Protein AF-0000000074437588 (afdb_homodimer)

Nearest PDB structures (foldseek):
  7u56-assembly1_B  TM=8.525E-01  e=1.025E-29  Klebsiella pneumoniae subsp. pneumoniae HS11286
  7u56-assembly1_A  TM=8.577E-01  e=5.320E-29  Klebsiella pneumoniae subsp. pneumoniae HS11286
  6dgi-assembly1_B  TM=8.910E-01  e=6.388E-29  Vibrio cholerae O1 biovar El Tor str. N16961
  3tqt-assembly1_A  TM=8.854E-01  e=3.982E-28  Coxiella burnetii RSA 493
  2pvp-assembly1_A  TM=7.777E-01  e=5.572E-22  Helicobacter pylori SS1

Structure (mmCIF, N/CA/C/O backbone):
data_AF-0000000074437588-model_v1
#
loop_
_entity.id
_entity.type
_entity.pdbx_description
1 polymer 'D-alanine--D-alanine ligase'
#
loop_
_atom_site.group_PDB
_atom_site.id
_atom_site.type_symbol
_atom_site.label_atom_id
_atom_site.label_alt_id
_atom_site.label_comp_id
_atom_site.label_asym_id
_atom_site.label_entity_id
_atom_site.label_seq_id
_atom_site.pdbx_PDB_ins_code
_atom_site.Cartn_x
_atom_site.Cartn_y
_atom_site.Cartn_z
_atom_site.occupancy
_atom_site.B_iso_or_equiv
_atom_site.auth_seq_id
_atom_site.auth_comp_id
_atom_site.auth_asym_id
_atom_site.auth_atom_id
_atom_site.pdbx_PDB_model_num
ATOM 1 N N . MET A 1 1 ? -28.156 22.141 -2.908 1 86.69 1 MET A N 1
ATOM 2 C CA . MET A 1 1 ? -28.391 21.188 -1.828 1 86.69 1 MET A CA 1
ATOM 3 C C . MET A 1 1 ? -27.109 20.906 -1.061 1 86.69 1 MET A C 1
ATOM 5 O O . MET A 1 1 ? -26.016 20.953 -1.633 1 86.69 1 MET A O 1
ATOM 9 N N . LYS A 1 2 ? -27.219 20.797 0.236 1 96.38 2 LYS A N 1
ATOM 10 C CA . LYS A 1 2 ? -26.062 20.578 1.091 1 96.38 2 LYS A CA 1
ATOM 11 C C . LYS A 1 2 ? -25.469 19.188 0.85 1 96.38 2 LYS A C 1
ATOM 13 O O . LYS A 1 2 ? -26.203 18.219 0.623 1 96.38 2 LYS A O 1
ATOM 18 N N . LYS A 1 3 ? -24.188 19.094 0.777 1 98.25 3 LYS A N 1
ATOM 19 C CA . LYS A 1 3 ? -23.531 17.797 0.718 1 98.25 3 LYS A CA 1
ATOM 20 C C . LYS A 1 3 ? -23.594 17.094 2.068 1 98.25 3 LYS A C 1
ATOM 22 O O . LYS A 1 3 ? -23.375 17.703 3.111 1 98.25 3 LYS A O 1
ATOM 27 N N . THR A 1 4 ? -23.984 15.883 2.043 1 98.69 4 THR A N 1
ATOM 28 C CA . THR A 1 4 ? -23.984 15.055 3.248 1 98.69 4 THR A CA 1
ATOM 29 C C . THR A 1 4 ? -22.625 14.422 3.471 1 98.69 4 THR A C 1
ATOM 31 O O . THR A 1 4 ? -22.141 13.664 2.627 1 98.69 4 THR A O 1
ATOM 34 N N . ILE A 1 5 ? -21.984 14.766 4.629 1 98.81 5 ILE A N 1
ATOM 35 C CA . ILE A 1 5 ? -20.578 14.398 4.852 1 98.81 5 ILE A CA 1
ATOM 36 C C . ILE A 1 5 ? -20.484 13.414 6.016 1 98.81 5 ILE A C 1
ATOM 38 O O . ILE A 1 5 ? -21.047 13.656 7.09 1 98.81 5 ILE A O 1
ATOM 42 N N . ALA A 1 6 ? -19.859 12.273 5.828 1 98.94 6 ALA A N 1
ATOM 43 C CA . ALA A 1 6 ? -19.5 11.375 6.922 1 98.94 6 ALA A CA 1
ATOM 44 C C . ALA A 1 6 ? -18.125 11.727 7.48 1 98.94 6 ALA A C 1
ATOM 46 O O . ALA A 1 6 ? -17.109 11.648 6.773 1 98.94 6 ALA A O 1
ATOM 47 N N . ILE A 1 7 ? -18.078 12.141 8.68 1 98.81 7 ILE A N 1
ATOM 48 C CA . ILE A 1 7 ? -16.797 12.312 9.367 1 98.81 7 ILE A CA 1
ATOM 49 C C . ILE A 1 7 ? -16.438 11.031 10.109 1 98.81 7 ILE A C 1
ATOM 51 O O . ILE A 1 7 ? -16.938 10.773 11.203 1 98.81 7 ILE A O 1
ATOM 55 N N . VAL A 1 8 ? -15.578 10.234 9.516 1 98.88 8 VAL A N 1
ATOM 56 C CA . VAL A 1 8 ? -15.195 8.984 10.164 1 98.88 8 VAL A CA 1
ATOM 57 C C . VAL A 1 8 ? -14.109 9.242 11.203 1 98.88 8 VAL A C 1
ATOM 59 O O . VAL A 1 8 ? -13.148 9.969 10.938 1 98.88 8 VAL A O 1
ATOM 62 N N . THR A 1 9 ? -14.305 8.719 12.359 1 98.31 9 THR A N 1
ATOM 63 C CA . THR A 1 9 ? -13.414 8.883 13.508 1 98.31 9 THR A CA 1
ATOM 64 C C . THR A 1 9 ? -13.391 7.617 14.359 1 98.31 9 THR A C 1
ATOM 66 O O . THR A 1 9 ? -14.07 6.641 14.047 1 98.31 9 THR A O 1
ATOM 69 N N . GLY A 1 10 ? -12.508 7.523 15.359 1 97.75 10 GLY A N 1
ATOM 70 C CA . GLY A 1 10 ? -12.227 6.301 16.094 1 97.75 10 GLY A CA 1
ATOM 71 C C . GLY A 1 10 ? -10.977 5.59 15.633 1 97.75 10 GLY A C 1
ATOM 72 O O . GLY A 1 10 ? -9.906 6.199 15.539 1 97.75 10 GLY A O 1
ATOM 73 N N . GLY A 1 11 ? -11.164 4.332 15.234 1 96.31 11 GLY A N 1
ATOM 74 C CA . GLY A 1 11 ? -10.039 3.557 14.742 1 96.31 11 GLY A CA 1
ATOM 75 C C . GLY A 1 11 ? -9.75 2.326 15.586 1 96.31 11 GLY A C 1
ATOM 76 O O . GLY A 1 11 ? -10.461 2.045 16.547 1 96.31 11 GLY A O 1
ATOM 77 N N . TYR A 1 12 ? -8.75 1.534 15.148 1 94 12 TYR A N 1
ATOM 78 C CA . TYR A 1 12 ? -8.391 0.257 15.758 1 94 12 TYR A CA 1
ATOM 79 C C . TYR A 1 12 ? -7.133 0.389 16.609 1 94 12 TYR A C 1
ATOM 81 O O . TYR A 1 12 ? -6.707 -0.572 17.25 1 94 12 TYR A O 1
ATOM 89 N N . SER A 1 13 ? -6.527 1.565 16.609 1 86.56 13 SER A N 1
ATOM 90 C CA . SER A 1 13 ? -5.207 1.724 17.203 1 86.56 13 SER A CA 1
ATOM 91 C C . SER A 1 13 ? -5.285 2.463 18.547 1 86.56 13 SER A C 1
ATOM 93 O O . SER A 1 13 ? -6.375 2.814 19 1 86.56 13 SER A O 1
ATOM 95 N N . SER A 1 14 ? -4.105 2.639 19.141 1 82.62 14 SER A N 1
ATOM 96 C CA . SER A 1 14 ? -4 3.35 20.406 1 82.62 14 SER A CA 1
ATOM 97 C C . SER A 1 14 ? -4.277 4.84 20.234 1 82.62 14 SER A C 1
ATOM 99 O O . SER A 1 14 ? -4.434 5.566 21.219 1 82.62 14 SER A O 1
ATOM 101 N N . GLU A 1 15 ? -4.496 5.289 18.984 1 86.62 15 GLU A N 1
ATOM 102 C CA . GLU A 1 15 ? -4.688 6.707 18.703 1 86.62 15 GLU A CA 1
ATOM 103 C C . GLU A 1 15 ? -6.172 7.059 18.625 1 86.62 15 GLU A C 1
ATOM 105 O O . GLU A 1 15 ? -6.539 8.125 18.125 1 86.62 15 GLU A O 1
ATOM 110 N N . VAL A 1 16 ? -7.016 6.227 19.172 1 93.25 16 VAL A N 1
ATOM 111 C CA . VAL A 1 16 ? -8.469 6.363 19.062 1 93.25 16 VAL A CA 1
ATOM 112 C C . VAL A 1 16 ? -8.906 7.68 19.703 1 93.25 16 VAL A C 1
ATOM 114 O O . VAL A 1 16 ? -9.742 8.391 19.141 1 93.25 16 VAL A O 1
ATOM 117 N N . GLU A 1 17 ? -8.328 8.078 20.781 1 91.44 17 GLU A N 1
ATOM 118 C CA . GLU A 1 17 ? -8.781 9.266 21.516 1 91.44 17 GLU A CA 1
ATOM 119 C C . GLU A 1 17 ? -8.516 10.531 20.703 1 91.44 17 GLU A C 1
ATOM 121 O O . GLU A 1 17 ? -9.375 11.414 20.625 1 91.44 17 GLU A O 1
ATOM 126 N N . ILE A 1 18 ? -7.344 10.633 20.125 1 89.19 18 ILE A N 1
ATOM 127 C CA . ILE A 1 18 ? -7.012 11.812 19.328 1 89.19 18 ILE A CA 1
ATOM 128 C C . ILE A 1 18 ? -7.883 11.844 18.078 1 89.19 18 ILE A C 1
ATOM 130 O O . ILE A 1 18 ? -8.273 12.922 17.625 1 89.19 18 ILE A O 1
ATOM 134 N N . SER A 1 19 ? -8.125 10.695 17.484 1 94.62 19 SER A N 1
ATOM 135 C CA . SER A 1 19 ? -9.016 10.586 16.328 1 94.62 19 SER A CA 1
ATOM 136 C C . SER A 1 19 ? -10.406 11.125 16.656 1 94.62 19 SER A C 1
ATOM 138 O O . SER A 1 19 ? -10.961 11.914 15.891 1 94.62 19 SER A O 1
ATOM 140 N N . LEU A 1 20 ? -10.938 10.727 17.828 1 96.81 20 LEU A N 1
ATOM 141 C CA . LEU A 1 20 ? -12.258 11.18 18.234 1 96.81 20 LEU A CA 1
ATOM 142 C C . LEU A 1 20 ? -12.281 12.695 18.422 1 96.81 20 LEU A C 1
ATOM 144 O O . LEU A 1 20 ? -13.219 13.359 17.969 1 96.81 20 LEU A O 1
ATOM 148 N N . LYS A 1 21 ? -11.25 13.234 19.016 1 95.81 21 LYS A N 1
ATOM 149 C CA . LYS A 1 21 ? -11.156 14.68 19.203 1 95.81 21 LYS A CA 1
ATOM 150 C C . LYS A 1 21 ? -11.086 15.406 17.859 1 95.81 21 LYS A C 1
ATOM 152 O O . LYS A 1 21 ? -11.766 16.406 17.656 1 95.81 21 LYS A O 1
ATOM 157 N N . SER A 1 22 ? -10.258 14.867 16.953 1 96.56 22 SER A N 1
ATOM 158 C CA . SER A 1 22 ? -10.141 15.445 15.617 1 96.56 22 SER A CA 1
ATOM 159 C C . SER A 1 22 ? -11.484 15.453 14.898 1 96.56 22 SER A C 1
ATOM 161 O O . SER A 1 22 ? -11.883 16.469 14.32 1 96.56 22 SER A O 1
ATOM 163 N N . GLY A 1 23 ? -12.188 14.305 14.938 1 97.56 23 GLY A N 1
ATOM 164 C CA . GLY A 1 23 ? -13.492 14.219 14.305 1 97.56 23 GLY A CA 1
ATOM 165 C C . GLY A 1 23 ? -14.484 15.234 14.844 1 97.56 23 GLY A C 1
ATOM 166 O O . GLY A 1 23 ? -15.258 15.82 14.086 1 97.56 23 GLY A O 1
ATOM 167 N N . ASN A 1 24 ? -14.438 15.461 16.141 1 97.12 24 ASN A N 1
ATOM 168 C CA . ASN A 1 24 ? -15.336 16.422 16.766 1 97.12 24 ASN A CA 1
ATOM 169 C C . ASN A 1 24 ? -15.023 17.859 16.328 1 97.12 24 ASN A C 1
ATOM 171 O O . ASN A 1 24 ? -15.93 18.656 16.109 1 97.12 24 ASN A O 1
ATOM 175 N N . VAL A 1 25 ? -13.766 18.156 16.219 1 97.88 25 VAL A N 1
ATOM 176 C CA . VAL A 1 25 ? -13.367 19.484 15.773 1 97.88 25 VAL A CA 1
ATOM 177 C C . VAL A 1 25 ? -13.867 19.719 14.352 1 97.88 25 VAL A C 1
ATOM 179 O O . VAL A 1 25 ? -14.422 20.766 14.047 1 97.88 25 VAL A O 1
ATOM 182 N N . VAL A 1 26 ? -13.719 18.719 13.461 1 98.31 26 VAL A N 1
ATOM 183 C CA . VAL A 1 26 ? -14.219 18.828 12.094 1 98.31 26 VAL A CA 1
ATOM 184 C C . VAL A 1 26 ? -15.727 19.016 12.102 1 98.31 26 VAL A C 1
ATOM 186 O O . VAL A 1 26 ? -16.25 19.906 11.422 1 98.31 26 VAL A O 1
ATOM 189 N N . TYR A 1 27 ? -16.406 18.25 12.922 1 98 27 TYR A N 1
ATOM 190 C CA . TYR A 1 27 ? -17.859 18.312 13.016 1 98 27 TYR A CA 1
ATOM 191 C C . TYR A 1 27 ? -18.328 19.703 13.414 1 98 27 TYR A C 1
ATOM 193 O O . TYR A 1 27 ? -19.281 20.234 12.828 1 98 27 TYR A O 1
ATOM 201 N N . HIS A 1 28 ? -17.641 20.344 14.336 1 97.31 28 HIS A N 1
ATOM 202 C CA . HIS A 1 28 ? -18.078 21.609 14.898 1 97.31 28 HIS A CA 1
ATOM 203 C C . HIS A 1 28 ? -17.719 22.781 13.992 1 97.31 28 HIS A C 1
ATOM 205 O O . HIS A 1 28 ? -18.406 23.797 13.977 1 97.31 28 HIS A O 1
ATOM 211 N N . HIS A 1 29 ? -16.703 22.609 13.18 1 97.81 29 HIS A N 1
ATOM 212 C CA . HIS A 1 29 ? -16.188 23.766 12.438 1 97.81 29 HIS A CA 1
ATOM 213 C C . HIS A 1 29 ? -16.641 23.719 10.984 1 97.81 29 HIS A C 1
ATOM 215 O O . HIS A 1 29 ? -16.516 24.703 10.258 1 97.81 29 HIS A O 1
ATOM 221 N N . LEU A 1 30 ? -17.109 22.547 10.523 1 97.94 30 LEU A N 1
ATOM 222 C CA . LEU A 1 30 ? -17.609 22.484 9.156 1 97.94 30 LEU A CA 1
ATOM 223 C C . LEU A 1 30 ? -18.781 23.438 8.953 1 97.94 30 LEU A C 1
ATOM 225 O O . LEU A 1 30 ? -19.672 23.516 9.812 1 97.94 30 LEU A O 1
ATOM 229 N N . ASN A 1 31 ? -18.797 24.172 7.844 1 97.94 31 ASN A N 1
ATOM 230 C CA . ASN A 1 31 ? -19.859 25.141 7.527 1 97.94 31 ASN A CA 1
ATOM 231 C C . ASN A 1 31 ? -21.203 24.438 7.32 1 97.94 31 ASN A C 1
ATOM 233 O O . ASN A 1 31 ? -21.438 23.828 6.273 1 97.94 31 ASN A O 1
ATOM 237 N N . LYS A 1 32 ? -22.094 24.562 8.203 1 96.88 32 LYS A N 1
ATOM 238 C CA . LYS A 1 32 ? -23.359 23.844 8.203 1 96.88 32 LYS A CA 1
ATOM 239 C C . LYS A 1 32 ? -24.328 24.406 7.16 1 96.88 32 LYS A C 1
ATOM 241 O O . LYS A 1 32 ? -25.359 23.812 6.871 1 96.88 32 LYS A O 1
ATOM 246 N N . GLU A 1 33 ? -23.984 25.531 6.613 1 97.62 33 GLU A N 1
ATOM 247 C CA . GLU A 1 33 ? -24.781 26.078 5.516 1 97.62 33 GLU A CA 1
ATOM 248 C C . GLU A 1 33 ? -24.484 25.344 4.207 1 97.62 33 GLU A C 1
ATOM 250 O O . GLU A 1 33 ? -25.297 25.344 3.287 1 97.62 33 GLU A O 1
ATOM 255 N N . LEU A 1 34 ? -23.328 24.734 4.141 1 98 34 LEU A N 1
ATOM 256 C CA . LEU A 1 34 ? -22.891 24.078 2.908 1 98 34 LEU A CA 1
ATOM 257 C C . LEU A 1 34 ? -22.953 22.562 3.043 1 98 34 LEU A C 1
ATOM 259 O O . LEU A 1 34 ? -23.109 21.859 2.047 1 98 34 LEU A O 1
ATOM 263 N N . TYR A 1 35 ? -22.812 22.109 4.336 1 98.56 35 TYR A N 1
ATOM 264 C CA . TYR A 1 35 ? -22.672 20.672 4.566 1 98.56 35 TYR A CA 1
ATOM 265 C C . TYR A 1 35 ? -23.609 20.203 5.664 1 98.56 35 TYR A C 1
ATOM 267 O O . TYR A 1 35 ? -23.984 20.969 6.547 1 98.56 35 TYR A O 1
ATOM 275 N N . THR A 1 36 ? -24.047 18.953 5.602 1 98.19 36 THR A N 1
ATOM 276 C CA . THR A 1 36 ? -24.688 18.219 6.68 1 98.19 36 THR A CA 1
ATOM 277 C C . THR A 1 36 ? -23.766 17.109 7.199 1 98.19 36 THR A C 1
ATOM 279 O O . THR A 1 36 ? -23.703 16.031 6.617 1 98.19 36 THR A O 1
ATOM 282 N N . PRO A 1 37 ? -23.062 17.406 8.266 1 98.25 37 PRO A N 1
ATOM 283 C CA . PRO A 1 37 ? -22.078 16.438 8.758 1 98.25 37 PRO A CA 1
ATOM 284 C C . PRO A 1 37 ? -22.688 15.422 9.727 1 98.25 37 PRO A C 1
ATOM 286 O O . PRO A 1 37 ? -23.578 15.766 10.516 1 98.25 37 PRO A O 1
ATOM 289 N N . TYR A 1 38 ? -22.266 14.188 9.648 1 98.62 38 TYR A N 1
ATOM 290 C CA . TYR A 1 38 ? -22.5 13.125 10.617 1 98.62 38 TYR A CA 1
ATOM 291 C C . TYR A 1 38 ? -21.172 12.547 11.117 1 98.62 38 TYR A C 1
ATOM 293 O O . TYR A 1 38 ? -20.25 12.305 10.336 1 98.62 38 TYR A O 1
ATOM 301 N N . ARG A 1 39 ? -21.078 12.438 12.422 1 98.5 39 ARG A N 1
ATOM 302 C CA . ARG A 1 39 ? -19.969 11.656 12.945 1 98.5 39 ARG A CA 1
ATOM 303 C C . ARG A 1 39 ? -20.219 10.164 12.781 1 98.5 39 ARG A C 1
ATOM 305 O O . ARG A 1 39 ? -21.312 9.672 13.07 1 98.5 39 ARG A O 1
ATOM 312 N N . VAL A 1 40 ? -19.266 9.469 12.258 1 98.88 40 VAL A N 1
ATOM 313 C CA . VAL A 1 40 ? -19.328 8.016 12.086 1 98.88 40 VAL A CA 1
ATOM 314 C C . VAL A 1 40 ? -18.188 7.355 12.852 1 98.88 40 VAL A C 1
ATOM 316 O O . VAL A 1 40 ? -17.016 7.605 12.57 1 98.88 40 VAL A O 1
ATOM 319 N N . LEU A 1 41 ? -18.516 6.523 13.805 1 98.75 41 LEU A N 1
ATOM 320 C CA . LEU A 1 41 ? -17.547 5.82 14.625 1 98.75 41 LEU A CA 1
ATOM 321 C C . LEU A 1 41 ? -17.156 4.484 13.992 1 98.75 41 LEU A C 1
ATOM 323 O O . LEU A 1 41 ? -18.016 3.643 13.742 1 98.75 41 LEU A O 1
ATOM 327 N N . ILE A 1 42 ? -15.898 4.348 13.719 1 98.69 42 ILE A N 1
ATOM 328 C CA . ILE A 1 42 ? -15.367 3.094 13.195 1 98.69 42 ILE A CA 1
ATOM 329 C C . ILE A 1 42 ? -14.523 2.404 14.266 1 98.69 42 ILE A C 1
ATOM 331 O O . ILE A 1 42 ? -13.414 2.848 14.57 1 98.69 42 ILE A O 1
ATOM 335 N N . PHE A 1 43 ? -15.023 1.382 14.82 1 97.75 43 PHE A N 1
ATOM 336 C CA . PHE A 1 43 ? -14.352 0.537 15.805 1 97.75 43 PHE A CA 1
ATOM 337 C C . PHE A 1 43 ? -14.305 -0.912 15.328 1 97.75 43 PHE A C 1
ATOM 339 O O . PHE A 1 43 ? -14.992 -1.279 14.375 1 97.75 43 PHE A O 1
ATOM 346 N N . THR A 1 44 ? -13.445 -1.703 15.992 1 95.44 44 THR A N 1
ATOM 347 C CA . THR A 1 44 ? -13.336 -3.111 15.633 1 95.44 44 THR A CA 1
ATOM 348 C C . THR A 1 44 ? -14.672 -3.822 15.812 1 95.44 44 THR A C 1
ATOM 350 O O . THR A 1 44 ? -15.023 -4.703 15.023 1 95.44 44 THR A O 1
ATOM 353 N N . GLU A 1 45 ? -15.484 -3.354 16.734 1 95.5 45 GLU A N 1
ATOM 354 C CA . GLU A 1 45 ? -16.703 -4.066 17.125 1 95.5 45 GLU A CA 1
ATOM 355 C C . GLU A 1 45 ? -17.906 -3.537 16.359 1 95.5 45 GLU A C 1
ATOM 357 O O . GLU A 1 45 ? -18.938 -4.223 16.25 1 95.5 45 GLU A O 1
ATOM 362 N N . LYS A 1 46 ? -17.75 -2.229 15.953 1 97.12 46 LYS A N 1
ATOM 363 C CA . LYS A 1 46 ? -18.938 -1.655 15.328 1 97.12 46 LYS A CA 1
ATOM 364 C C . LYS A 1 46 ? -18.578 -0.47 14.438 1 97.12 46 LYS A C 1
ATOM 366 O O . LYS A 1 46 ? -17.594 0.222 14.695 1 97.12 46 LYS A O 1
ATOM 371 N N . TRP A 1 47 ? -19.328 -0.277 13.445 1 98.75 47 TRP A N 1
ATOM 372 C CA . TRP A 1 47 ? -19.406 0.937 12.641 1 98.75 47 TRP A CA 1
ATOM 373 C C . TRP A 1 47 ? -20.781 1.599 12.797 1 98.75 47 TRP A C 1
ATOM 375 O O . TRP A 1 47 ? -21.797 1.015 12.438 1 98.75 47 TRP A O 1
ATOM 385 N N . VAL A 1 48 ? -20.812 2.859 13.336 1 98.81 48 VAL A N 1
ATOM 386 C CA . VAL A 1 48 ? -22.125 3.469 13.594 1 98.81 48 VAL A CA 1
ATOM 387 C C . VAL A 1 48 ? -22.062 4.961 13.281 1 98.81 48 VAL A C 1
ATOM 389 O O . VAL A 1 48 ? -21.047 5.613 13.523 1 98.81 48 VAL A O 1
ATOM 392 N N . ALA A 1 49 ? -23.109 5.445 12.727 1 98.75 49 ALA A N 1
ATOM 393 C CA . ALA A 1 49 ? -23.328 6.883 12.602 1 98.75 49 ALA A CA 1
ATOM 394 C C . ALA A 1 49 ? -24.031 7.445 13.828 1 98.75 49 ALA A C 1
ATOM 396 O O . ALA A 1 49 ? -24.859 6.762 14.445 1 98.75 49 ALA A O 1
ATOM 397 N N . LEU A 1 50 ? -23.703 8.633 14.148 1 98.19 50 LEU A N 1
ATOM 398 C CA . LEU A 1 50 ? -24.344 9.305 15.273 1 98.19 50 LEU A CA 1
ATOM 399 C C . LEU A 1 50 ? -25.266 10.406 14.797 1 98.19 50 LEU A C 1
ATOM 401 O O . LEU A 1 50 ? -24.938 11.133 13.852 1 98.19 50 LEU A O 1
ATOM 405 N N . ASP A 1 51 ? -26.406 10.508 15.445 1 94.56 51 ASP A N 1
ATOM 406 C CA . ASP A 1 51 ? -27.219 11.703 15.219 1 94.56 51 ASP A CA 1
ATOM 407 C C . ASP A 1 51 ? -26.859 12.812 16.203 1 94.56 51 ASP A C 1
ATOM 409 O O . ASP A 1 51 ? -25.891 12.688 16.953 1 94.56 51 ASP A O 1
ATOM 413 N N . ASP A 1 52 ? -27.547 13.906 16.141 1 90.06 52 ASP A N 1
ATOM 414 C CA . ASP A 1 52 ? -27.234 15.086 16.953 1 90.06 52 ASP A CA 1
ATOM 415 C C . ASP A 1 52 ? -27.344 14.766 18.438 1 90.06 52 ASP A C 1
ATOM 417 O O . ASP A 1 52 ? -26.703 15.422 19.266 1 90.06 52 ASP A O 1
ATOM 421 N N . GLN A 1 53 ? -28.172 13.703 18.812 1 92.75 53 GLN A N 1
ATOM 422 C CA . GLN A 1 53 ? -28.391 13.352 20.203 1 92.75 53 GLN A CA 1
ATOM 423 C C . GLN A 1 53 ? -27.438 12.242 20.656 1 92.75 53 GLN A C 1
ATOM 425 O O . GLN A 1 53 ? -27.453 11.828 21.812 1 92.75 53 GLN A O 1
ATOM 430 N N . GLY A 1 54 ? -26.641 11.789 19.734 1 94 54 GLY A N 1
ATOM 431 C CA . GLY A 1 54 ? -25.656 10.773 20.078 1 94 54 GLY A CA 1
ATOM 432 C C . GLY A 1 54 ? -26.188 9.359 19.906 1 94 54 GLY A C 1
ATOM 433 O O . GLY A 1 54 ? -25.531 8.391 20.297 1 94 54 GLY A O 1
ATOM 434 N N . ASN A 1 55 ? -27.406 9.227 19.328 1 97.25 55 ASN A N 1
ATOM 435 C CA . ASN A 1 55 ? -27.906 7.891 19.031 1 97.25 55 ASN A CA 1
ATOM 436 C C . ASN A 1 55 ? -27.109 7.223 17.906 1 97.25 55 ASN A C 1
ATOM 438 O O . ASN A 1 55 ? -26.703 7.883 16.953 1 97.25 55 ASN A O 1
ATOM 442 N N . GLU A 1 56 ? -26.953 5.922 18.062 1 98.38 56 GLU A N 1
ATOM 443 C CA . GLU A 1 56 ? -26.109 5.172 17.125 1 98.38 56 GLU A CA 1
ATOM 444 C C . GLU A 1 56 ? -26.969 4.465 16.078 1 98.38 56 GLU A C 1
ATOM 446 O O . GLU A 1 56 ? -28 3.877 16.391 1 98.38 56 GLU A O 1
ATOM 451 N N . TYR A 1 57 ? -26.578 4.523 14.891 1 98.62 57 TYR A N 1
ATOM 452 C CA . TYR A 1 57 ? -27.188 3.82 13.766 1 98.62 57 TYR A CA 1
ATOM 453 C C . TYR A 1 57 ? -26.141 3.002 13.008 1 98.62 57 TYR A C 1
ATOM 455 O O . TYR A 1 57 ? -25.109 3.533 12.594 1 98.62 57 TYR A O 1
ATOM 463 N N . ALA A 1 58 ? -26.422 1.763 12.773 1 98.5 58 ALA A N 1
ATOM 464 C CA . ALA A 1 58 ? -25.453 0.866 12.141 1 98.5 58 ALA A CA 1
ATOM 465 C C . ALA A 1 58 ? -25.188 1.273 10.695 1 98.5 58 ALA A C 1
ATOM 467 O O . ALA A 1 58 ? -26.125 1.614 9.961 1 98.5 58 ALA A O 1
ATOM 468 N N . ILE A 1 59 ? -23.984 1.236 10.297 1 98.88 59 ILE A N 1
ATOM 469 C CA . ILE A 1 59 ? -23.594 1.515 8.922 1 98.88 59 ILE A CA 1
ATOM 470 C C . ILE A 1 59 ? -23.844 0.284 8.055 1 98.88 59 ILE A C 1
ATOM 472 O O . ILE A 1 59 ? -23.516 -0.839 8.445 1 98.88 59 ILE A O 1
ATOM 476 N N . ASP A 1 60 ? -24.5 0.475 6.934 1 98.75 60 ASP A N 1
ATOM 477 C CA . ASP A 1 60 ? -24.578 -0.531 5.879 1 98.75 60 ASP A CA 1
ATOM 478 C C . ASP A 1 60 ? -23.359 -0.482 4.977 1 98.75 60 ASP A C 1
ATOM 480 O O . ASP A 1 60 ? -23.188 0.454 4.191 1 98.75 60 ASP A O 1
ATOM 484 N N . LYS A 1 61 ? -22.516 -1.475 5.043 1 98.5 61 LYS A N 1
ATOM 485 C CA . LYS A 1 61 ? -21.234 -1.461 4.348 1 98.5 61 LYS A CA 1
ATOM 486 C C . LYS A 1 61 ? -21.406 -1.692 2.852 1 98.5 61 LYS A C 1
ATOM 488 O O . LYS A 1 61 ? -20.469 -1.55 2.076 1 98.5 61 LYS A O 1
ATOM 493 N N . ASN A 1 62 ? -22.609 -2.033 2.371 1 98.38 62 ASN A N 1
ATOM 494 C CA . ASN A 1 62 ? -22.844 -2.191 0.942 1 98.38 62 ASN A CA 1
ATOM 495 C C . ASN A 1 62 ? -22.625 -0.884 0.187 1 98.38 62 ASN A C 1
ATOM 497 O O . ASN A 1 62 ? -22.172 -0.892 -0.959 1 98.38 62 ASN A O 1
ATOM 501 N N . ASP A 1 63 ? -22.984 0.176 0.841 1 98.12 63 ASP A N 1
ATOM 502 C CA . ASP A 1 63 ? -22.812 1.465 0.177 1 98.12 63 ASP A CA 1
ATOM 503 C C . ASP A 1 63 ? -22.469 2.562 1.185 1 98.12 63 ASP A C 1
ATOM 505 O O . ASP A 1 63 ? -22.656 3.748 0.899 1 98.12 63 ASP A O 1
ATOM 509 N N . PHE A 1 64 ? -22.031 2.148 2.371 1 98.69 64 PHE A N 1
ATOM 510 C CA . PHE A 1 64 ? -21.641 3.037 3.459 1 98.69 64 PHE A CA 1
ATOM 511 C C . PHE A 1 64 ? -22.734 4.055 3.746 1 98.69 64 PHE A C 1
ATOM 513 O O . PHE A 1 64 ? -22.5 5.266 3.691 1 98.69 64 PHE A O 1
ATOM 520 N N . SER A 1 65 ? -23.844 3.588 4.094 1 98.75 65 SER A N 1
ATOM 521 C CA . SER A 1 65 ? -25.016 4.379 4.438 1 98.75 65 SER A CA 1
ATOM 522 C C . SER A 1 65 ? -25.609 3.939 5.77 1 98.75 65 SER A C 1
ATOM 524 O O . SER A 1 65 ? -25.109 3.008 6.402 1 98.75 65 SER A O 1
ATOM 526 N N . PHE A 1 66 ? -26.547 4.684 6.246 1 98.56 66 PHE A N 1
ATOM 527 C CA . PHE A 1 66 ? -27.297 4.234 7.414 1 98.56 66 PHE A CA 1
ATOM 528 C C . PHE A 1 66 ? -28.75 4.688 7.332 1 98.56 66 PHE A C 1
ATOM 530 O O . PHE A 1 66 ? -29.094 5.57 6.539 1 98.56 66 PHE A O 1
ATOM 537 N N . SER A 1 67 ? -29.625 4.012 8.078 1 97.88 67 SER A N 1
ATOM 538 C CA . SER A 1 67 ? -31.047 4.34 8.102 1 97.88 67 SER A CA 1
ATOM 539 C C . SER A 1 67 ? -31.391 5.227 9.289 1 97.88 67 SER A C 1
ATOM 541 O O . SER A 1 67 ? -31.125 4.867 10.438 1 97.88 67 SER A O 1
ATOM 543 N N . LEU A 1 68 ? -31.891 6.363 9.016 1 95.62 68 LEU A N 1
ATOM 544 C CA . LEU A 1 68 ? -32.438 7.266 10.023 1 95.62 68 LEU A CA 1
ATOM 545 C C . LEU A 1 68 ? -33.969 7.258 9.977 1 95.62 68 LEU A C 1
ATOM 547 O O . LEU A 1 68 ? -34.562 7.992 9.195 1 95.62 68 LEU A O 1
ATOM 551 N N . GLY A 1 69 ? -34.594 6.492 10.828 1 91.75 69 GLY A N 1
ATOM 552 C CA . GLY A 1 69 ? -36 6.211 10.656 1 91.75 69 GLY A CA 1
ATOM 553 C C . GLY A 1 69 ? -36.344 5.535 9.336 1 91.75 69 GLY A C 1
ATOM 554 O O . GLY A 1 69 ? -35.781 4.484 9.016 1 91.75 69 GLY A O 1
ATOM 555 N N . ASN A 1 70 ? -37.094 6.121 8.453 1 93.19 70 ASN A N 1
ATOM 556 C CA . ASN A 1 70 ? -37.469 5.539 7.172 1 93.19 70 ASN A CA 1
ATOM 557 C C . ASN A 1 70 ? -36.656 6.125 6.027 1 93.19 70 ASN A C 1
ATOM 559 O O . ASN A 1 70 ? -36.906 5.828 4.859 1 93.19 70 ASN A O 1
ATOM 563 N N . GLN A 1 71 ? -35.688 6.887 6.477 1 96.25 71 GLN A N 1
ATOM 564 C CA . GLN A 1 71 ? -34.875 7.527 5.449 1 96.25 71 GLN A CA 1
ATOM 565 C C . GLN A 1 71 ? -33.469 6.93 5.402 1 96.25 71 GLN A C 1
ATOM 567 O O . GLN A 1 71 ? -32.812 6.766 6.441 1 96.25 71 GLN A O 1
ATOM 572 N N . LYS A 1 72 ? -33.062 6.594 4.238 1 97.75 72 LYS A N 1
ATOM 573 C CA . LYS A 1 72 ? -31.672 6.156 4.035 1 97.75 72 LYS A CA 1
ATOM 574 C C . LYS A 1 72 ? -30.75 7.348 3.797 1 97.75 72 LYS A C 1
ATOM 576 O O . LYS A 1 72 ? -30.953 8.125 2.865 1 97.75 72 LYS A O 1
ATOM 581 N N . ILE A 1 73 ? -29.797 7.492 4.602 1 98.31 73 ILE A N 1
ATOM 582 C CA . ILE A 1 73 ? -28.844 8.578 4.469 1 98.31 73 ILE A CA 1
ATOM 583 C C . ILE A 1 73 ? -27.625 8.094 3.664 1 98.31 73 ILE A C 1
ATOM 585 O O . ILE A 1 73 ? -26.953 7.152 4.062 1 98.31 73 ILE A O 1
ATOM 589 N N . ILE A 1 74 ? -27.422 8.688 2.518 1 98.06 74 ILE A N 1
ATOM 590 C CA . ILE A 1 74 ? -26.281 8.406 1.643 1 98.06 74 ILE A CA 1
ATOM 591 C C . ILE A 1 74 ? -25.281 9.555 1.703 1 98.06 74 ILE A C 1
ATOM 593 O O . ILE A 1 74 ? -25.672 10.727 1.601 1 98.06 74 ILE A O 1
ATOM 597 N N . PHE A 1 75 ? -24.062 9.273 1.869 1 98.81 75 PHE A N 1
ATOM 598 C CA . PHE A 1 75 ? -23.062 10.312 2.01 1 98.81 75 PHE A CA 1
ATOM 599 C C . PHE A 1 75 ? -22.5 10.703 0.649 1 98.81 75 PHE A C 1
ATOM 601 O O . PHE A 1 75 ? -22.281 9.852 -0.214 1 98.81 75 PHE A O 1
ATOM 608 N N . ASP A 1 76 ? -22.188 11.969 0.523 1 98.62 76 ASP A N 1
ATOM 609 C CA . ASP A 1 76 ? -21.547 12.484 -0.683 1 98.62 76 ASP A CA 1
ATOM 610 C C . ASP A 1 76 ? -20.031 12.336 -0.596 1 98.62 76 ASP A C 1
ATOM 612 O O . ASP A 1 76 ? -19.344 12.219 -1.62 1 98.62 76 ASP A O 1
ATOM 616 N N . CYS A 1 77 ? -19.531 12.359 0.592 1 98.75 77 CYS A N 1
ATOM 617 C CA . CYS A 1 77 ? -18.094 12.352 0.817 1 98.75 77 CYS A CA 1
ATOM 618 C C . CYS A 1 77 ? -17.766 11.922 2.242 1 98.75 77 CYS A C 1
ATOM 620 O O . CYS A 1 77 ? -18.547 12.164 3.162 1 98.75 77 CYS A O 1
ATOM 622 N N . VAL A 1 78 ? -16.688 11.266 2.389 1 98.88 78 VAL A N 1
ATOM 623 C CA . VAL A 1 78 ? -16.188 10.906 3.707 1 98.88 78 VAL A CA 1
ATOM 624 C C . VAL A 1 78 ? -15 11.812 4.066 1 98.88 78 VAL A C 1
ATOM 626 O O . VAL A 1 78 ? -14.047 11.93 3.297 1 98.88 78 VAL A O 1
ATOM 629 N N . PHE A 1 79 ? -15.102 12.5 5.18 1 98.88 79 PHE A N 1
ATOM 630 C CA . PHE A 1 79 ? -13.961 13.164 5.793 1 98.88 79 PHE A CA 1
ATOM 631 C C . PHE A 1 79 ? -13.227 12.219 6.738 1 98.88 79 PHE A C 1
ATOM 633 O O . PHE A 1 79 ? -13.773 11.828 7.777 1 98.88 79 PHE A O 1
ATOM 640 N N . ASN A 1 80 ? -12.031 11.875 6.438 1 98.81 80 ASN A N 1
ATOM 641 C CA . ASN A 1 80 ? -11.281 10.875 7.184 1 98.81 80 ASN A CA 1
ATOM 642 C C . ASN A 1 80 ? -10.5 11.508 8.336 1 98.81 80 ASN A C 1
ATOM 644 O O . ASN A 1 80 ? -9.547 12.25 8.117 1 98.81 80 ASN A O 1
ATOM 648 N N . ALA A 1 81 ? -10.906 11.219 9.516 1 98.25 81 ALA A N 1
ATOM 649 C CA . ALA A 1 81 ? -10.227 11.719 10.711 1 98.25 81 ALA A CA 1
ATOM 650 C C . ALA A 1 81 ? -9.68 10.57 11.555 1 98.25 81 ALA A C 1
ATOM 652 O O . ALA A 1 81 ? -9.523 10.711 12.773 1 98.25 81 ALA A O 1
ATOM 653 N N . ILE A 1 82 ? -9.492 9.43 10.984 1 97.62 82 ILE A N 1
ATOM 654 C CA . ILE A 1 82 ? -9.016 8.273 11.734 1 97.62 82 ILE A CA 1
ATOM 655 C C . ILE A 1 82 ? -7.488 8.203 11.664 1 97.62 82 ILE A C 1
ATOM 657 O O . ILE A 1 82 ? -6.922 7.91 10.609 1 97.62 82 ILE A O 1
ATOM 661 N N . HIS A 1 83 ? -6.883 8.391 12.773 1 93.31 83 HIS A N 1
ATOM 662 C CA . HIS A 1 83 ? -5.445 8.188 12.898 1 93.31 83 HIS A CA 1
ATOM 663 C C . HIS A 1 83 ? -5.105 6.699 12.961 1 93.31 83 HIS A C 1
ATOM 665 O O . HIS A 1 83 ? -5.812 5.922 13.602 1 93.31 83 HIS A O 1
ATOM 671 N N . GLY A 1 84 ? -4.004 6.371 12.297 1 92.5 84 GLY A N 1
ATOM 672 C CA . GLY A 1 84 ? -3.633 4.965 12.281 1 92.5 84 GLY A CA 1
ATOM 673 C C . GLY A 1 84 ? -4.617 4.098 11.516 1 92.5 84 GLY A C 1
ATOM 674 O O . GLY A 1 84 ? -5.176 4.531 10.508 1 92.5 84 GLY A O 1
ATOM 675 N N . ALA A 1 85 ? -4.809 2.895 11.969 1 94.12 85 ALA A N 1
ATOM 676 C CA . ALA A 1 85 ? -5.719 1.961 11.312 1 94.12 85 ALA A CA 1
ATOM 677 C C . ALA A 1 85 ? -7.16 2.197 11.766 1 94.12 85 ALA A C 1
ATOM 679 O O . ALA A 1 85 ? -7.414 2.508 12.93 1 94.12 85 ALA A O 1
ATOM 680 N N . PRO A 1 86 ? -8.094 2.111 10.883 1 97.44 86 PRO A N 1
ATOM 681 C CA . PRO A 1 86 ? -7.918 1.717 9.484 1 97.44 86 PRO A CA 1
ATOM 682 C C . PRO A 1 86 ? -7.906 2.91 8.531 1 97.44 86 PRO A C 1
ATOM 684 O O . PRO A 1 86 ? -7.934 2.73 7.309 1 97.44 86 PRO A O 1
ATOM 687 N N . GLY A 1 87 ? -7.895 4.102 9.039 1 97.5 87 GLY A N 1
ATOM 688 C CA . GLY A 1 87 ? -8.078 5.285 8.211 1 97.5 87 GLY A CA 1
ATOM 689 C C . GLY A 1 87 ? -6.785 5.793 7.602 1 97.5 87 GLY A C 1
ATOM 690 O O . GLY A 1 87 ? -6.793 6.406 6.531 1 97.5 87 GLY A O 1
ATOM 691 N N . GLU A 1 88 ? -5.727 5.523 8.25 1 97 88 GLU A N 1
ATOM 692 C CA . GLU A 1 88 ? -4.453 6.082 7.809 1 97 88 GLU A CA 1
ATOM 693 C C . GLU A 1 88 ? -3.604 5.031 7.098 1 97 88 GLU A C 1
ATOM 695 O O . GLU A 1 88 ? -2.746 5.367 6.277 1 97 88 GLU A O 1
ATOM 700 N N . ASN A 1 89 ? -3.867 3.803 7.312 1 96.31 89 ASN A N 1
ATOM 701 C CA . ASN A 1 89 ? -3.061 2.746 6.711 1 96.31 89 ASN A CA 1
ATOM 702 C C . ASN A 1 89 ? -3.602 2.336 5.344 1 96.31 89 ASN A C 1
ATOM 704 O O . ASN A 1 89 ? -3.104 1.39 4.734 1 96.31 89 ASN A O 1
ATOM 708 N N . GLY A 1 90 ? -4.719 2.934 4.926 1 97.81 90 GLY A N 1
ATOM 709 C CA . GLY A 1 90 ? -5.219 2.734 3.572 1 97.81 90 GLY A CA 1
ATOM 710 C C . GLY A 1 90 ? -6.359 1.735 3.5 1 97.81 90 GLY A C 1
ATOM 711 O O . GLY A 1 90 ? -7.078 1.678 2.5 1 97.81 90 GLY A O 1
ATOM 712 N N . ALA A 1 91 ? -6.609 0.916 4.562 1 98.38 91 ALA A N 1
ATOM 713 C CA . ALA A 1 91 ? -7.59 -0.164 4.508 1 98.38 91 ALA A CA 1
ATOM 714 C C . ALA A 1 91 ? -8.992 0.382 4.258 1 98.38 91 ALA A C 1
ATOM 716 O O . ALA A 1 91 ? -9.688 -0.069 3.342 1 98.38 91 ALA A O 1
ATOM 717 N N . LEU A 1 92 ? -9.383 1.347 5.004 1 98.75 92 LEU A N 1
ATOM 718 C CA . LEU A 1 92 ? -10.719 1.922 4.875 1 98.75 92 LEU A CA 1
ATOM 719 C C . LEU A 1 92 ? -10.891 2.602 3.521 1 98.75 92 LEU A C 1
ATOM 721 O O . LEU A 1 92 ? -11.961 2.525 2.914 1 98.75 92 LEU A O 1
ATOM 725 N N . LEU A 1 93 ? -9.875 3.246 3.057 1 98.75 93 LEU A N 1
ATOM 726 C CA . LEU A 1 93 ? -9.938 3.969 1.792 1 98.75 93 LEU A CA 1
ATOM 727 C C . LEU A 1 93 ? -10.039 3.002 0.616 1 98.75 93 LEU A C 1
ATOM 729 O O . LEU A 1 93 ? -10.672 3.311 -0.395 1 98.75 93 LEU A O 1
ATOM 733 N N . ALA A 1 94 ? -9.352 1.844 0.758 1 98.75 94 ALA A N 1
ATOM 734 C CA . ALA A 1 94 ? -9.508 0.804 -0.256 1 98.75 94 ALA A CA 1
ATOM 735 C C . ALA A 1 94 ? -10.961 0.354 -0.357 1 98.75 94 ALA A C 1
ATOM 737 O O . ALA A 1 94 ? -11.492 0.184 -1.458 1 98.75 94 ALA A O 1
ATOM 738 N N . TYR A 1 95 ? -11.617 0.174 0.805 1 98.75 95 TYR A N 1
ATOM 739 C CA . TYR A 1 95 ? -13.039 -0.148 0.836 1 98.75 95 TYR A CA 1
ATOM 740 C C . TYR A 1 95 ? -13.859 0.94 0.156 1 98.75 95 TYR A C 1
ATOM 742 O O . TYR A 1 95 ? -14.742 0.647 -0.658 1 98.75 95 TYR A O 1
ATOM 750 N N . PHE A 1 96 ? -13.547 2.176 0.426 1 98.75 96 PHE A N 1
ATOM 751 C CA . PHE A 1 96 ? -14.281 3.275 -0.19 1 98.75 96 PHE A CA 1
ATOM 752 C C . PHE A 1 96 ? -14.078 3.285 -1.699 1 98.75 96 PHE A C 1
ATOM 754 O O . PHE A 1 96 ? -14.992 3.615 -2.453 1 98.75 96 PHE A O 1
ATOM 761 N N . ASP A 1 97 ? -12.883 2.961 -2.113 1 97.94 97 ASP A N 1
ATOM 762 C CA . ASP A 1 97 ? -12.617 2.865 -3.547 1 97.94 97 ASP A CA 1
ATOM 763 C C . ASP A 1 97 ? -13.516 1.812 -4.199 1 97.94 97 ASP A C 1
ATOM 765 O O . ASP A 1 97 ? -14.078 2.049 -5.266 1 97.94 97 ASP A O 1
ATOM 769 N N . LEU A 1 98 ? -13.641 0.704 -3.578 1 98.19 98 LEU A N 1
ATOM 770 C CA . LEU A 1 98 ? -14.398 -0.418 -4.113 1 98.19 98 LEU A CA 1
ATOM 771 C C . LEU A 1 98 ? -15.867 -0.044 -4.285 1 98.19 98 LEU A C 1
ATOM 773 O O . LEU A 1 98 ? -16.531 -0.514 -5.215 1 98.19 98 LEU A O 1
ATOM 777 N N . ILE A 1 99 ? -16.391 0.818 -3.422 1 97.81 99 ILE A N 1
ATOM 778 C CA . ILE A 1 99 ? -17.828 1.087 -3.475 1 97.81 99 ILE A CA 1
ATOM 779 C C . ILE A 1 99 ? -18.078 2.455 -4.109 1 97.81 99 ILE A C 1
ATOM 781 O O . ILE A 1 99 ? -19.203 2.949 -4.113 1 97.81 99 ILE A O 1
ATOM 785 N N . GLY A 1 100 ? -17.016 3.117 -4.566 1 97.31 100 GLY A N 1
ATOM 786 C CA . GLY A 1 100 ? -17.141 4.379 -5.281 1 97.31 100 GLY A CA 1
ATOM 787 C C . GLY A 1 100 ? -17.453 5.547 -4.367 1 97.31 100 GLY A C 1
ATOM 788 O O . GLY A 1 100 ? -18.141 6.488 -4.77 1 97.31 100 GLY A O 1
ATOM 789 N N . MET A 1 101 ? -17.031 5.48 -3.109 1 98.31 101 MET A N 1
ATOM 790 C CA . MET A 1 101 ? -17.25 6.539 -2.127 1 98.31 101 MET A CA 1
ATOM 791 C C . MET A 1 101 ? -16.109 7.547 -2.148 1 98.31 101 MET A C 1
ATOM 793 O O . MET A 1 101 ? -14.945 7.176 -2.016 1 98.31 101 MET A O 1
ATOM 797 N N . LYS A 1 102 ? -16.406 8.844 -2.32 1 98.31 102 LYS A N 1
ATOM 798 C CA . LYS A 1 102 ? -15.406 9.906 -2.285 1 98.31 102 LYS A CA 1
ATOM 799 C C . LYS A 1 102 ? -14.898 10.133 -0.865 1 98.31 102 LYS A C 1
ATOM 801 O O . LYS A 1 102 ? -15.648 9.969 0.102 1 98.31 102 LYS A O 1
ATOM 806 N N . HIS A 1 103 ? -13.68 10.492 -0.78 1 98.69 103 HIS A N 1
ATOM 807 C CA . HIS A 1 103 ? -13.117 10.789 0.534 1 98.69 103 HIS A CA 1
ATOM 808 C C . HIS A 1 103 ? -12.023 11.844 0.442 1 98.69 103 HIS A C 1
ATOM 810 O O . HIS A 1 103 ? -11.508 12.117 -0.645 1 98.69 103 HIS A O 1
ATOM 816 N N . THR A 1 104 ? -11.602 12.383 1.557 1 98.5 104 THR A N 1
ATOM 817 C CA . THR A 1 104 ? -10.734 13.555 1.603 1 98.5 104 THR A CA 1
ATOM 818 C C . THR A 1 104 ? -9.266 13.141 1.604 1 98.5 104 THR A C 1
ATOM 820 O O . THR A 1 104 ? -8.375 13.992 1.509 1 98.5 104 THR A O 1
ATOM 823 N N . SER A 1 105 ? -8.938 11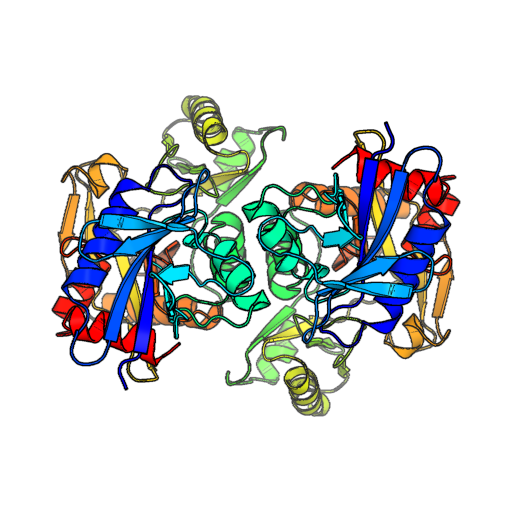.875 1.722 1 98.12 105 SER A N 1
ATOM 824 C CA . SER A 1 105 ? -7.562 11.398 1.852 1 98.12 105 SER A CA 1
ATOM 825 C C . SER A 1 105 ? -6.957 11.078 0.49 1 98.12 105 SER A C 1
ATOM 827 O O . SER A 1 105 ? -7.641 11.156 -0.533 1 98.12 105 SER A O 1
ATOM 829 N N . ALA A 1 106 ? -5.695 10.789 0.487 1 97.75 106 ALA A N 1
ATOM 830 C CA . ALA A 1 106 ? -5.043 10.25 -0.705 1 97.75 106 ALA A CA 1
ATOM 831 C C . ALA A 1 106 ? -5.559 8.852 -1.03 1 97.75 106 ALA A C 1
ATOM 833 O O . ALA A 1 106 ? -6.211 8.219 -0.2 1 97.75 106 ALA A O 1
ATOM 834 N N . PRO A 1 107 ? -5.324 8.383 -2.291 1 96.88 107 PRO A N 1
ATOM 835 C CA . PRO A 1 107 ? -5.727 7.02 -2.641 1 96.88 107 PRO A CA 1
ATOM 836 C C . PRO A 1 107 ? -5.125 5.969 -1.706 1 96.88 107 PRO A C 1
ATOM 838 O O . PRO A 1 107 ? -4.078 6.203 -1.102 1 96.88 107 PRO A O 1
ATOM 841 N N . PHE A 1 108 ? -5.766 4.844 -1.594 1 98.19 108 PHE A N 1
ATOM 842 C CA . PHE A 1 108 ? -5.488 3.875 -0.541 1 98.19 108 PHE A CA 1
ATOM 843 C C . PHE A 1 108 ? -4.043 3.396 -0.612 1 98.19 108 PHE A C 1
ATOM 845 O O . PHE A 1 108 ? -3.414 3.146 0.418 1 98.19 108 PHE A O 1
ATOM 852 N N . TYR A 1 109 ? -3.471 3.301 -1.797 1 97.75 109 TYR A N 1
ATOM 853 C CA . TYR A 1 109 ? -2.1 2.809 -1.89 1 97.75 109 TYR A CA 1
ATOM 854 C C . TYR A 1 109 ? -1.122 3.801 -1.272 1 97.75 109 TYR A C 1
ATOM 856 O O . TYR A 1 109 ? -0.233 3.414 -0.511 1 97.75 109 TYR A O 1
ATOM 864 N N . GLN A 1 110 ? -1.276 5.09 -1.66 1 97.38 110 GLN A N 1
ATOM 865 C CA . GLN A 1 110 ? -0.404 6.121 -1.105 1 97.38 110 GLN A CA 1
ATOM 866 C C . GLN A 1 110 ? -0.485 6.148 0.418 1 97.38 110 GLN A C 1
ATOM 868 O O . GLN A 1 110 ? 0.534 6.293 1.097 1 97.38 110 GLN A O 1
ATOM 873 N N . MET A 1 111 ? -1.734 5.996 0.903 1 98.12 111 MET A N 1
ATOM 874 C CA . MET A 1 111 ? -1.92 5.934 2.35 1 98.12 111 MET A CA 1
ATOM 875 C C . MET A 1 111 ? -1.165 4.746 2.943 1 98.12 111 MET A C 1
ATOM 877 O O . MET A 1 111 ? -0.453 4.895 3.938 1 98.12 111 MET A O 1
ATOM 881 N N . ALA A 1 112 ? -1.295 3.621 2.301 1 97.69 112 ALA A N 1
ATOM 882 C CA . ALA A 1 112 ? -0.657 2.4 2.787 1 97.69 112 ALA A CA 1
ATOM 883 C C . ALA A 1 112 ? 0.864 2.525 2.75 1 97.69 112 ALA A C 1
ATOM 885 O O . ALA A 1 112 ? 1.548 2.141 3.701 1 97.69 112 ALA A O 1
ATOM 886 N N . LEU A 1 113 ? 1.37 3.064 1.666 1 97.88 113 LEU A N 1
ATOM 887 C CA . LEU A 1 113 ? 2.811 3.215 1.496 1 97.88 113 LEU A CA 1
ATOM 888 C C . LEU A 1 113 ? 3.391 4.133 2.568 1 97.88 113 LEU A C 1
ATOM 890 O O . LEU A 1 113 ? 4.398 3.801 3.197 1 97.88 113 LEU A O 1
ATOM 894 N N . THR A 1 114 ? 2.732 5.254 2.775 1 97.62 114 THR A N 1
ATOM 895 C CA . THR A 1 114 ? 3.277 6.23 3.711 1 97.62 114 THR A CA 1
ATOM 896 C C . THR A 1 114 ? 3.145 5.738 5.148 1 97.62 114 THR A C 1
ATOM 898 O O . THR A 1 114 ? 3.916 6.141 6.023 1 97.62 114 THR A O 1
ATOM 901 N N . PHE A 1 115 ? 2.184 4.855 5.352 1 96.62 115 PHE A N 1
ATOM 902 C CA . PHE A 1 115 ? 2.018 4.277 6.68 1 96.62 115 PHE A CA 1
ATOM 903 C C . PHE A 1 115 ? 3.166 3.328 7.004 1 96.62 115 PHE A C 1
ATOM 905 O O . PHE A 1 115 ? 3.467 3.086 8.18 1 96.62 115 PHE A O 1
ATOM 912 N N . ASN A 1 116 ? 3.779 2.738 6.012 1 96.62 116 ASN A N 1
ATOM 913 C CA . ASN A 1 116 ? 4.961 1.892 6.145 1 96.62 116 ASN A CA 1
ATOM 914 C C . ASN A 1 116 ? 6.246 2.709 6.086 1 96.62 116 ASN A C 1
ATOM 916 O O . ASN A 1 116 ? 6.711 3.066 5 1 96.62 116 ASN A O 1
ATOM 920 N N . LYS A 1 117 ? 6.898 2.984 7.191 1 96 117 LYS A N 1
ATOM 921 C CA . LYS A 1 117 ? 8.023 3.912 7.285 1 96 117 LYS A CA 1
ATOM 922 C C . LYS A 1 117 ? 9.188 3.451 6.414 1 96 117 LYS A C 1
ATOM 924 O O . LYS A 1 117 ? 9.727 4.23 5.621 1 96 117 LYS A O 1
ATOM 929 N N . ARG A 1 118 ? 9.539 2.201 6.477 1 95.5 118 ARG A N 1
ATOM 930 C CA . ARG A 1 118 ? 10.688 1.672 5.742 1 95.5 118 ARG A CA 1
ATOM 931 C C . ARG A 1 118 ? 10.477 1.79 4.238 1 95.5 118 ARG A C 1
ATOM 933 O O . ARG A 1 118 ? 11.352 2.281 3.521 1 95.5 118 ARG A O 1
ATOM 940 N N . ASP A 1 119 ? 9.297 1.358 3.795 1 96.75 119 ASP A N 1
ATOM 941 C CA . ASP A 1 119 ? 9.039 1.355 2.359 1 96.75 119 ASP A CA 1
ATOM 942 C C . ASP A 1 119 ? 8.867 2.777 1.829 1 96.75 119 ASP A C 1
ATOM 944 O O . ASP A 1 119 ? 9.258 3.078 0.701 1 96.75 119 ASP A O 1
ATOM 948 N N . CYS A 1 120 ? 8.258 3.615 2.629 1 97.31 120 CYS A N 1
ATOM 949 C CA . CYS A 1 120 ? 8.164 5.016 2.238 1 97.31 120 CYS A CA 1
ATOM 950 C C . CYS A 1 120 ? 9.547 5.633 2.074 1 97.31 120 CYS A C 1
ATOM 952 O O . CYS A 1 120 ? 9.82 6.309 1.08 1 97.31 120 CYS A O 1
ATOM 954 N N . LEU A 1 121 ? 10.43 5.387 3.014 1 97 121 LEU A N 1
ATOM 955 C CA . LEU A 1 121 ? 11.805 5.859 2.932 1 97 121 LEU A CA 1
ATOM 956 C C . LEU A 1 121 ? 12.492 5.332 1.673 1 97 121 LEU A C 1
ATOM 958 O O . LEU A 1 121 ? 13.18 6.082 0.976 1 97 121 LEU A O 1
ATOM 962 N N . SER A 1 122 ? 12.289 4.09 1.366 1 94.88 122 SER A N 1
ATOM 963 C CA . SER A 1 122 ? 12.883 3.477 0.183 1 94.88 122 SER A CA 1
ATOM 964 C C . SER A 1 122 ? 12.367 4.133 -1.096 1 94.88 122 SER A C 1
ATOM 966 O O . SER A 1 122 ? 13.133 4.359 -2.035 1 94.88 122 SER A O 1
ATOM 968 N N . ALA A 1 123 ? 11.109 4.426 -1.112 1 94.88 123 ALA A N 1
ATOM 969 C CA . ALA A 1 123 ? 10.492 5.035 -2.293 1 94.88 123 ALA A CA 1
ATOM 970 C C . ALA A 1 123 ? 11.016 6.449 -2.514 1 94.88 123 ALA A C 1
ATOM 972 O O . ALA A 1 123 ? 11.422 6.805 -3.625 1 94.88 123 ALA A O 1
ATOM 973 N N . VAL A 1 124 ? 11.086 7.258 -1.464 1 96.12 124 VAL A N 1
ATOM 974 C CA . VAL A 1 124 ? 11.43 8.664 -1.636 1 96.12 124 VAL A CA 1
ATOM 975 C C . VAL A 1 124 ? 12.914 8.797 -1.988 1 96.12 124 VAL A C 1
ATOM 977 O O . VAL A 1 124 ? 13.312 9.75 -2.658 1 96.12 124 VAL A O 1
ATOM 980 N N . LYS A 1 125 ? 13.734 7.863 -1.557 1 93.69 125 LYS A N 1
ATOM 981 C CA . LYS A 1 125 ? 15.164 7.879 -1.862 1 93.69 125 LYS A CA 1
ATOM 982 C C . LYS A 1 125 ? 15.406 7.883 -3.369 1 93.69 125 LYS A C 1
ATOM 984 O O . LYS A 1 125 ? 16.375 8.469 -3.846 1 93.69 125 LYS A O 1
ATOM 989 N N . GLN A 1 126 ? 14.508 7.305 -4.062 1 89.38 126 GLN A N 1
ATOM 990 C CA . GLN A 1 126 ? 14.656 7.199 -5.512 1 89.38 126 GLN A CA 1
ATOM 991 C C . GLN A 1 126 ? 14.484 8.562 -6.184 1 89.38 126 GLN A C 1
ATOM 993 O O . GLN A 1 126 ? 14.836 8.734 -7.348 1 89.38 126 GLN A O 1
ATOM 998 N N . TYR A 1 127 ? 14.008 9.469 -5.473 1 90.25 127 TYR A N 1
ATOM 999 C CA . TYR A 1 127 ? 13.797 10.812 -6.008 1 90.25 127 TYR A CA 1
ATOM 1000 C C . TYR A 1 127 ? 14.852 11.781 -5.473 1 90.25 127 TYR A C 1
ATOM 1002 O O . TYR A 1 127 ? 14.688 13 -5.578 1 90.25 127 TYR A O 1
ATOM 1010 N N . GLY A 1 128 ? 15.867 11.273 -4.84 1 92 128 GLY A N 1
ATOM 1011 C CA . GLY A 1 128 ? 16.969 12.086 -4.363 1 92 128 GLY A CA 1
ATOM 1012 C C . GLY A 1 128 ? 16.672 12.805 -3.059 1 92 128 GLY A C 1
ATOM 1013 O O . GLY A 1 128 ? 17.328 13.797 -2.721 1 92 128 GLY A O 1
ATOM 1014 N N . ILE A 1 129 ? 15.672 12.375 -2.342 1 96.25 129 ILE A N 1
ATOM 1015 C CA . ILE A 1 129 ? 15.32 12.984 -1.062 1 96.25 129 ILE A CA 1
ATOM 1016 C C . ILE A 1 129 ? 16.25 12.477 0.028 1 96.25 129 ILE A C 1
ATOM 1018 O O . ILE A 1 129 ? 16.391 11.266 0.231 1 96.25 129 ILE A O 1
ATOM 1022 N N . PRO A 1 130 ? 16.938 13.344 0.731 1 97.06 130 PRO A N 1
ATOM 1023 C CA . PRO A 1 130 ? 17.812 12.906 1.812 1 97.06 130 PRO A CA 1
ATOM 1024 C C . PRO A 1 130 ? 17.062 12.203 2.943 1 97.06 130 PRO A C 1
ATOM 1026 O O . PRO A 1 130 ? 15.977 12.641 3.334 1 97.06 130 PRO A O 1
ATOM 1029 N N . THR A 1 131 ? 17.625 11.094 3.402 1 97.38 131 THR A N 1
ATOM 1030 C CA . THR A 1 131 ? 17.109 10.344 4.543 1 97.38 131 THR A CA 1
ATOM 1031 C C . THR A 1 131 ? 18.25 9.812 5.406 1 97.38 131 THR A C 1
ATOM 1033 O O . THR A 1 131 ? 19.422 9.883 5.012 1 97.38 131 THR A O 1
ATOM 1036 N N . ALA A 1 132 ? 18.016 9.375 6.59 1 97.12 132 ALA A N 1
ATOM 1037 C CA . ALA A 1 132 ? 19.016 8.727 7.426 1 97.12 132 ALA A CA 1
ATOM 1038 C C . ALA A 1 132 ? 19.453 7.387 6.836 1 97.12 132 ALA A C 1
ATOM 1040 O O . ALA A 1 132 ? 18.688 6.746 6.113 1 97.12 132 ALA A O 1
ATOM 1041 N N . THR A 1 133 ? 20.688 7.055 7.129 1 96.5 133 THR A N 1
ATOM 1042 C CA . THR A 1 133 ? 21.094 5.676 6.879 1 96.5 133 THR A CA 1
ATOM 1043 C C . THR A 1 133 ? 20.266 4.715 7.738 1 96.5 133 THR A C 1
ATOM 1045 O O . THR A 1 133 ? 20.031 4.98 8.914 1 96.5 133 THR A O 1
ATOM 1048 N N . ALA A 1 134 ? 19.891 3.641 7.117 1 96.12 134 ALA A N 1
ATOM 1049 C CA . ALA A 1 134 ? 18.953 2.799 7.867 1 96.12 134 ALA A CA 1
ATOM 1050 C C . ALA A 1 134 ? 19.266 1.319 7.656 1 96.12 134 ALA A C 1
ATOM 1052 O O . ALA A 1 134 ? 19.875 0.943 6.648 1 96.12 134 ALA A O 1
ATOM 1053 N N . VAL A 1 135 ? 18.938 0.551 8.664 1 95.25 135 VAL A N 1
ATOM 1054 C CA . VAL A 1 135 ? 18.891 -0.906 8.609 1 95.25 135 VAL A CA 1
ATOM 1055 C C . VAL A 1 135 ? 17.469 -1.391 8.922 1 95.25 135 VAL A C 1
ATOM 1057 O O . VAL A 1 135 ? 16.844 -0.91 9.867 1 95.25 135 VAL A O 1
ATOM 1060 N N . TYR A 1 136 ? 17 -2.305 8.094 1 94.25 136 TYR A N 1
ATOM 1061 C CA . TYR A 1 136 ? 15.68 -2.873 8.305 1 94.25 136 TYR A CA 1
ATOM 1062 C C . TYR A 1 136 ? 15.773 -4.289 8.852 1 94.25 136 TYR A C 1
ATOM 1064 O O . TYR A 1 136 ? 16.625 -5.074 8.43 1 94.25 136 TYR A O 1
ATOM 1072 N N . LEU A 1 137 ? 14.961 -4.57 9.875 1 93.94 137 LEU A N 1
ATOM 1073 C CA . LEU A 1 137 ? 14.953 -5.891 10.492 1 93.94 137 LEU A CA 1
ATOM 1074 C C . LEU A 1 137 ? 13.531 -6.406 10.672 1 93.94 137 LEU A C 1
ATOM 1076 O O . LEU A 1 137 ? 12.641 -5.656 11.062 1 93.94 137 LEU A O 1
ATOM 1080 N N . ASN A 1 138 ? 13.32 -7.625 10.312 1 92 138 ASN A N 1
ATOM 1081 C CA . ASN A 1 138 ? 12.07 -8.32 10.609 1 92 138 ASN A CA 1
ATOM 1082 C C . ASN A 1 138 ? 12.227 -9.273 11.789 1 92 138 ASN A C 1
ATOM 1084 O O . ASN A 1 138 ? 13.297 -9.859 11.992 1 92 138 ASN A O 1
ATOM 1088 N N . LYS A 1 139 ? 11.18 -9.398 12.562 1 93.06 139 LYS A N 1
ATOM 1089 C CA . LYS A 1 139 ? 11.203 -10.328 13.688 1 93.06 139 LYS A CA 1
ATOM 1090 C C . LYS A 1 139 ? 11.578 -11.734 13.227 1 93.06 139 LYS A C 1
ATOM 1092 O O . LYS A 1 139 ? 11.047 -12.227 12.227 1 93.06 139 LYS A O 1
ATOM 1097 N N . GLY A 1 140 ? 12.531 -12.375 13.891 1 88.75 140 GLY A N 1
ATOM 1098 C CA . GLY A 1 140 ? 12.969 -13.719 13.555 1 88.75 140 GLY A CA 1
ATOM 1099 C C . GLY A 1 140 ? 14.258 -13.742 12.75 1 88.75 140 GLY A C 1
ATOM 1100 O O . GLY A 1 140 ? 14.914 -14.781 12.656 1 88.75 140 GLY A O 1
ATOM 1101 N N . GLU A 1 141 ? 14.57 -12.664 12.125 1 89.44 141 GLU A N 1
ATOM 1102 C CA . GLU A 1 141 ? 15.836 -12.594 11.398 1 89.44 141 GLU A CA 1
ATOM 1103 C C . GLU A 1 141 ? 17.016 -12.586 12.359 1 89.44 141 GLU A C 1
ATOM 1105 O O . GLU A 1 141 ? 16.891 -12.195 13.516 1 89.44 141 GLU A O 1
ATOM 1110 N N . ALA A 1 142 ? 18.141 -13.016 11.852 1 91.44 142 ALA A N 1
ATOM 1111 C CA . ALA A 1 142 ? 19.375 -12.938 12.625 1 91.44 142 ALA A CA 1
ATOM 1112 C C . ALA A 1 142 ? 19.797 -11.492 12.852 1 91.44 142 ALA A C 1
ATOM 1114 O O . ALA A 1 142 ? 19.703 -10.664 11.945 1 91.44 142 ALA A O 1
ATOM 1115 N N . ILE A 1 143 ? 20.156 -11.227 14.062 1 95 143 ILE A N 1
ATOM 1116 C CA . ILE A 1 143 ? 20.562 -9.875 14.422 1 95 143 ILE A CA 1
ATOM 1117 C C . ILE A 1 143 ? 22.094 -9.82 14.562 1 95 143 ILE A C 1
ATOM 1119 O O . ILE A 1 143 ? 22.672 -10.555 15.359 1 95 143 ILE A O 1
ATOM 1123 N N . ASN A 1 144 ? 22.688 -9.039 13.766 1 96.19 144 ASN A N 1
ATOM 1124 C CA . ASN A 1 144 ? 24.109 -8.766 13.867 1 96.19 144 ASN A CA 1
ATOM 1125 C C . ASN A 1 144 ? 24.391 -7.34 14.328 1 96.19 144 ASN A C 1
ATOM 1127 O O . ASN A 1 144 ? 24.484 -6.426 13.5 1 96.19 144 ASN A O 1
ATOM 1131 N N . ILE A 1 145 ? 24.594 -7.215 15.578 1 96.94 145 ILE A N 1
ATOM 1132 C CA . ILE A 1 145 ? 24.688 -5.902 16.203 1 96.94 145 ILE A CA 1
ATOM 1133 C C . ILE A 1 145 ? 25.891 -5.141 15.633 1 96.94 145 ILE A C 1
ATOM 1135 O O . ILE A 1 145 ? 25.781 -3.949 15.336 1 96.94 145 ILE A O 1
ATOM 1139 N N . THR A 1 146 ? 26.969 -5.824 15.5 1 97.5 146 THR A N 1
ATOM 1140 C CA . THR A 1 146 ? 28.172 -5.191 14.977 1 97.5 146 THR A CA 1
ATOM 1141 C C . THR A 1 146 ? 27.938 -4.641 13.57 1 97.5 146 THR A C 1
ATOM 1143 O O . THR A 1 146 ? 28.281 -3.496 13.281 1 97.5 146 THR A O 1
ATOM 1146 N N . LYS A 1 147 ? 27.344 -5.383 12.766 1 96.31 147 LYS A N 1
ATOM 1147 C CA . LYS A 1 147 ? 27.062 -4.953 11.398 1 96.31 147 LYS A CA 1
ATOM 1148 C C . LYS A 1 147 ? 26.094 -3.77 11.383 1 96.31 147 LYS A C 1
ATOM 1150 O O . LYS A 1 147 ? 26.25 -2.85 10.578 1 96.31 147 LYS A O 1
ATOM 1155 N N . ILE A 1 148 ? 25.125 -3.83 12.219 1 96.94 148 ILE A N 1
ATOM 1156 C CA . ILE A 1 148 ? 24.141 -2.76 12.32 1 96.94 148 ILE A CA 1
ATOM 1157 C C . ILE A 1 148 ? 24.828 -1.458 12.719 1 96.94 148 ILE A C 1
ATOM 1159 O O . ILE A 1 148 ? 24.672 -0.432 12.055 1 96.94 148 ILE A O 1
ATOM 1163 N N . ILE A 1 149 ? 25.641 -1.543 13.758 1 97.75 149 ILE A N 1
ATOM 1164 C CA . ILE A 1 149 ? 26.297 -0.353 14.289 1 97.75 149 ILE A CA 1
ATOM 1165 C C . ILE A 1 149 ? 27.312 0.175 13.266 1 97.75 149 ILE A C 1
ATOM 1167 O O . ILE A 1 149 ? 27.453 1.389 13.109 1 97.75 149 ILE A O 1
ATOM 1171 N N . ASP A 1 150 ? 27.953 -0.671 12.562 1 97.75 150 ASP A N 1
ATOM 1172 C CA . ASP A 1 150 ? 28.891 -0.256 11.531 1 97.75 150 ASP A CA 1
ATOM 1173 C C . ASP A 1 150 ? 28.188 0.552 10.438 1 97.75 150 ASP A C 1
ATOM 1175 O O . ASP A 1 150 ? 28.781 1.462 9.852 1 97.75 150 ASP A O 1
ATOM 1179 N N . LYS A 1 151 ? 27.047 0.227 10.227 1 96.25 151 LYS A N 1
ATOM 1180 C CA . LYS A 1 151 ? 26.312 0.865 9.141 1 96.25 151 LYS A CA 1
ATOM 1181 C C . LYS A 1 151 ? 25.672 2.176 9.602 1 96.25 151 LYS A C 1
ATOM 1183 O O . LYS A 1 151 ? 25.797 3.201 8.93 1 96.25 151 LYS A O 1
ATOM 1188 N N . VAL A 1 152 ? 25.016 2.217 10.727 1 97.62 152 VAL A N 1
ATOM 1189 C CA . VAL A 1 152 ? 24.203 3.369 11.094 1 97.62 152 VAL A CA 1
ATOM 1190 C C . VAL A 1 152 ? 24.938 4.23 12.109 1 97.62 152 VAL A C 1
ATOM 1192 O O . VAL A 1 152 ? 24.578 5.391 12.336 1 97.62 152 VAL A O 1
ATOM 1195 N N . GLY A 1 153 ? 25.906 3.666 12.812 1 97.44 153 GLY A N 1
ATOM 1196 C CA . GLY A 1 153 ? 26.641 4.391 13.844 1 97.44 153 GLY A CA 1
ATOM 1197 C C . GLY A 1 153 ? 25.859 4.523 15.141 1 97.44 153 GLY A C 1
ATOM 1198 O O . GLY A 1 153 ? 24.75 4.004 15.266 1 97.44 153 GLY A O 1
ATOM 1199 N N . LEU A 1 154 ? 26.578 5.098 16.172 1 97.12 154 LEU A N 1
ATOM 1200 C CA . LEU A 1 154 ? 25.969 5.477 17.438 1 97.12 154 LEU A CA 1
ATOM 1201 C C . LEU A 1 154 ? 26.125 6.973 17.688 1 97.12 154 LEU A C 1
ATOM 1203 O O . LEU A 1 154 ? 27.141 7.566 17.344 1 97.12 154 LEU A O 1
ATOM 1207 N N . PRO A 1 155 ? 25.188 7.672 18.281 1 97.12 155 PRO A N 1
ATOM 1208 C CA . PRO A 1 155 ? 23.891 7.105 18.641 1 97.12 155 PRO A CA 1
ATOM 1209 C C . PRO A 1 155 ? 23.016 6.785 17.422 1 97.12 155 PRO A C 1
ATOM 1211 O O . PRO A 1 155 ? 23.297 7.262 16.328 1 97.12 155 PRO A O 1
ATOM 1214 N N . CYS A 1 156 ? 22.031 5.957 17.578 1 97.94 156 CYS A N 1
ATOM 1215 C CA . CYS A 1 156 ? 21.047 5.633 16.547 1 97.94 156 CYS A CA 1
ATOM 1216 C C . CYS A 1 156 ? 19.672 5.426 17.141 1 97.94 156 CYS A C 1
ATOM 1218 O O . CYS A 1 156 ? 19.5 5.434 18.359 1 97.94 156 CYS A O 1
ATOM 1220 N N . PHE A 1 157 ? 18.672 5.367 16.281 1 96.69 157 PHE A N 1
ATOM 1221 C CA . PHE A 1 157 ? 17.297 5.164 16.703 1 96.69 157 PHE A CA 1
ATOM 1222 C C . PHE A 1 157 ? 16.781 3.795 16.281 1 96.69 157 PHE A C 1
ATOM 1224 O O . PHE A 1 157 ? 17.062 3.35 15.164 1 96.69 157 PHE A O 1
ATOM 1231 N N . VAL A 1 158 ? 16.125 3.135 17.172 1 97.31 158 VAL A N 1
ATOM 1232 C CA . VAL A 1 158 ? 15.375 1.92 16.875 1 97.31 158 VAL A CA 1
ATOM 1233 C C . VAL A 1 158 ? 13.875 2.207 16.922 1 97.31 158 VAL A C 1
ATOM 1235 O O . VAL A 1 158 ? 13.367 2.688 17.953 1 97.31 158 VAL A O 1
ATOM 1238 N N . LYS A 1 159 ? 13.203 1.931 15.82 1 95.56 159 LYS A N 1
ATOM 1239 C CA . LYS A 1 159 ? 11.805 2.33 15.711 1 95.56 159 LYS A CA 1
ATOM 1240 C C . LYS A 1 159 ? 10.953 1.198 15.141 1 95.56 159 LYS A C 1
ATOM 1242 O O . LYS A 1 159 ? 11.383 0.484 14.234 1 95.56 159 LYS A O 1
ATOM 1247 N N . PRO A 1 160 ? 9.711 1.039 15.711 1 94.31 160 PRO A N 1
ATOM 1248 C CA . PRO A 1 160 ? 8.758 0.203 14.977 1 94.31 160 PRO A CA 1
ATOM 1249 C C . PRO A 1 160 ? 8.383 0.79 13.617 1 94.31 160 PRO A C 1
ATOM 1251 O O . PRO A 1 160 ? 8.352 2.012 13.461 1 94.31 160 PRO A O 1
ATOM 1254 N N . ASN A 1 161 ? 8.047 -0.041 12.68 1 94.31 161 ASN A N 1
ATOM 1255 C CA . ASN A 1 161 ? 7.801 0.384 11.305 1 94.31 161 ASN A CA 1
ATOM 1256 C C . ASN A 1 161 ? 6.406 0.985 11.148 1 94.31 161 ASN A C 1
ATOM 1258 O O . ASN A 1 161 ? 6.242 2.021 10.508 1 94.31 161 ASN A O 1
ATOM 1262 N N . ASN A 1 162 ? 5.352 0.341 11.672 1 88.25 162 ASN A N 1
ATOM 1263 C CA . ASN A 1 162 ? 3.963 0.715 11.422 1 88.25 162 ASN A CA 1
ATOM 1264 C C . ASN A 1 162 ? 3.314 1.317 12.672 1 88.25 162 ASN A C 1
ATOM 1266 O O . ASN A 1 162 ? 2.104 1.203 12.859 1 88.25 162 ASN A O 1
ATOM 1270 N N . ALA A 1 163 ? 4.023 1.874 13.539 1 79.88 163 ALA A N 1
ATOM 1271 C CA . ALA A 1 163 ? 3.463 2.449 14.766 1 79.88 163 ALA A CA 1
ATOM 1272 C C . ALA A 1 163 ? 3.465 3.975 14.703 1 79.88 163 ALA A C 1
ATOM 1274 O O . ALA A 1 163 ? 4.32 4.574 14.039 1 79.88 163 ALA A O 1
ATOM 1275 N N . GLY A 1 164 ? 2.486 4.523 15.32 1 78.31 164 GLY A N 1
ATOM 1276 C CA . GLY A 1 164 ? 2.389 5.969 15.445 1 78.31 164 GLY A CA 1
ATOM 1277 C C . GLY A 1 164 ? 2.754 6.473 16.828 1 78.31 164 GLY A C 1
ATOM 1278 O O . GLY A 1 164 ? 3.049 5.68 17.734 1 78.31 164 GLY A O 1
ATOM 1279 N N . SER A 1 165 ? 2.945 7.68 16.938 1 73.56 165 SER A N 1
ATOM 1280 C CA . SER A 1 165 ? 3.088 8.406 18.188 1 73.56 165 SER A CA 1
ATOM 1281 C C . SER A 1 165 ? 4.34 7.969 18.938 1 73.56 165 SER A C 1
ATOM 1283 O O . SER A 1 165 ? 4.352 7.945 20.172 1 73.56 165 SER A O 1
ATOM 1285 N N . SER A 1 166 ? 5.309 7.449 18.281 1 77.69 166 SER A N 1
ATOM 1286 C CA . SER A 1 166 ? 6.629 7.137 18.828 1 77.69 166 SER A CA 1
ATOM 1287 C C . SER A 1 166 ? 6.562 5.965 19.797 1 77.69 166 SER A C 1
ATOM 1289 O O . SER A 1 166 ? 7.438 5.816 20.656 1 77.69 166 SER A O 1
ATOM 1291 N N . PHE A 1 167 ? 5.562 5.23 19.734 1 80 167 PHE A N 1
ATOM 1292 C CA . PHE A 1 167 ? 5.504 4.027 20.562 1 80 167 PHE A CA 1
ATOM 1293 C C . PHE A 1 167 ? 6.598 3.045 20.156 1 80 167 PHE A C 1
ATOM 1295 O O . PHE A 1 167 ? 6.801 2.781 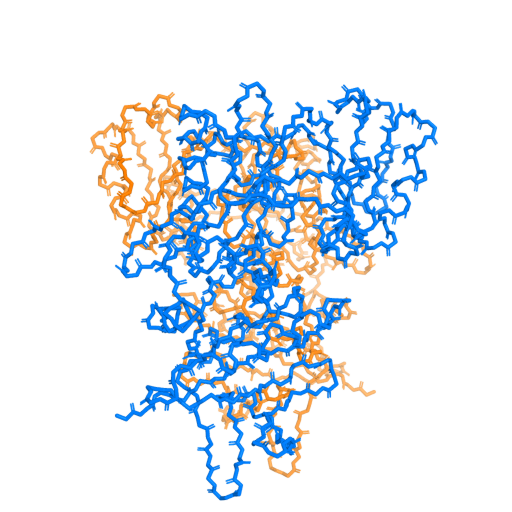18.969 1 80 167 PHE A O 1
ATOM 1302 N N . GLY A 1 168 ? 7.391 2.623 21.141 1 87.94 168 GLY A N 1
ATOM 1303 C CA . GLY A 1 168 ? 8.383 1.583 20.906 1 87.94 168 GLY A CA 1
ATOM 1304 C C . GLY A 1 168 ? 9.711 2.121 20.406 1 87.94 168 GLY A C 1
ATOM 1305 O O . GLY A 1 168 ? 10.609 1.351 20.078 1 87.94 168 GLY A O 1
ATOM 1306 N N . ILE A 1 169 ? 9.844 3.381 20.328 1 92.44 169 ILE A N 1
ATOM 1307 C CA . ILE A 1 169 ? 11.062 3.99 19.812 1 92.44 169 ILE A CA 1
ATOM 1308 C C . ILE A 1 169 ? 12.117 4.047 20.922 1 92.44 169 ILE A C 1
ATOM 1310 O O . ILE A 1 169 ? 11.797 4.305 22.078 1 92.44 169 ILE A O 1
ATOM 1314 N N . SER A 1 170 ? 13.336 3.846 20.594 1 94.62 170 SER A N 1
ATOM 1315 C CA . SER A 1 170 ? 14.477 3.969 21.5 1 94.62 170 SER A CA 1
ATOM 1316 C C . SER A 1 170 ? 15.641 4.688 20.828 1 94.62 170 SER A C 1
ATOM 1318 O O . SER A 1 170 ? 15.914 4.473 19.641 1 94.62 170 SER A O 1
ATOM 1320 N N . LYS A 1 171 ? 16.266 5.562 21.578 1 94.69 171 LYS A N 1
ATOM 1321 C CA . LYS A 1 171 ? 17.578 6.07 21.188 1 94.69 171 LYS A CA 1
ATOM 1322 C C . LYS A 1 171 ? 18.703 5.254 21.844 1 94.69 171 LYS A C 1
ATOM 1324 O O . LYS A 1 171 ? 18.734 5.098 23.062 1 94.69 171 LYS A O 1
ATOM 1329 N N . VAL A 1 172 ? 19.531 4.758 21.062 1 97.25 172 VAL A N 1
ATOM 1330 C CA . VAL A 1 172 ? 20.594 3.859 21.516 1 97.25 172 VAL A CA 1
ATOM 1331 C C . VAL A 1 172 ? 21.938 4.578 21.484 1 9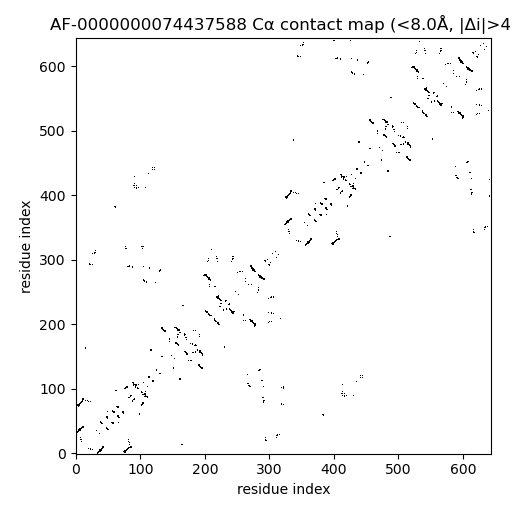7.25 172 VAL A C 1
ATOM 1333 O O . VAL A 1 172 ? 22.344 5.094 20.438 1 97.25 172 VAL A O 1
ATOM 1336 N N . HIS A 1 173 ? 22.672 4.555 22.594 1 96.75 173 HIS A N 1
ATOM 1337 C CA . HIS A 1 173 ? 23.922 5.285 22.688 1 96.75 173 HIS A CA 1
ATOM 1338 C C . HIS A 1 173 ? 25.109 4.328 22.734 1 96.75 173 HIS A C 1
ATOM 1340 O O . HIS A 1 173 ? 26.25 4.73 22.469 1 96.75 173 HIS A O 1
ATOM 1346 N N . LYS A 1 174 ? 24.891 3.082 23.188 1 97.5 174 LYS A N 1
ATOM 1347 C CA . LYS A 1 174 ? 25.938 2.078 23.312 1 97.5 174 LYS A CA 1
ATOM 1348 C C . LYS A 1 174 ? 25.469 0.725 22.781 1 97.5 174 LYS A C 1
ATOM 1350 O O . LYS A 1 174 ? 24.281 0.423 22.812 1 97.5 174 LYS A O 1
ATOM 1355 N N . ALA A 1 175 ? 26.328 -0.057 22.391 1 97.19 175 ALA A N 1
ATOM 1356 C CA . ALA A 1 175 ? 26.047 -1.354 21.781 1 97.19 175 ALA A CA 1
ATOM 1357 C C . ALA A 1 175 ? 25.203 -2.221 22.703 1 97.19 175 ALA A C 1
ATOM 1359 O O . ALA A 1 175 ? 24.312 -2.953 22.234 1 97.19 175 ALA A O 1
ATOM 1360 N N . ALA A 1 176 ? 25.406 -2.137 23.938 1 97.25 176 ALA A N 1
ATOM 1361 C CA . ALA A 1 176 ? 24.719 -2.988 24.906 1 97.25 176 ALA A CA 1
ATOM 1362 C C . ALA A 1 176 ? 23.219 -2.678 24.953 1 97.25 176 ALA A C 1
ATOM 1364 O O . ALA A 1 176 ? 22.422 -3.498 25.422 1 97.25 176 ALA A O 1
ATOM 1365 N N . GLU A 1 177 ? 22.875 -1.519 24.484 1 97.62 177 GLU A N 1
ATOM 1366 C CA . GLU A 1 177 ? 21.484 -1.084 24.531 1 97.62 177 GLU A CA 1
ATOM 1367 C C . GLU A 1 177 ? 20.734 -1.55 23.281 1 97.62 177 GLU A C 1
ATOM 1369 O O . GLU A 1 177 ? 19.5 -1.471 23.234 1 97.62 177 GLU A O 1
ATOM 1374 N N . MET A 1 178 ? 21.422 -2.062 22.312 1 97.75 178 MET A N 1
ATOM 1375 C CA . MET A 1 178 ? 20.828 -2.336 21.016 1 97.75 178 MET A CA 1
ATOM 1376 C C . MET A 1 178 ? 19.797 -3.461 21.094 1 97.75 178 MET A C 1
ATOM 1378 O O . MET A 1 178 ? 18.656 -3.301 20.672 1 97.75 178 MET A O 1
ATOM 1382 N N . LEU A 1 179 ? 20.172 -4.566 21.641 1 97.25 179 LEU A N 1
ATOM 1383 C CA . LEU A 1 179 ? 19.281 -5.723 21.672 1 97.25 179 LEU A CA 1
ATOM 1384 C C . LEU A 1 179 ? 18.016 -5.418 22.469 1 97.25 179 LEU A C 1
ATOM 1386 O O . LEU A 1 179 ? 16.906 -5.684 22.016 1 97.25 179 LEU A O 1
ATOM 1390 N N . PRO A 1 180 ? 18.141 -4.809 23.688 1 97.62 180 PRO A N 1
ATOM 1391 C CA . PRO A 1 180 ? 16.938 -4.41 24.406 1 97.62 180 PRO A CA 1
ATOM 1392 C C . PRO A 1 180 ? 16.047 -3.465 23.609 1 97.62 180 PRO A C 1
ATOM 1394 O O . PRO A 1 180 ? 14.82 -3.568 23.656 1 97.62 180 PRO A O 1
ATOM 1397 N N . ALA A 1 181 ? 16.656 -2.553 22.922 1 97.31 181 ALA A N 1
ATOM 1398 C CA . ALA A 1 181 ? 15.914 -1.609 22.094 1 97.31 181 ALA A CA 1
ATOM 1399 C C . ALA A 1 181 ? 15.172 -2.332 20.969 1 97.31 181 ALA A C 1
ATOM 1401 O O . ALA A 1 181 ? 14.016 -2.016 20.672 1 97.31 181 ALA A O 1
ATOM 1402 N N . ILE A 1 182 ? 15.805 -3.271 20.344 1 97.69 182 ILE A N 1
ATOM 1403 C CA . ILE A 1 182 ? 15.219 -4.07 19.266 1 97.69 182 ILE A CA 1
ATOM 1404 C C . ILE A 1 182 ? 14.031 -4.867 19.812 1 97.69 182 ILE A C 1
ATOM 1406 O O . ILE A 1 182 ? 12.961 -4.891 19.203 1 97.69 182 ILE A O 1
ATOM 1410 N N . GLU A 1 183 ? 14.172 -5.445 20.938 1 96.62 183 GLU A N 1
ATOM 1411 C CA . GLU A 1 183 ? 13.109 -6.227 21.547 1 96.62 183 GLU A CA 1
ATOM 1412 C C . GLU A 1 183 ? 11.906 -5.352 21.906 1 96.62 183 GLU A C 1
ATOM 1414 O O . GLU A 1 183 ? 10.758 -5.746 21.688 1 96.62 183 GLU A O 1
ATOM 1419 N N . LYS A 1 184 ? 12.258 -4.219 22.453 1 95.88 184 LYS A N 1
ATOM 1420 C CA . LYS A 1 184 ? 11.203 -3.264 22.766 1 95.88 184 LYS A CA 1
ATOM 1421 C C . LYS A 1 184 ? 10.406 -2.895 21.516 1 95.88 184 LYS A C 1
ATOM 1423 O O . LYS A 1 184 ? 9.18 -2.848 21.547 1 95.88 184 LYS A O 1
ATOM 1428 N N . ALA A 1 185 ? 11.094 -2.611 20.422 1 95.5 185 ALA A N 1
ATOM 1429 C CA . ALA A 1 185 ? 10.445 -2.256 19.172 1 95.5 185 ALA A CA 1
ATOM 1430 C C . ALA A 1 185 ? 9.602 -3.416 18.641 1 95.5 185 ALA A C 1
ATOM 1432 O O . ALA A 1 185 ? 8.492 -3.209 18.141 1 95.5 185 ALA A O 1
ATOM 1433 N N . PHE A 1 186 ? 10.047 -4.66 18.781 1 95.06 186 PHE A N 1
ATOM 1434 C CA . PHE A 1 186 ? 9.359 -5.848 18.281 1 95.06 186 PHE A CA 1
ATOM 1435 C C . PHE A 1 186 ? 8.109 -6.129 19.094 1 95.06 186 PHE A C 1
ATOM 1437 O O . PHE A 1 186 ? 7.254 -6.918 18.672 1 95.06 186 PHE A O 1
ATOM 1444 N N . GLN A 1 187 ? 8 -5.551 20.266 1 93 187 GLN A N 1
ATOM 1445 C CA . GLN A 1 187 ? 6.762 -5.664 21.016 1 93 187 GLN A CA 1
ATOM 1446 C C . GLN A 1 187 ? 5.625 -4.898 20.344 1 93 187 GLN A C 1
ATOM 1448 O O . GLN A 1 187 ? 4.453 -5.227 20.531 1 93 187 GLN A O 1
ATOM 1453 N N . GLU A 1 188 ? 6.039 -3.963 19.562 1 88.88 188 GLU A N 1
ATOM 1454 C CA . GLU A 1 188 ? 5.043 -3.104 18.922 1 88.88 188 GLU A CA 1
ATOM 1455 C C . GLU A 1 188 ? 4.812 -3.51 17.469 1 88.88 188 GLU A C 1
ATOM 1457 O O . GLU A 1 188 ? 3.74 -3.26 16.922 1 88.88 188 GLU A O 1
ATOM 1462 N N . ASP A 1 189 ? 5.793 -4.051 16.906 1 91.81 189 ASP A N 1
ATOM 1463 C CA . ASP A 1 189 ? 5.742 -4.336 15.477 1 91.81 189 ASP A CA 1
ATOM 1464 C C . ASP A 1 189 ? 6.707 -5.457 15.109 1 91.81 189 ASP A C 1
ATOM 1466 O O . ASP A 1 189 ? 7.809 -5.543 15.656 1 91.81 189 ASP A O 1
ATOM 1470 N N . ARG A 1 190 ? 6.324 -6.277 14.156 1 92.69 190 ARG A N 1
ATOM 1471 C CA . ARG A 1 190 ? 7.199 -7.359 13.711 1 92.69 190 ARG A CA 1
ATOM 1472 C C . ARG A 1 190 ? 8.258 -6.84 12.734 1 92.69 190 ARG A C 1
ATOM 1474 O O . ARG A 1 190 ? 9.203 -7.555 12.398 1 92.69 190 ARG A O 1
ATOM 1481 N N . GLU A 1 191 ? 8.086 -5.672 12.227 1 94.25 191 GLU A N 1
ATOM 1482 C CA . GLU A 1 191 ? 9.039 -4.98 11.359 1 94.25 191 GLU A CA 1
ATOM 1483 C C . GLU A 1 191 ? 9.594 -3.73 12.039 1 94.25 191 GLU A C 1
ATOM 1485 O O . GLU A 1 191 ? 8.828 -2.895 12.531 1 94.25 191 GLU A O 1
ATOM 1490 N N . ILE A 1 192 ? 10.922 -3.641 12.047 1 95.94 192 ILE A N 1
ATOM 1491 C CA . ILE A 1 192 ? 11.484 -2.459 12.695 1 95.94 192 ILE A CA 1
ATOM 1492 C C . ILE A 1 192 ? 12.57 -1.853 11.805 1 95.94 192 ILE A C 1
ATOM 1494 O O . ILE A 1 192 ? 13.031 -2.49 10.859 1 95.94 192 ILE A O 1
ATOM 1498 N N . LEU A 1 193 ? 12.898 -0.63 12.023 1 96.56 193 LEU A N 1
ATOM 1499 C CA . LEU A 1 193 ? 14.008 0.033 11.336 1 96.56 193 LEU A CA 1
ATOM 1500 C C . LEU A 1 193 ? 14.961 0.674 12.336 1 96.56 193 LEU A C 1
ATOM 1502 O O . LEU A 1 193 ? 14.531 1.168 13.383 1 96.56 193 LEU A O 1
ATOM 1506 N N . ILE A 1 194 ? 16.234 0.63 12.094 1 97.44 194 ILE A N 1
ATOM 1507 C CA . ILE A 1 194 ? 17.312 1.254 12.852 1 97.44 194 ILE A CA 1
ATOM 1508 C C . ILE A 1 194 ? 17.984 2.332 12.008 1 97.44 194 ILE A C 1
ATOM 1510 O O . ILE A 1 194 ? 18.5 2.049 10.922 1 97.44 194 ILE A O 1
ATOM 1514 N N . GLU A 1 195 ? 17.922 3.531 12.523 1 97.5 195 GLU A N 1
ATOM 1515 C CA . GLU A 1 195 ? 18.375 4.664 11.719 1 97.5 195 GLU A CA 1
ATOM 1516 C C . GLU A 1 195 ? 19.484 5.43 12.422 1 97.5 195 GLU A C 1
ATOM 1518 O O . GLU A 1 195 ? 19.484 5.566 13.648 1 97.5 195 GLU A O 1
ATOM 1523 N N . SER A 1 196 ? 20.391 5.938 11.594 1 97.81 196 SER A N 1
ATOM 1524 C CA . SER A 1 196 ? 21.422 6.82 12.133 1 97.81 196 SER A CA 1
ATOM 1525 C C . SER A 1 196 ? 20.828 8.07 12.758 1 97.81 196 SER A C 1
ATOM 1527 O O . SER A 1 196 ? 19.75 8.523 12.352 1 97.81 196 SER A O 1
ATOM 1529 N N . PHE A 1 197 ? 21.484 8.531 13.734 1 96.31 197 PHE A N 1
ATOM 1530 C CA . PHE A 1 197 ? 21.062 9.766 14.383 1 96.31 197 PHE A CA 1
ATOM 1531 C C . PHE A 1 197 ? 21.359 10.969 13.492 1 96.31 197 PHE A C 1
ATOM 1533 O O . PHE A 1 197 ? 22.469 11.109 12.977 1 96.31 197 PHE A O 1
ATOM 1540 N N . LEU A 1 198 ? 20.375 11.734 13.258 1 96.19 198 LEU A N 1
ATOM 1541 C CA . LEU A 1 198 ? 20.516 13.016 12.578 1 96.19 198 LEU A CA 1
ATOM 1542 C C . LEU A 1 198 ? 20.531 14.164 13.578 1 96.19 198 LEU A C 1
ATOM 1544 O O . LEU A 1 198 ? 19.562 14.398 14.297 1 96.19 198 LEU A O 1
ATOM 1548 N N . ASP A 1 199 ? 21.594 14.836 13.617 1 94 199 ASP A N 1
ATOM 1549 C CA . ASP A 1 199 ? 21.75 15.953 14.555 1 94 199 ASP A CA 1
ATOM 1550 C C . ASP A 1 199 ? 21.312 17.266 13.914 1 94 199 ASP A C 1
ATOM 1552 O O . ASP A 1 199 ? 22 17.781 13.023 1 94 199 ASP A O 1
ATOM 1556 N N . GLY A 1 200 ? 20.203 17.734 14.336 1 94.44 200 GLY A N 1
ATOM 1557 C CA . GLY A 1 200 ? 19.688 18.969 13.781 1 94.44 200 GLY A CA 1
ATOM 1558 C C . GLY A 1 200 ? 18.312 19.344 14.289 1 94.44 200 GLY A C 1
ATOM 1559 O O . GLY A 1 200 ? 17.781 18.688 15.188 1 94.44 200 GLY A O 1
ATOM 1560 N N . LYS A 1 201 ? 17.797 20.422 13.758 1 94.06 201 LYS A N 1
ATOM 1561 C CA . LYS A 1 201 ? 16.469 20.906 14.125 1 94.06 201 LYS A CA 1
ATOM 1562 C C . LYS A 1 201 ? 15.375 20.047 13.508 1 94.06 201 LYS A C 1
ATOM 1564 O O . LYS A 1 201 ? 15.461 19.688 12.328 1 94.06 201 LYS A O 1
ATOM 1569 N N . GLU A 1 202 ? 14.406 19.719 14.312 1 95.75 202 GLU A N 1
ATOM 1570 C CA . GLU A 1 202 ? 13.25 19 13.797 1 95.75 202 GLU A CA 1
ATOM 1571 C C . GLU A 1 202 ? 12.148 19.953 13.352 1 95.75 202 GLU A C 1
ATOM 1573 O O . GLU A 1 202 ? 11.82 20.906 14.062 1 95.75 202 GLU A O 1
ATOM 1578 N N . VAL A 1 203 ? 11.648 19.719 12.172 1 97.56 203 VAL A N 1
ATOM 1579 C CA . VAL A 1 203 ? 10.555 20.531 11.68 1 97.56 203 VAL A CA 1
ATOM 1580 C C . VAL A 1 203 ? 9.445 19.656 11.117 1 97.56 203 VAL A C 1
ATOM 1582 O O . VAL A 1 203 ? 9.703 18.516 10.688 1 97.56 203 VAL A O 1
ATOM 1585 N N . SER A 1 204 ? 8.258 20.109 11.219 1 97.62 204 SER A N 1
ATOM 1586 C CA . SER A 1 204 ? 7.059 19.5 10.656 1 97.62 204 SER A CA 1
ATOM 1587 C C . SER A 1 204 ? 6.426 20.406 9.602 1 97.62 204 SER A C 1
ATOM 1589 O O . SER A 1 204 ? 6.336 21.609 9.781 1 97.62 204 SER A O 1
ATOM 1591 N N . VAL A 1 205 ? 6.082 19.812 8.492 1 98.56 205 VAL A N 1
ATOM 1592 C CA . VAL A 1 205 ? 5.609 20.625 7.371 1 98.56 205 VAL A CA 1
ATOM 1593 C C . VAL A 1 205 ? 4.324 20.016 6.809 1 98.56 205 VAL A C 1
ATOM 1595 O O . VAL A 1 205 ? 4.312 18.875 6.355 1 98.56 205 VAL A O 1
ATOM 1598 N N . GLY A 1 206 ? 3.25 20.812 6.875 1 98.69 206 GLY A N 1
ATOM 1599 C CA . GLY A 1 206 ? 2.029 20.438 6.184 1 98.69 206 GLY A CA 1
ATOM 1600 C C . GLY A 1 206 ? 2.057 20.766 4.703 1 98.69 206 GLY A C 1
ATOM 1601 O O . GLY A 1 206 ? 2.467 21.859 4.309 1 98.69 206 GLY A O 1
ATOM 1602 N N . VAL A 1 207 ? 1.802 19.812 3.887 1 98.75 207 VAL A N 1
ATOM 1603 C CA . VAL A 1 207 ? 1.555 20.016 2.463 1 98.75 207 VAL A CA 1
ATOM 1604 C C . VAL A 1 207 ? 0.16 19.516 2.104 1 98.75 207 VAL A C 1
ATOM 1606 O O . VAL A 1 207 ? -0.209 18.391 2.461 1 98.75 207 VAL A O 1
ATOM 1609 N N . ILE A 1 208 ? -0.645 20.328 1.432 1 98.38 208 ILE A N 1
ATOM 1610 C CA . ILE A 1 208 ? -2.031 19.969 1.144 1 98.38 208 ILE A CA 1
ATOM 1611 C C . ILE A 1 208 ? -2.391 20.422 -0.274 1 98.38 208 ILE A C 1
ATOM 1613 O O . ILE A 1 208 ? -1.663 21.203 -0.891 1 98.38 208 ILE A O 1
ATOM 1617 N N . GLN A 1 209 ? -3.447 19.828 -0.79 1 96.44 209 GLN A N 1
ATOM 1618 C CA . GLN A 1 209 ? -4.117 20.422 -1.936 1 96.44 209 GLN A CA 1
ATOM 1619 C C . GLN A 1 209 ? -5.094 21.516 -1.491 1 96.44 209 GLN A C 1
ATOM 1621 O O . GLN A 1 209 ? -5.961 21.266 -0.65 1 96.44 209 GLN A O 1
ATOM 1626 N N . TYR A 1 210 ? -4.934 22.672 -1.993 1 96.81 210 TYR A N 1
ATOM 1627 C CA . TYR A 1 210 ? -5.781 23.797 -1.601 1 96.81 210 TYR A CA 1
ATOM 1628 C C . TYR A 1 210 ? -6.117 24.672 -2.801 1 96.81 210 TYR A C 1
ATOM 1630 O O . TYR A 1 210 ? -5.219 25.156 -3.494 1 96.81 210 TYR A O 1
ATOM 1638 N N . GLU A 1 211 ? -7.406 24.812 -3.07 1 94.69 211 GLU A N 1
ATOM 1639 C CA . GLU A 1 211 ? -7.906 25.641 -4.168 1 94.69 211 GLU A CA 1
ATOM 1640 C C . GLU A 1 211 ? -7.25 25.25 -5.492 1 94.69 211 GLU A C 1
ATOM 1642 O O . GLU A 1 211 ? -6.762 26.125 -6.223 1 94.69 211 GLU A O 1
ATOM 1647 N N . GLY A 1 212 ? -7.027 23.953 -5.652 1 91.5 212 GLY A N 1
ATOM 1648 C CA . GLY A 1 212 ? -6.625 23.391 -6.938 1 91.5 212 GLY A CA 1
ATOM 1649 C C . GLY A 1 212 ? -5.121 23.312 -7.109 1 91.5 212 GLY A C 1
ATOM 1650 O O . GLY A 1 212 ? -4.633 22.938 -8.18 1 91.5 212 GLY A O 1
ATOM 1651 N N . ALA A 1 213 ? -4.402 23.625 -6.023 1 95.06 213 ALA A N 1
ATOM 1652 C CA . ALA A 1 213 ? -2.947 23.578 -6.121 1 95.06 213 ALA A CA 1
ATOM 1653 C C . ALA A 1 213 ? -2.332 22.953 -4.875 1 95.06 213 ALA A C 1
ATOM 1655 O O . ALA A 1 213 ? -2.967 22.906 -3.818 1 95.06 213 ALA A O 1
ATOM 1656 N N . THR A 1 214 ? -1.084 22.469 -5.121 1 97.12 214 THR A N 1
ATOM 1657 C CA . THR A 1 214 ? -0.322 22 -3.969 1 97.12 214 THR A CA 1
ATOM 1658 C C . THR A 1 214 ? 0.199 23.172 -3.148 1 97.12 214 THR A C 1
ATOM 1660 O O . THR A 1 214 ? 0.855 24.062 -3.686 1 97.12 214 THR A O 1
ATOM 1663 N N . LYS A 1 215 ? -0.117 23.219 -1.877 1 98.38 215 LYS A N 1
ATOM 1664 C CA . LYS A 1 215 ? 0.297 24.297 -0.992 1 98.38 215 LYS A CA 1
ATOM 1665 C C . LYS A 1 215 ? 1.139 23.766 0.167 1 98.38 215 LYS A C 1
ATOM 1667 O O . LYS A 1 215 ? 0.724 22.844 0.874 1 98.38 215 LYS A O 1
ATOM 1672 N N . VAL A 1 216 ? 2.291 24.297 0.286 1 98.81 216 VAL A N 1
ATOM 1673 C CA . VAL A 1 216 ? 3.107 24.047 1.468 1 98.81 216 VAL A CA 1
ATOM 1674 C C . VAL A 1 216 ? 2.736 25.031 2.576 1 98.81 216 VAL A C 1
ATOM 1676 O O . VAL A 1 216 ? 2.791 26.25 2.377 1 98.81 216 VAL A O 1
ATOM 1679 N N . LEU A 1 217 ? 2.33 24.562 3.725 1 98.81 217 LEU A N 1
ATOM 1680 C CA . LEU A 1 217 ? 1.948 25.406 4.848 1 98.81 217 LEU A CA 1
ATOM 1681 C C . LEU A 1 217 ? 3.18 25.906 5.602 1 98.81 217 LEU A C 1
ATOM 1683 O O . LEU A 1 217 ? 4.281 25.391 5.398 1 98.81 217 LEU A O 1
ATOM 1687 N N . PRO A 1 218 ? 3.002 26.922 6.391 1 98.69 218 PRO A N 1
ATOM 1688 C CA . PRO A 1 218 ? 4.129 27.406 7.195 1 98.69 218 PRO A CA 1
ATOM 1689 C C . PRO A 1 218 ? 4.754 26.297 8.047 1 98.69 218 PRO A C 1
ATOM 1691 O O . PRO A 1 218 ? 4.039 25.469 8.609 1 98.69 218 PRO A O 1
ATOM 1694 N N . ILE A 1 219 ? 6.059 26.328 8.109 1 98.62 219 ILE A N 1
ATOM 1695 C CA . ILE A 1 219 ? 6.844 25.281 8.75 1 98.62 219 ILE A CA 1
ATOM 1696 C C . ILE A 1 219 ? 6.742 25.406 10.266 1 98.62 219 ILE A C 1
ATOM 1698 O O . ILE A 1 219 ? 6.773 26.516 10.805 1 98.62 219 ILE A O 1
ATOM 1702 N N . THR A 1 220 ? 6.605 24.297 10.969 1 98.12 220 THR A N 1
ATOM 1703 C CA . THR A 1 220 ? 6.66 24.266 12.43 1 98.12 220 THR A CA 1
ATOM 1704 C C . THR A 1 220 ? 8 23.719 12.906 1 98.12 220 THR A C 1
ATOM 1706 O O . THR A 1 220 ? 8.453 22.672 12.445 1 98.12 220 THR A O 1
ATOM 1709 N N . GLU A 1 221 ? 8.625 24.469 13.773 1 97.06 221 GLU A N 1
ATOM 1710 C CA . GLU A 1 221 ? 9.805 23.953 14.469 1 97.06 221 GLU A CA 1
ATOM 1711 C C . GLU A 1 221 ? 9.422 23.234 15.75 1 97.06 221 GLU A C 1
ATOM 1713 O O . GLU A 1 221 ? 8.594 23.719 16.531 1 97.06 221 GLU A O 1
ATOM 1718 N N . ILE A 1 222 ? 9.945 22.078 15.93 1 94 222 ILE A N 1
ATOM 1719 C CA . ILE A 1 222 ? 9.68 21.281 17.125 1 94 222 ILE A CA 1
ATOM 1720 C C . ILE A 1 222 ? 10.906 21.297 18.047 1 94 222 ILE A C 1
ATOM 1722 O O . ILE A 1 222 ? 11.992 20.891 17.641 1 94 222 ILE A O 1
ATOM 1726 N N . ILE A 1 223 ? 10.711 21.75 19.188 1 91 223 ILE A N 1
ATOM 1727 C CA . ILE A 1 223 ? 11.758 21.781 20.203 1 91 223 ILE A CA 1
ATOM 1728 C C . ILE A 1 223 ? 11.367 20.906 21.375 1 91 223 ILE A C 1
ATOM 1730 O O . ILE A 1 223 ? 10.492 21.266 22.172 1 91 223 ILE A O 1
ATOM 1734 N N . SER A 1 224 ? 12 19.812 21.422 1 83.94 224 SER A N 1
ATOM 1735 C CA . SER A 1 224 ? 11.648 18.859 22.469 1 83.94 224 SER A CA 1
ATOM 1736 C C . SER A 1 224 ? 12.445 19.125 23.75 1 83.94 224 SER A C 1
ATOM 1738 O O . SER A 1 224 ? 13.625 19.453 23.688 1 83.94 224 SER A O 1
ATOM 1740 N N . GLU A 1 225 ? 11.773 18.969 24.875 1 83.19 225 GLU A N 1
ATOM 1741 C CA . GLU A 1 225 ? 12.461 19.016 26.156 1 83.19 225 GLU A CA 1
ATOM 1742 C C . GLU A 1 225 ? 13.109 17.672 26.5 1 83.19 225 GLU A C 1
ATOM 1744 O O . GLU A 1 225 ? 13.984 17.609 27.359 1 83.19 225 GLU A O 1
ATOM 1749 N N . ASN A 1 226 ? 12.625 16.672 25.828 1 81.38 226 ASN A N 1
ATOM 1750 C CA . ASN A 1 226 ? 13.172 15.328 25.984 1 81.38 226 ASN A CA 1
ATOM 1751 C C . ASN A 1 226 ? 14.289 15.047 24.984 1 81.38 226 ASN A C 1
ATOM 1753 O O . ASN A 1 226 ? 14.648 15.922 24.203 1 81.38 226 ASN A O 1
ATOM 1757 N N . ASP A 1 227 ? 14.859 13.93 25.141 1 79.56 227 ASP A N 1
ATOM 1758 C CA . ASP A 1 227 ? 15.969 13.523 24.281 1 79.56 227 ASP A CA 1
ATOM 1759 C C . ASP A 1 227 ? 15.547 13.477 22.812 1 79.56 227 ASP A C 1
ATOM 1761 O O . ASP A 1 227 ? 16.391 13.57 21.906 1 79.56 227 ASP A O 1
ATOM 1765 N N . PHE A 1 228 ? 14.328 13.273 22.594 1 78.88 228 PHE A N 1
ATOM 1766 C CA . PHE A 1 228 ? 13.742 13.328 21.266 1 78.88 228 PHE A CA 1
ATOM 1767 C C . PHE A 1 228 ? 12.227 13.523 21.344 1 78.88 228 PHE A C 1
ATOM 1769 O O . PHE A 1 228 ? 11.672 13.633 22.438 1 78.88 228 PHE A O 1
ATOM 1776 N N . PHE A 1 229 ? 11.578 13.797 20.281 1 78.25 229 PHE A N 1
ATOM 1777 C CA . PHE A 1 229 ? 10.156 14.078 20.188 1 78.25 229 PHE A CA 1
ATOM 1778 C C . PHE A 1 229 ? 9.336 12.805 20.391 1 78.25 229 PHE A C 1
ATOM 1780 O O . PHE A 1 229 ? 8.719 12.305 19.438 1 78.25 229 PHE A O 1
ATOM 1787 N N . ASP A 1 230 ? 9.234 12.312 21.641 1 78.5 230 ASP A N 1
ATOM 1788 C CA . ASP A 1 230 ? 8.523 11.086 21.984 1 78.5 230 ASP A CA 1
ATOM 1789 C C . ASP A 1 230 ? 7.07 11.383 22.344 1 78.5 230 ASP A C 1
ATOM 1791 O O . ASP A 1 230 ? 6.582 12.492 22.125 1 78.5 230 ASP A O 1
ATOM 1795 N N . TYR A 1 231 ? 6.363 10.391 22.766 1 76.31 231 TYR A N 1
ATOM 1796 C CA . TYR A 1 231 ? 4.934 10.492 23.047 1 76.31 231 TYR A CA 1
ATOM 1797 C C . TYR A 1 231 ? 4.664 11.594 24.078 1 76.31 231 TYR A C 1
ATOM 1799 O O . TYR A 1 231 ? 3.75 12.398 23.891 1 76.31 231 TYR A O 1
ATOM 1807 N N . GLU A 1 232 ? 5.453 11.609 25.047 1 76.25 232 GLU A N 1
ATOM 1808 C CA . GLU A 1 232 ? 5.285 12.625 26.094 1 76.25 232 GLU A CA 1
ATOM 1809 C C . GLU A 1 232 ? 5.469 14.031 25.531 1 76.25 232 GLU A C 1
ATOM 1811 O O . GLU A 1 232 ? 4.707 14.938 25.859 1 76.25 232 GLU A O 1
ATOM 1816 N N . ALA A 1 233 ? 6.438 14.188 24.75 1 76.88 233 ALA A N 1
ATOM 1817 C CA . ALA A 1 233 ? 6.703 15.477 24.125 1 76.88 233 ALA A CA 1
ATOM 1818 C C . ALA A 1 233 ? 5.547 15.891 23.219 1 76.88 233 ALA A C 1
ATOM 1820 O O . ALA A 1 233 ? 5.176 17.062 23.172 1 76.88 233 ALA A O 1
ATOM 1821 N N . LYS A 1 234 ? 5.02 14.938 22.531 1 72.44 234 LYS A N 1
ATOM 1822 C CA . LYS A 1 234 ? 3.957 15.188 21.562 1 72.44 234 LYS A CA 1
ATOM 1823 C C . LYS A 1 234 ? 2.652 15.562 22.25 1 72.44 234 LYS A C 1
ATOM 1825 O O . LYS A 1 234 ? 1.938 16.469 21.812 1 72.44 234 LYS A O 1
ATOM 1830 N N . TYR A 1 235 ? 2.381 14.914 23.375 1 70.94 235 TYR A N 1
ATOM 1831 C CA . TYR A 1 235 ? 1 14.961 23.844 1 70.94 235 TYR A CA 1
ATOM 1832 C C . TYR A 1 235 ? 0.93 15.391 25.297 1 70.94 235 TYR A C 1
ATOM 1834 O O . TYR A 1 235 ? -0.151 15.68 25.828 1 70.94 235 TYR A O 1
ATOM 1842 N N . GLU A 1 236 ? 2.035 15.477 25.906 1 74.56 236 GLU A N 1
ATOM 1843 C CA . GLU A 1 236 ? 1.993 15.844 27.312 1 74.56 236 GLU A CA 1
ATOM 1844 C C . GLU A 1 236 ? 2.668 17.188 27.562 1 74.56 236 GLU A C 1
ATOM 1846 O O . GLU A 1 236 ? 3.189 17.438 28.641 1 74.56 236 GLU A O 1
ATOM 1851 N N . GLY A 1 237 ? 2.812 17.969 26.516 1 72.19 237 GLY A N 1
ATOM 1852 C CA . GLY A 1 237 ? 3.229 19.344 26.656 1 72.19 237 GLY A CA 1
ATOM 1853 C C . GLY A 1 237 ? 4.715 19.5 26.906 1 72.19 237 GLY A C 1
ATOM 1854 O O . GLY A 1 237 ? 5.164 20.531 27.406 1 72.19 237 GLY A O 1
ATOM 1855 N N . LYS A 1 238 ? 5.457 18.562 26.672 1 80.25 238 LYS A N 1
ATOM 1856 C CA . LYS A 1 238 ? 6.895 18.641 26.906 1 80.25 238 LYS A CA 1
ATOM 1857 C C . LYS A 1 238 ? 7.645 19 25.641 1 80.25 238 LYS A C 1
ATOM 1859 O O . LYS A 1 238 ? 8.711 18.453 25.359 1 80.25 238 LYS A O 1
ATOM 1864 N N . SER A 1 239 ? 7.016 19.688 24.781 1 83.88 239 SER A N 1
ATOM 1865 C CA . SER A 1 239 ? 7.641 20.219 23.578 1 83.88 239 SER A CA 1
ATOM 1866 C C . SER A 1 239 ? 7.078 21.594 23.219 1 83.88 239 SER A C 1
ATOM 1868 O O . SER A 1 239 ? 5.996 21.969 23.688 1 83.88 239 SER A O 1
ATOM 1870 N N . LYS A 1 240 ? 7.984 22.359 22.719 1 89.69 240 LYS A N 1
ATOM 1871 C CA . LYS A 1 240 ? 7.559 23.641 22.172 1 89.69 240 LYS A CA 1
ATOM 1872 C C . LYS A 1 240 ? 7.445 23.578 20.656 1 89.69 240 LYS A C 1
ATOM 1874 O O . LYS A 1 240 ? 8.32 23.031 19.984 1 89.69 240 LYS A O 1
ATOM 1879 N N . GLU A 1 241 ? 6.266 24 20.094 1 91.81 241 GLU A N 1
ATOM 1880 C CA . GLU A 1 241 ? 6.02 24.094 18.656 1 91.81 241 GLU A CA 1
ATOM 1881 C C . GLU A 1 241 ? 5.898 25.547 18.219 1 91.81 241 GLU A C 1
ATOM 1883 O O . GLU A 1 241 ? 5.062 26.297 18.719 1 91.81 241 GLU A O 1
ATOM 1888 N N . ILE A 1 242 ? 6.75 25.938 17.328 1 95.38 242 ILE A N 1
ATOM 1889 C CA . ILE A 1 242 ? 6.781 27.312 16.859 1 95.38 242 ILE A CA 1
ATOM 1890 C C . ILE A 1 242 ? 6.383 27.375 15.383 1 95.38 242 ILE A C 1
ATOM 1892 O O . ILE A 1 242 ? 7.066 26.797 14.531 1 95.38 242 ILE A O 1
ATOM 1896 N N . THR A 1 243 ? 5.344 28 15.062 1 97.12 243 THR A N 1
ATOM 1897 C CA . THR A 1 243 ? 4.863 28.172 13.695 1 97.12 243 THR A CA 1
ATOM 1898 C C . THR A 1 243 ? 4.637 29.656 13.398 1 97.12 243 THR A C 1
ATOM 1900 O O . THR A 1 243 ? 3.842 30.312 14.062 1 97.12 243 THR A O 1
ATOM 1903 N N . PRO A 1 244 ? 5.266 30.312 12.516 1 97.25 244 PRO A N 1
ATOM 1904 C CA . PRO A 1 244 ? 6.262 29.688 11.641 1 97.25 244 PRO A CA 1
ATOM 1905 C C . PRO A 1 244 ? 7.598 29.453 12.336 1 97.25 244 PRO A C 1
ATOM 1907 O O . PRO A 1 244 ? 7.938 30.172 13.289 1 97.25 244 PRO A O 1
ATOM 1910 N N . ALA A 1 245 ? 8.281 28.516 11.82 1 97.19 245 ALA A N 1
ATOM 1911 C CA . ALA A 1 245 ? 9.602 28.172 12.344 1 97.19 245 ALA A CA 1
ATOM 1912 C C . ALA A 1 245 ? 10.57 29.344 12.18 1 97.19 245 ALA A C 1
ATOM 1914 O O . ALA A 1 245 ? 10.461 30.109 11.234 1 97.19 245 ALA A O 1
ATOM 1915 N N . GLN A 1 246 ? 11.5 29.422 13.109 1 94.81 246 GLN A N 1
ATOM 1916 C CA . GLN A 1 246 ? 12.547 30.438 13.055 1 94.81 246 GLN A CA 1
ATOM 1917 C C . GLN A 1 246 ? 13.758 29.938 12.258 1 94.81 246 GLN A C 1
ATOM 1919 O O . GLN A 1 246 ? 14.766 29.547 12.836 1 94.81 246 GLN A O 1
ATOM 1924 N N . LEU A 1 247 ? 13.609 29.969 10.984 1 97 247 LEU A N 1
ATOM 1925 C CA . LEU A 1 247 ? 14.633 29.531 10.047 1 97 247 LEU A CA 1
ATOM 1926 C C . LEU A 1 247 ? 15.062 30.672 9.133 1 97 247 LEU A C 1
ATOM 1928 O O . LEU A 1 247 ? 14.344 31.656 8.992 1 97 247 LEU A O 1
ATOM 1932 N N . THR A 1 248 ? 16.266 30.562 8.602 1 96.56 248 THR A N 1
ATOM 1933 C CA . THR A 1 248 ? 16.656 31.5 7.562 1 96.56 248 THR A CA 1
ATOM 1934 C C . THR A 1 248 ? 15.773 31.359 6.328 1 96.56 248 THR A C 1
ATOM 1936 O O . THR A 1 248 ? 15.133 30.312 6.137 1 96.56 248 THR A O 1
ATOM 1939 N N . GLN A 1 249 ? 15.758 32.375 5.559 1 97.12 249 GLN A N 1
ATOM 1940 C CA . GLN A 1 249 ? 14.977 32.344 4.328 1 97.12 249 GLN A CA 1
ATOM 1941 C C . GLN A 1 249 ? 15.445 31.203 3.412 1 97.12 249 GLN A C 1
ATOM 1943 O O . GLN A 1 249 ? 14.633 30.516 2.797 1 97.12 249 GLN A O 1
ATOM 1948 N N . GLU A 1 250 ? 16.703 31.062 3.42 1 97.06 250 GLU A N 1
ATOM 1949 C CA . GLU A 1 250 ? 17.297 30.031 2.57 1 97.06 250 GLU A CA 1
ATOM 1950 C C . GLU A 1 250 ? 16.859 28.641 3.021 1 97.06 250 GLU A C 1
ATOM 1952 O O . GLU A 1 250 ? 16.453 27.812 2.203 1 97.06 250 GLU A O 1
ATOM 1957 N N . THR A 1 251 ? 16.953 28.375 4.266 1 97.5 251 THR A N 1
ATOM 1958 C CA . THR A 1 251 ? 16.562 27.078 4.816 1 97.5 251 THR A CA 1
ATOM 1959 C C . THR A 1 251 ? 15.07 26.844 4.637 1 97.5 251 THR A C 1
ATOM 1961 O O . THR A 1 251 ? 14.656 25.734 4.293 1 97.5 251 THR A O 1
ATOM 1964 N N . THR A 1 252 ? 14.32 27.875 4.871 1 98.06 252 THR A N 1
ATOM 1965 C CA . THR A 1 252 ? 12.875 27.781 4.703 1 98.06 252 THR A CA 1
ATOM 1966 C C . THR A 1 252 ? 12.516 27.359 3.281 1 98.06 252 THR A C 1
ATOM 1968 O O . THR A 1 252 ? 11.695 26.469 3.08 1 98.06 252 THR A O 1
ATOM 1971 N N . GLN A 1 253 ? 13.141 27.969 2.361 1 97.94 253 GLN A N 1
ATOM 1972 C CA . GLN A 1 253 ? 12.883 27.656 0.96 1 97.94 253 GLN A CA 1
ATOM 1973 C C . GLN A 1 253 ? 13.266 26.219 0.639 1 97.94 253 GLN A C 1
ATOM 1975 O O . GLN A 1 253 ? 12.531 25.531 -0.069 1 97.94 253 GLN A O 1
ATOM 1980 N N . LYS A 1 254 ? 14.383 25.797 1.174 1 97.62 254 LYS A N 1
ATOM 1981 C CA . LYS A 1 254 ? 14.828 24.422 0.945 1 97.62 254 LYS A CA 1
ATOM 1982 C C . LYS A 1 254 ? 13.836 23.422 1.51 1 97.62 254 LYS A C 1
ATOM 1984 O O . LYS A 1 254 ? 13.516 22.422 0.857 1 97.62 254 LYS A O 1
ATOM 1989 N N . VAL A 1 255 ? 13.352 23.703 2.695 1 98.31 255 VAL A N 1
ATOM 1990 C CA . VAL A 1 255 ? 12.398 22.812 3.348 1 98.31 255 VAL A CA 1
ATOM 1991 C C . VAL A 1 255 ? 11.102 22.766 2.537 1 98.31 255 VAL A C 1
ATOM 1993 O O . VAL A 1 255 ? 10.562 21.688 2.295 1 98.31 255 VAL A O 1
ATOM 1996 N N . GLN A 1 256 ? 10.641 23.891 2.102 1 98.5 256 GLN A N 1
ATOM 1997 C CA . GLN A 1 256 ? 9.406 23.969 1.325 1 98.5 256 GLN A CA 1
ATOM 1998 C C . GLN A 1 256 ? 9.539 23.203 0.011 1 98.5 256 GLN A C 1
ATOM 2000 O O . GLN A 1 256 ? 8.633 22.469 -0.378 1 98.5 256 GLN A O 1
ATOM 2005 N N . GLU A 1 257 ? 10.625 23.344 -0.62 1 97.94 257 GLU A N 1
ATOM 2006 C CA . GLU A 1 257 ? 10.867 22.688 -1.895 1 97.94 257 GLU A CA 1
ATOM 2007 C C . GLU A 1 257 ? 10.898 21.156 -1.726 1 97.94 257 GLU A C 1
ATOM 2009 O O . GLU A 1 257 ? 10.273 20.438 -2.5 1 97.94 257 GLU A O 1
ATOM 2014 N N . ILE A 1 258 ? 11.578 20.703 -0.722 1 98 258 ILE A N 1
ATOM 2015 C CA . ILE A 1 258 ? 11.703 19.266 -0.501 1 98 258 ILE A CA 1
ATOM 2016 C C . ILE A 1 258 ? 10.359 18.688 -0.08 1 98 258 ILE A C 1
ATOM 2018 O O . ILE A 1 258 ? 9.969 17.609 -0.542 1 98 258 ILE A O 1
ATOM 2022 N N . ALA A 1 259 ? 9.664 19.406 0.802 1 98.62 259 ALA A N 1
ATOM 2023 C CA . ALA A 1 259 ? 8.367 18.938 1.258 1 98.62 259 ALA A CA 1
ATOM 2024 C C . ALA A 1 259 ? 7.391 18.797 0.091 1 98.62 259 ALA A C 1
ATOM 2026 O O . ALA A 1 259 ? 6.672 17.797 -0.014 1 98.62 259 ALA A O 1
ATOM 2027 N N . LYS A 1 260 ? 7.375 19.797 -0.748 1 98 260 LYS A N 1
ATOM 2028 C CA . LYS A 1 260 ? 6.531 19.75 -1.937 1 98 260 LYS A CA 1
ATOM 2029 C C . LYS A 1 260 ? 6.941 18.609 -2.863 1 98 260 LYS A C 1
ATOM 2031 O O . LYS A 1 260 ? 6.09 17.922 -3.412 1 98 260 LYS A O 1
ATOM 2036 N N . LYS A 1 261 ? 8.25 18.453 -3.027 1 96.31 261 LYS A N 1
ATOM 2037 C CA . LYS A 1 261 ? 8.781 17.391 -3.887 1 96.31 261 LYS A CA 1
ATOM 2038 C C . LYS A 1 261 ? 8.352 16.016 -3.393 1 96.31 261 LYS A C 1
ATOM 2040 O O . LYS A 1 261 ? 7.953 15.164 -4.188 1 96.31 261 LYS A O 1
ATOM 2045 N N . VAL A 1 262 ? 8.422 15.805 -2.102 1 97.81 262 VAL A N 1
ATOM 2046 C CA . VAL A 1 262 ? 8.039 14.516 -1.526 1 97.81 262 VAL A CA 1
ATOM 2047 C C . VAL A 1 262 ? 6.547 14.273 -1.771 1 97.81 262 VAL A C 1
ATOM 2049 O O . VAL A 1 262 ? 6.16 13.195 -2.24 1 97.81 262 VAL A O 1
ATOM 2052 N N . TYR A 1 263 ? 5.73 15.273 -1.513 1 97.69 263 TYR A N 1
ATOM 2053 C CA . TYR A 1 263 ? 4.285 15.195 -1.696 1 97.69 263 TYR A CA 1
ATOM 2054 C C . TYR A 1 263 ? 3.938 14.867 -3.143 1 97.69 263 TYR A C 1
ATOM 2056 O O . TYR A 1 263 ? 3.096 14 -3.404 1 97.69 263 TYR A O 1
ATOM 2064 N N . THR A 1 264 ? 4.613 15.43 -4.047 1 95 264 THR A N 1
ATOM 2065 C CA . THR A 1 264 ? 4.359 15.25 -5.473 1 95 264 THR A CA 1
ATOM 2066 C C . THR A 1 264 ? 4.891 13.906 -5.953 1 95 264 THR A C 1
ATOM 2068 O O . THR A 1 264 ? 4.199 13.18 -6.676 1 95 264 THR A O 1
ATOM 2071 N N . ALA A 1 265 ? 6.078 13.578 -5.504 1 92.06 265 ALA A N 1
ATOM 2072 C CA . ALA A 1 265 ? 6.711 12.328 -5.93 1 92.06 265 ALA A CA 1
ATOM 2073 C C . ALA A 1 265 ? 5.891 11.117 -5.496 1 92.06 265 ALA A C 1
ATOM 2075 O O . ALA A 1 265 ? 5.832 10.117 -6.211 1 92.06 265 ALA A O 1
ATOM 2076 N N . LEU A 1 266 ? 5.211 11.25 -4.395 1 94.69 266 LEU A N 1
ATOM 2077 C CA . LEU A 1 266 ? 4.426 10.141 -3.861 1 94.69 266 LEU A CA 1
ATOM 2078 C C . LEU A 1 266 ? 2.996 10.18 -4.391 1 94.69 266 LEU A C 1
ATOM 2080 O O . LEU A 1 266 ? 2.156 9.375 -3.992 1 94.69 266 LEU A O 1
ATOM 2084 N N . ASN A 1 267 ? 2.697 11.148 -5.258 1 92.69 267 ASN A N 1
ATOM 2085 C CA . ASN A 1 267 ? 1.373 11.312 -5.848 1 92.69 267 ASN A CA 1
ATOM 2086 C C . ASN A 1 267 ? 0.298 11.469 -4.773 1 92.69 267 ASN A C 1
ATOM 2088 O O . ASN A 1 267 ? -0.751 10.828 -4.844 1 92.69 267 ASN A O 1
ATOM 2092 N N . MET A 1 268 ? 0.589 12.281 -3.793 1 95.75 268 MET A N 1
ATOM 2093 C CA . MET A 1 268 ? -0.304 12.484 -2.656 1 95.75 268 MET A CA 1
ATOM 2094 C C . MET A 1 268 ? -1.473 13.391 -3.039 1 95.75 268 MET A C 1
ATOM 2096 O O . MET A 1 268 ? -1.393 14.133 -4.02 1 95.75 268 MET A O 1
ATOM 2100 N N . ARG A 1 269 ? -2.506 13.258 -2.322 1 95.5 269 ARG A N 1
ATOM 2101 C CA . ARG A 1 269 ? -3.689 14.109 -2.309 1 95.5 269 ARG A CA 1
ATOM 2102 C C . ARG A 1 269 ? -4.199 14.32 -0.887 1 95.5 269 ARG A C 1
ATOM 2104 O O . ARG A 1 269 ? -3.973 13.477 -0.013 1 95.5 269 ARG A O 1
ATOM 2111 N N . GLY A 1 270 ? -4.934 15.43 -0.717 1 96.56 270 GLY A N 1
ATOM 2112 C CA . GLY A 1 270 ? -5.473 15.68 0.611 1 96.56 270 GLY A CA 1
ATOM 2113 C C . GLY A 1 270 ? -4.438 16.203 1.587 1 96.56 270 GLY A C 1
ATOM 2114 O O . GLY A 1 270 ? -3.549 16.969 1.206 1 96.56 270 GLY A O 1
ATOM 2115 N N . PHE A 1 271 ? -4.609 15.859 2.832 1 97.69 271 PHE A N 1
ATOM 2116 C CA . PHE A 1 271 ? -3.738 16.359 3.895 1 97.69 271 PHE A CA 1
ATOM 2117 C C . PHE A 1 271 ? -2.48 15.5 4.004 1 97.69 271 PHE A C 1
ATOM 2119 O O . PHE A 1 271 ? -2.529 14.289 3.793 1 97.69 271 PHE A O 1
ATOM 2126 N N . SER A 1 272 ? -1.414 16.109 4.289 1 98.38 272 SER A N 1
ATOM 2127 C CA . SER A 1 272 ? -0.199 15.438 4.734 1 98.38 272 SER A CA 1
ATOM 2128 C C . SER A 1 272 ? 0.604 16.312 5.691 1 98.38 272 SER A C 1
ATOM 2130 O O . SER A 1 272 ? 0.529 17.547 5.625 1 98.38 272 SER A O 1
ATOM 2132 N N . ARG A 1 273 ? 1.235 15.758 6.543 1 98.06 273 ARG A N 1
ATOM 2133 C CA . ARG A 1 273 ? 2.246 16.375 7.391 1 98.06 273 ARG A CA 1
ATOM 2134 C C . ARG A 1 273 ? 3.5 15.516 7.473 1 98.06 273 ARG A C 1
ATOM 2136 O O . ARG A 1 273 ? 3.443 14.367 7.926 1 98.06 273 ARG A O 1
ATOM 2143 N N . SER A 1 274 ? 4.605 16.047 7.043 1 98.12 274 SER A N 1
ATOM 2144 C CA . SER A 1 274 ? 5.859 15.297 7.031 1 98.12 274 SER A CA 1
ATOM 2145 C C . SER A 1 274 ? 6.852 15.859 8.039 1 98.12 274 SER A C 1
ATOM 2147 O O . SER A 1 274 ? 6.891 17.078 8.266 1 98.12 274 SER A O 1
ATOM 2149 N N . GLU A 1 275 ? 7.621 15 8.547 1 96.38 275 GLU A N 1
ATOM 2150 C CA . GLU A 1 275 ? 8.641 15.344 9.531 1 96.38 275 GLU A CA 1
ATOM 2151 C C . GLU A 1 275 ? 10.039 15.312 8.914 1 96.38 275 GLU A C 1
ATOM 2153 O O . GLU A 1 275 ? 10.352 14.43 8.109 1 96.38 275 GLU A O 1
ATOM 2158 N N . TYR A 1 276 ? 10.844 16.328 9.281 1 97.94 276 TYR A N 1
ATOM 2159 C CA . TYR A 1 276 ? 12.211 16.438 8.789 1 97.94 276 TYR A CA 1
ATOM 2160 C C . TYR A 1 276 ? 13.172 16.812 9.914 1 97.94 276 TYR A C 1
ATOM 2162 O O . TYR A 1 276 ? 12.781 17.469 10.883 1 97.94 276 TYR A O 1
ATOM 2170 N N . ILE A 1 277 ? 14.375 16.422 9.766 1 97.44 277 ILE A N 1
ATOM 2171 C CA . ILE A 1 277 ? 15.477 16.953 10.562 1 97.44 277 ILE A CA 1
ATOM 2172 C C . ILE A 1 277 ? 16.422 17.75 9.664 1 97.44 277 ILE A C 1
ATOM 2174 O O . ILE A 1 277 ? 16.828 17.281 8.602 1 97.44 277 ILE A O 1
ATOM 2178 N N . LEU A 1 278 ? 16.719 18.938 10.102 1 97.69 278 LEU A N 1
ATOM 2179 C CA . LEU A 1 278 ? 17.641 19.797 9.359 1 97.69 278 LEU A CA 1
ATOM 2180 C C . LEU A 1 278 ? 19.078 19.531 9.758 1 97.69 278 LEU A C 1
ATOM 2182 O O . LEU A 1 278 ? 19.516 19.922 10.844 1 97.69 278 LEU A O 1
ATOM 2186 N N . VAL A 1 279 ? 19.844 18.859 8.867 1 97.19 279 VAL A N 1
ATOM 2187 C CA . VAL A 1 279 ? 21.266 18.656 9.07 1 97.19 279 VAL A CA 1
ATOM 2188 C C . VAL A 1 279 ? 22.062 19.625 8.203 1 97.19 279 VAL A C 1
ATOM 2190 O O . VAL A 1 279 ? 22.078 19.5 6.977 1 97.19 279 VAL A O 1
ATOM 2193 N N . ASP A 1 280 ? 22.703 20.578 8.805 1 94.38 280 ASP A N 1
ATOM 2194 C CA . ASP A 1 280 ? 23.422 21.641 8.102 1 94.38 280 ASP A CA 1
ATOM 2195 C C . ASP A 1 280 ? 22.5 22.359 7.102 1 94.38 280 ASP A C 1
ATOM 2197 O O . ASP A 1 280 ? 22.891 22.562 5.949 1 94.38 280 ASP A O 1
ATOM 2201 N N . GLY A 1 281 ? 21.266 22.5 7.535 1 94.38 281 GLY A N 1
ATOM 2202 C CA . GLY A 1 281 ? 20.312 23.25 6.738 1 94.38 281 GLY A CA 1
ATOM 2203 C C . GLY A 1 281 ? 19.609 22.406 5.695 1 94.38 281 GLY A C 1
ATOM 2204 O O . GLY A 1 281 ? 18.719 22.891 4.98 1 94.38 281 GLY A O 1
ATOM 2205 N N . VAL A 1 282 ? 19.953 21.172 5.559 1 96.5 282 VAL A N 1
ATOM 2206 C CA . VAL A 1 282 ? 19.359 20.281 4.566 1 96.5 282 VAL A CA 1
ATOM 2207 C C . VAL A 1 282 ? 18.281 19.422 5.23 1 96.5 282 VAL A C 1
ATOM 2209 O O . VAL A 1 282 ? 18.578 18.688 6.176 1 96.5 282 VAL A O 1
ATOM 2212 N N . PRO A 1 283 ? 17.047 19.516 4.758 1 98.31 283 PRO A N 1
ATOM 2213 C CA . PRO A 1 283 ? 15.992 18.703 5.371 1 98.31 283 PRO A CA 1
ATOM 2214 C C . PRO A 1 283 ? 16.109 17.219 5.031 1 98.31 283 PRO A C 1
ATOM 2216 O O . PRO A 1 283 ? 16.094 16.844 3.854 1 98.31 283 PRO A O 1
ATOM 2219 N N . HIS A 1 284 ? 16.219 16.359 6.004 1 98.44 284 HIS A N 1
ATOM 2220 C CA . HIS A 1 284 ? 16.188 14.906 5.879 1 98.44 284 HIS A CA 1
ATOM 2221 C C . HIS A 1 284 ? 14.82 14.352 6.246 1 98.44 284 HIS A C 1
ATOM 2223 O O . HIS A 1 284 ? 14.336 14.562 7.363 1 98.44 284 HIS A O 1
ATOM 2229 N N . PHE A 1 285 ? 14.203 13.664 5.34 1 98.44 285 PHE A N 1
ATOM 2230 C CA . PHE A 1 285 ? 12.852 13.141 5.488 1 98.44 285 PHE A CA 1
ATOM 2231 C C . PHE A 1 285 ? 12.812 12.023 6.52 1 98.44 285 PHE A C 1
ATOM 2233 O O . PHE A 1 285 ? 13.688 11.148 6.531 1 98.44 285 PHE A O 1
ATOM 2240 N N . LEU A 1 286 ? 11.797 12.047 7.402 1 96.19 286 LEU A N 1
ATOM 2241 C CA . LEU A 1 286 ? 11.641 11 8.414 1 96.19 286 LEU A CA 1
ATOM 2242 C C . LEU A 1 286 ? 10.398 10.156 8.133 1 96.19 286 LEU A C 1
ATOM 2244 O O . LEU A 1 286 ? 10.484 8.93 8.047 1 96.19 286 LEU A O 1
ATOM 2248 N N . GLU A 1 287 ? 9.273 10.773 8.008 1 95.94 287 GLU A N 1
ATOM 2249 C CA . GLU A 1 287 ? 7.996 10.102 7.805 1 95.94 287 GLU A CA 1
ATOM 2250 C C . GLU A 1 287 ? 6.922 11.086 7.352 1 95.94 287 GLU A C 1
ATOM 2252 O O . GLU A 1 287 ? 7.125 12.297 7.406 1 95.94 287 GLU A O 1
ATOM 2257 N N . MET A 1 288 ? 5.867 10.57 6.891 1 97.12 288 MET A N 1
ATOM 2258 C CA . MET A 1 288 ? 4.699 11.359 6.496 1 97.12 288 MET A CA 1
ATOM 2259 C C . MET A 1 288 ? 3.441 10.844 7.184 1 97.12 288 MET A C 1
ATOM 2261 O O . MET A 1 288 ? 3.189 9.633 7.207 1 97.12 288 MET A O 1
ATOM 2265 N N . ASN A 1 289 ? 2.709 11.734 7.75 1 95.56 289 ASN A N 1
ATOM 2266 C CA . ASN A 1 289 ? 1.391 11.469 8.312 1 95.56 289 ASN A CA 1
ATOM 2267 C C . ASN A 1 289 ? 0.278 12.008 7.422 1 95.56 289 ASN A C 1
ATOM 2269 O O . ASN A 1 289 ? 0.243 13.203 7.125 1 95.56 289 ASN A O 1
ATOM 2273 N N . THR A 1 290 ? -0.621 11.125 7.059 1 97.88 290 THR A N 1
ATOM 2274 C CA . THR A 1 290 ? -1.559 11.523 6.016 1 97.88 290 THR A CA 1
ATOM 2275 C C . THR A 1 290 ? -2.947 11.766 6.598 1 97.88 290 THR A C 1
ATOM 2277 O O . THR A 1 290 ? -3.865 12.172 5.883 1 97.88 290 THR A O 1
ATOM 2280 N N . VAL A 1 291 ? -3.127 11.492 7.871 1 97.06 291 VAL A N 1
ATOM 2281 C CA . VAL A 1 291 ? -4.285 11.922 8.648 1 97.06 291 VAL A CA 1
ATOM 2282 C C . VAL A 1 291 ? -3.82 12.617 9.922 1 97.06 291 VAL A C 1
ATOM 2284 O O . VAL A 1 291 ? -4.02 12.102 11.023 1 97.06 291 VAL A O 1
ATOM 2287 N N . PRO A 1 292 ? -3.184 13.75 9.719 1 94.88 292 PRO A N 1
ATOM 2288 C CA . PRO A 1 292 ? -2.654 14.445 10.898 1 94.88 292 PRO A CA 1
ATOM 2289 C C . PRO A 1 292 ? -3.75 14.906 11.859 1 94.88 292 PRO A C 1
ATOM 2291 O O . PRO A 1 292 ? -4.922 14.977 11.477 1 94.88 292 PRO A O 1
ATOM 2294 N N . GLY A 1 293 ? -3.34 15.141 13.055 1 92.19 293 GLY A N 1
ATOM 2295 C CA . GLY A 1 293 ? -4.285 15.672 14.016 1 92.19 293 GLY A CA 1
ATOM 2296 C C . GLY A 1 293 ? -4.965 16.938 13.555 1 92.19 293 GLY A C 1
ATOM 2297 O O . GLY A 1 293 ? -4.332 17.797 12.922 1 92.19 293 GLY A O 1
ATOM 2298 N N . MET A 1 294 ? -6.242 17.062 13.93 1 94.5 294 MET A N 1
ATOM 2299 C CA . MET A 1 294 ? -7.02 18.203 13.422 1 94.5 294 MET A CA 1
ATOM 2300 C C . MET A 1 294 ? -7.582 19.031 14.57 1 94.5 294 MET A C 1
ATOM 2302 O O . MET A 1 294 ? -8.461 19.875 14.359 1 94.5 294 MET A O 1
ATOM 2306 N N . THR A 1 295 ? -7.062 18.719 15.742 1 90.38 295 THR A N 1
ATOM 2307 C CA . THR A 1 295 ? -7.48 19.594 16.828 1 90.38 295 THR A CA 1
ATOM 2308 C C . THR A 1 295 ? -6.91 21 16.625 1 90.38 295 THR A C 1
ATOM 2310 O O . THR A 1 295 ? -5.977 21.188 15.852 1 90.38 295 THR A O 1
ATOM 2313 N N . GLU A 1 296 ? -7.445 21.922 17.375 1 86.88 296 GLU A N 1
ATOM 2314 C CA . GLU A 1 296 ? -6.973 23.297 17.234 1 86.88 296 GLU A CA 1
ATOM 2315 C C . GLU A 1 296 ? -5.504 23.422 17.641 1 86.88 296 GLU A C 1
ATOM 2317 O O . GLU A 1 296 ? -4.781 24.266 17.109 1 86.88 296 GLU A O 1
ATOM 2322 N N . GLU A 1 297 ? -5.086 22.547 18.516 1 88.06 297 GLU A N 1
ATOM 2323 C CA . GLU A 1 297 ? -3.721 22.578 19.031 1 88.06 297 GLU A CA 1
ATOM 2324 C C . GLU A 1 297 ? -2.779 21.75 18.156 1 88.06 297 GLU A C 1
ATOM 2326 O O . GLU A 1 297 ? -1.559 21.812 18.328 1 88.06 297 GLU A O 1
ATOM 2331 N N . SER A 1 298 ? -3.354 21.016 17.219 1 92.31 298 SER A N 1
ATOM 2332 C CA . SER A 1 298 ? -2.531 20.172 16.344 1 92.31 298 SER A CA 1
ATOM 2333 C C . SER A 1 298 ? -1.699 21.016 15.391 1 92.31 298 SER A C 1
ATOM 2335 O O . SER A 1 298 ? -2.061 22.156 15.078 1 92.31 298 SER A O 1
ATOM 2337 N N . ILE A 1 299 ? -0.671 20.453 14.906 1 95.19 299 ILE A N 1
ATOM 2338 C CA . ILE A 1 299 ? 0.325 21.156 14.109 1 95.19 299 ILE A CA 1
ATOM 2339 C C . ILE A 1 299 ? -0.3 21.625 12.797 1 95.19 299 ILE A C 1
ATOM 2341 O O . ILE A 1 299 ? -0.161 22.797 12.414 1 95.19 299 ILE A O 1
ATOM 2345 N N . LEU A 1 300 ? -1.063 20.797 12.141 1 97.38 300 LEU A N 1
ATOM 2346 C CA . LEU A 1 300 ? -1.57 21.172 10.82 1 97.38 300 LEU A CA 1
ATOM 2347 C C . LEU A 1 300 ? -2.568 22.312 10.914 1 97.38 300 LEU A C 1
ATOM 2349 O O . LEU A 1 300 ? -2.471 23.297 10.172 1 97.38 300 LEU A O 1
ATOM 2353 N N . PRO A 1 301 ? -3.529 22.281 11.859 1 97.12 301 PRO A N 1
ATOM 2354 C CA . PRO A 1 301 ? -4.418 23.438 12.039 1 97.12 301 PRO A CA 1
ATOM 2355 C C . PRO A 1 301 ? -3.656 24.719 12.383 1 97.12 301 PRO A C 1
ATOM 2357 O O . PRO A 1 301 ? -4.004 25.797 11.891 1 97.12 301 PRO A O 1
ATOM 2360 N N . GLN A 1 302 ? -2.604 24.594 13.219 1 97 302 GLN A N 1
ATOM 2361 C CA . GLN A 1 302 ? -1.795 25.75 13.547 1 97 302 GLN A CA 1
ATOM 2362 C C . GLN A 1 302 ? -1.094 26.312 12.312 1 97 302 GLN A C 1
ATOM 2364 O O . GLN A 1 302 ? -0.993 27.531 12.141 1 97 302 GLN A O 1
ATOM 2369 N N . GLN A 1 303 ? -0.606 25.406 11.492 1 98.56 303 GLN A N 1
ATOM 2370 C CA . GLN A 1 303 ? 0.028 25.828 10.242 1 98.56 303 GLN A CA 1
ATOM 2371 C C . GLN A 1 303 ? -0.98 26.484 9.305 1 98.56 303 GLN A C 1
ATOM 2373 O O . GLN A 1 303 ? -0.674 27.5 8.672 1 98.56 303 GLN A O 1
ATOM 2378 N N . ALA A 1 304 ? -2.172 25.938 9.227 1 98.38 304 ALA A N 1
ATOM 2379 C CA . ALA A 1 304 ? -3.236 26.531 8.422 1 98.38 304 ALA A CA 1
ATOM 2380 C C . ALA A 1 304 ? -3.572 27.938 8.922 1 98.38 304 ALA A C 1
ATOM 2382 O O . ALA A 1 304 ? -3.688 28.875 8.125 1 98.38 304 ALA A O 1
ATOM 2383 N N . LYS A 1 305 ? -3.688 28.094 10.227 1 97.81 305 LYS A N 1
ATOM 2384 C CA . LYS A 1 305 ? -3.961 29.406 10.82 1 97.81 305 LYS A CA 1
ATOM 2385 C C . LYS A 1 305 ? -2.881 30.422 10.453 1 97.81 305 LYS A C 1
ATOM 2387 O O . LYS A 1 305 ? -3.188 31.547 10.078 1 97.81 305 LYS A O 1
ATOM 2392 N N . ALA A 1 306 ? -1.653 29.984 10.539 1 98 306 ALA A N 1
ATOM 2393 C CA . ALA A 1 306 ? -0.527 30.844 10.195 1 98 306 ALA A CA 1
ATOM 2394 C C . ALA A 1 306 ? -0.57 31.25 8.719 1 98 306 ALA A C 1
ATOM 2396 O O . ALA A 1 306 ? -0.01 32.281 8.336 1 98 306 ALA A O 1
ATOM 2397 N N . ALA A 1 307 ? -1.179 30.469 7.934 1 98.19 307 ALA A N 1
ATOM 2398 C CA . ALA A 1 307 ? -1.343 30.75 6.512 1 98.19 307 ALA A CA 1
ATOM 2399 C C . ALA A 1 307 ? -2.658 31.484 6.246 1 98.19 307 ALA A C 1
ATOM 2401 O O . ALA A 1 307 ? -3.066 31.641 5.094 1 98.19 307 ALA A O 1
ATOM 2402 N N . ASN A 1 308 ? -3.391 31.859 7.32 1 98.12 308 ASN A N 1
ATOM 2403 C CA . ASN A 1 308 ? -4.66 32.562 7.262 1 98.12 308 ASN A CA 1
ATOM 2404 C C . ASN A 1 308 ? -5.762 31.719 6.648 1 98.12 308 ASN A C 1
ATOM 2406 O O . ASN A 1 308 ? -6.59 32.219 5.887 1 98.12 308 ASN A O 1
ATOM 2410 N N . ILE A 1 309 ? -5.734 30.469 6.867 1 98.12 309 ILE A N 1
ATOM 2411 C CA . ILE A 1 309 ? -6.785 29.531 6.477 1 98.12 309 ILE A CA 1
ATOM 2412 C C . ILE A 1 309 ? -7.59 29.109 7.703 1 98.12 309 ILE A C 1
ATOM 2414 O O . ILE A 1 309 ? -7.043 28.516 8.641 1 98.12 309 ILE A O 1
ATOM 2418 N N . SER A 1 310 ? -8.836 29.438 7.703 1 97.81 310 SER A N 1
ATOM 2419 C CA . SER A 1 310 ? -9.688 29.047 8.82 1 97.81 310 SER A CA 1
ATOM 2420 C C . SER A 1 310 ? -9.93 27.531 8.812 1 97.81 310 SER A C 1
ATOM 2422 O O . SER A 1 310 ? -9.758 26.875 7.785 1 97.81 310 SER A O 1
ATOM 2424 N N . LEU A 1 311 ? -10.32 26.984 9.938 1 98 311 LEU A N 1
ATOM 2425 C CA . LEU A 1 311 ? -10.648 25.578 10 1 98 311 LEU A CA 1
ATOM 2426 C C . LEU A 1 311 ? -11.805 25.234 9.062 1 98 311 LEU A C 1
ATOM 2428 O O . LEU A 1 311 ? -11.789 24.203 8.406 1 98 311 LEU A O 1
ATOM 2432 N N . ALA A 1 312 ? -12.781 26.094 9 1 98.12 312 ALA A N 1
ATOM 2433 C CA . ALA A 1 312 ? -13.906 25.906 8.094 1 98.12 312 ALA A CA 1
ATOM 2434 C C . ALA A 1 312 ? -13.438 25.812 6.648 1 98.12 312 ALA A C 1
ATOM 2436 O O . ALA A 1 312 ? -13.867 24.938 5.902 1 98.12 312 ALA A O 1
ATOM 2437 N N . ASP A 1 313 ? -12.578 26.688 6.27 1 98.12 313 ASP A N 1
ATOM 2438 C CA . ASP A 1 313 ? -12.047 26.703 4.91 1 98.12 313 ASP A CA 1
ATOM 2439 C C . ASP A 1 313 ? -11.172 25.469 4.652 1 98.12 313 ASP A C 1
ATOM 2441 O O . ASP A 1 313 ? -11.219 24.891 3.568 1 98.12 313 ASP A O 1
ATOM 2445 N N . LEU A 1 314 ? -10.359 25.156 5.621 1 98.19 314 LEU A N 1
ATOM 2446 C CA . LEU A 1 314 ? -9.477 24 5.52 1 98.19 314 LEU A CA 1
ATOM 2447 C C . LEU A 1 314 ? -10.281 22.734 5.266 1 98.19 314 LEU A C 1
ATOM 2449 O O . LEU A 1 314 ? -10.008 22 4.309 1 98.19 314 LEU A O 1
ATOM 2453 N N . PHE A 1 315 ? -11.266 22.484 6.094 1 98.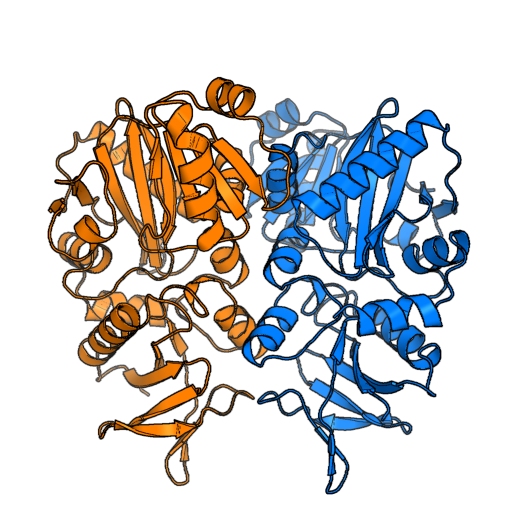31 315 PHE A N 1
ATOM 2454 C CA . PHE A 1 315 ? -12.062 21.266 6.004 1 98.31 315 PHE A CA 1
ATOM 2455 C C . PHE A 1 315 ? -12.938 21.281 4.758 1 98.31 315 PHE A C 1
ATOM 2457 O O . PHE A 1 315 ? -13.047 20.281 4.051 1 98.31 315 PHE A O 1
ATOM 2464 N N . GLY A 1 316 ? -13.57 22.422 4.496 1 98.31 316 GLY A N 1
ATOM 2465 C CA . GLY A 1 316 ? -14.383 22.547 3.297 1 98.31 316 GLY A CA 1
ATOM 2466 C C . GLY A 1 316 ? -13.609 22.281 2.02 1 98.31 316 GLY A C 1
ATOM 2467 O O . GLY A 1 316 ? -14.102 21.594 1.124 1 98.31 316 GLY A O 1
ATOM 2468 N N . ASN A 1 317 ? -12.445 22.859 1.947 1 97.94 317 ASN A N 1
ATOM 2469 C CA . ASN A 1 317 ? -11.609 22.656 0.769 1 97.94 317 ASN A CA 1
ATOM 2470 C C . ASN A 1 317 ? -11.281 21.172 0.561 1 97.94 317 ASN A C 1
ATOM 2472 O O . ASN A 1 317 ? -11.234 20.703 -0.575 1 97.94 317 ASN A O 1
ATOM 2476 N N . ALA A 1 318 ? -10.953 20.469 1.63 1 97.75 318 ALA A N 1
ATOM 2477 C CA . ALA A 1 318 ? -10.664 19.047 1.528 1 97.75 318 ALA A CA 1
ATOM 2478 C C . ALA A 1 318 ? -11.844 18.281 0.924 1 97.75 318 ALA A C 1
ATOM 2480 O O . ALA A 1 318 ? -11.656 17.391 0.091 1 97.75 318 ALA A O 1
ATOM 2481 N N . ILE A 1 319 ? -13.047 18.641 1.32 1 98.19 319 ILE A N 1
ATOM 2482 C CA . ILE A 1 319 ? -14.258 18 0.827 1 98.19 319 ILE A CA 1
ATOM 2483 C C . ILE A 1 319 ? -14.453 18.344 -0.649 1 98.19 319 ILE A C 1
ATOM 2485 O O . ILE A 1 319 ? -14.719 17.453 -1.465 1 98.19 319 ILE A O 1
ATOM 2489 N N . GLU A 1 320 ? -14.25 19.562 -0.998 1 97.38 320 GLU A N 1
ATOM 2490 C CA . GLU A 1 320 ? -14.523 20.016 -2.357 1 97.38 320 GLU A CA 1
ATOM 2491 C C . GLU A 1 320 ? -13.484 19.469 -3.34 1 97.38 320 GLU A C 1
ATOM 2493 O O . GLU A 1 320 ? -13.766 19.328 -4.531 1 97.38 320 GLU A O 1
ATOM 2498 N N . THR A 1 321 ? -12.312 19.203 -2.885 1 94.5 321 THR A N 1
ATOM 2499 C CA . THR A 1 321 ? -11.242 18.703 -3.744 1 94.5 321 THR A CA 1
ATOM 2500 C C . THR A 1 321 ? -11.359 17.188 -3.932 1 94.5 321 THR A C 1
ATOM 2502 O O . THR A 1 321 ? -10.664 16.609 -4.77 1 94.5 321 THR A O 1
ATOM 2505 N N . SER A 1 322 ? -12.188 16.5 -3.234 1 92.44 322 SER A N 1
ATOM 2506 C CA . SER A 1 322 ? -12.32 15.055 -3.258 1 92.44 322 SER A CA 1
ATOM 2507 C C . SER A 1 322 ? -13.117 14.594 -4.477 1 92.44 322 SER A C 1
ATOM 2509 O O . SER A 1 322 ? -12.93 13.477 -4.965 1 92.44 322 SER A O 1
ATOM 2511 N N . MET B 1 1 ? -16.953 -30.766 9.414 1 86.69 1 MET B N 1
ATOM 2512 C CA . MET B 1 1 ? -17.797 -29.984 8.508 1 86.69 1 MET B CA 1
ATOM 2513 C C . MET B 1 1 ? -16.953 -29.344 7.406 1 86.69 1 MET B C 1
ATOM 2515 O O . MET B 1 1 ? -15.797 -28.984 7.629 1 86.69 1 MET B O 1
ATOM 2519 N N . LYS B 1 2 ? -17.484 -29.344 6.199 1 96.38 2 LYS B N 1
ATOM 2520 C CA . LYS B 1 2 ? -16.781 -28.781 5.055 1 96.38 2 LYS B CA 1
ATOM 2521 C C . LYS B 1 2 ? -16.641 -27.266 5.184 1 96.38 2 LYS B C 1
ATOM 2523 O O . LYS B 1 2 ? -17.547 -26.594 5.672 1 96.38 2 LYS B O 1
ATOM 2528 N N . LYS B 1 3 ? -15.5 -26.75 4.879 1 98.31 3 LYS B N 1
ATOM 2529 C CA . LYS B 1 3 ? -15.336 -25.297 4.812 1 98.31 3 LYS B CA 1
ATOM 2530 C C . LYS B 1 3 ? -16.016 -24.719 3.58 1 98.31 3 LYS B C 1
ATOM 2532 O O . LYS B 1 3 ? -15.922 -25.281 2.486 1 98.31 3 LYS B O 1
ATOM 2537 N N . THR B 1 4 ? -16.766 -23.703 3.775 1 98.69 4 THR B N 1
ATOM 2538 C CA . THR B 1 4 ? -17.391 -22.984 2.668 1 98.69 4 THR B CA 1
ATOM 2539 C C . THR B 1 4 ? -16.438 -21.953 2.088 1 98.69 4 THR B C 1
ATOM 2541 O O . THR B 1 4 ? -16.016 -21.031 2.791 1 98.69 4 THR B O 1
ATOM 2544 N N . ILE B 1 5 ? -16.094 -22.125 0.782 1 98.81 5 ILE B N 1
ATOM 2545 C CA . ILE B 1 5 ? -15.031 -21.328 0.182 1 98.81 5 ILE B CA 1
ATOM 2546 C C . ILE B 1 5 ? -15.617 -20.422 -0.906 1 98.81 5 ILE B C 1
ATOM 2548 O O . ILE B 1 5 ? -16.344 -20.891 -1.778 1 98.81 5 ILE B O 1
ATOM 2552 N N . ALA B 1 6 ? -15.375 -19.125 -0.847 1 98.94 6 ALA B N 1
ATOM 2553 C CA . ALA B 1 6 ? -15.664 -18.219 -1.949 1 98.94 6 ALA B CA 1
ATOM 2554 C C . ALA B 1 6 ? -14.484 -18.109 -2.908 1 98.94 6 ALA B C 1
ATOM 2556 O O . ALA B 1 6 ? -13.406 -17.656 -2.527 1 98.94 6 ALA B O 1
ATOM 2557 N N . ILE B 1 7 ? -14.656 -18.562 -4.082 1 98.81 7 ILE B N 1
ATOM 2558 C CA . ILE B 1 7 ? -13.656 -18.328 -5.125 1 98.81 7 ILE B CA 1
ATOM 2559 C C . ILE B 1 7 ? -13.977 -17.047 -5.871 1 98.81 7 ILE B C 1
ATOM 2561 O O . ILE B 1 7 ? -14.836 -17.016 -6.758 1 98.81 7 ILE B O 1
ATOM 2565 N N . VAL B 1 8 ? -13.289 -15.977 -5.508 1 98.88 8 VAL B N 1
ATOM 2566 C CA . VAL B 1 8 ? -13.562 -14.703 -6.176 1 98.88 8 VAL B CA 1
ATOM 2567 C C . VAL B 1 8 ? -12.805 -14.641 -7.5 1 98.88 8 VAL B C 1
ATOM 2569 O O . VAL B 1 8 ? -11.625 -14.992 -7.562 1 98.88 8 VAL B O 1
ATOM 2572 N N . THR B 1 9 ? -13.484 -14.266 -8.531 1 98.31 9 THR B N 1
ATOM 2573 C CA . THR B 1 9 ? -12.969 -14.18 -9.891 1 98.31 9 THR B CA 1
ATOM 2574 C C . THR B 1 9 ? -13.602 -13.016 -10.641 1 98.31 9 THR B C 1
ATOM 2576 O O . THR B 1 9 ? -14.422 -12.281 -10.078 1 98.31 9 THR B O 1
ATOM 2579 N N . GLY B 1 10 ? -13.156 -12.703 -11.852 1 97.69 10 GLY B N 1
ATOM 2580 C CA . GLY B 1 10 ? -13.531 -11.5 -12.578 1 97.69 10 GLY B CA 1
ATOM 2581 C C . GLY B 1 10 ? -12.508 -10.391 -12.461 1 97.69 10 GLY B C 1
ATOM 2582 O O . GLY B 1 10 ? -11.32 -10.609 -12.719 1 97.69 10 GLY B O 1
ATOM 2583 N N . GLY B 1 11 ? -12.977 -9.242 -11.969 1 96.25 11 GLY B N 1
ATOM 2584 C CA . GLY B 1 11 ? -12.078 -8.109 -11.797 1 96.25 11 GLY B CA 1
ATOM 2585 C C . GLY B 1 11 ? -12.477 -6.902 -12.617 1 96.25 11 GLY B C 1
ATOM 2586 O O . GLY B 1 11 ? -13.508 -6.922 -13.297 1 96.25 11 GLY B O 1
ATOM 2587 N N . TYR B 1 12 ? -11.711 -5.805 -12.453 1 93.88 12 TYR B N 1
ATOM 2588 C CA . TYR B 1 12 ? -12 -4.516 -13.07 1 93.88 12 TYR B CA 1
ATOM 2589 C C . TYR B 1 12 ? -11.086 -4.262 -14.266 1 93.88 12 TYR B C 1
ATOM 2591 O O . TYR B 1 12 ? -11.219 -3.252 -14.953 1 93.88 12 TYR B O 1
ATOM 2599 N N . SER B 1 13 ? -10.141 -5.16 -14.5 1 86.38 13 SER B N 1
ATOM 2600 C CA . SER B 1 13 ? -9.078 -4.895 -15.469 1 86.38 13 SER B CA 1
ATOM 2601 C C . SER B 1 13 ? -9.289 -5.688 -16.75 1 86.38 13 SER B C 1
ATOM 2603 O O . SER B 1 13 ? -10.281 -6.41 -16.891 1 86.38 13 SER B O 1
ATOM 2605 N N . SER B 1 14 ? -8.344 -5.492 -17.672 1 82.31 14 SER B N 1
ATOM 2606 C CA . SER B 1 14 ? -8.375 -6.191 -18.953 1 82.31 14 SER B CA 1
ATOM 2607 C C . SER B 1 14 ? -8.07 -7.676 -18.781 1 82.31 14 SER B C 1
ATOM 2609 O O . SER B 1 14 ? -8.258 -8.469 -19.719 1 82.31 14 SER B O 1
ATOM 2611 N N . GLU B 1 15 ? -7.762 -8.109 -17.547 1 86.44 15 GLU B N 1
ATOM 2612 C CA . GLU B 1 15 ? -7.375 -9.492 -17.297 1 86.44 15 GLU B CA 1
ATOM 2613 C C . GLU B 1 15 ? -8.562 -10.312 -16.797 1 86.44 15 GLU B C 1
ATOM 2615 O O . GLU B 1 15 ? -8.391 -11.414 -16.266 1 86.44 15 GLU B O 1
ATOM 2620 N N . VAL B 1 16 ? -9.75 -9.836 -17.031 1 93.06 16 VAL B N 1
ATOM 2621 C CA . VAL B 1 16 ? -10.977 -10.445 -16.516 1 93.06 16 VAL B CA 1
ATOM 2622 C C . VAL B 1 16 ? -11.117 -11.867 -17.062 1 93.06 16 VAL B C 1
ATOM 2624 O O . VAL B 1 16 ? -11.469 -12.781 -16.312 1 93.06 16 VAL B O 1
ATOM 2627 N N . GLU B 1 17 ? -10.781 -12.102 -18.281 1 91.19 17 GLU B N 1
ATOM 2628 C CA . GLU B 1 17 ? -11 -13.406 -18.906 1 91.19 17 GLU B CA 1
ATOM 2629 C C . GLU B 1 17 ? -10.109 -14.469 -18.281 1 91.19 17 GLU B C 1
ATOM 2631 O O . GLU B 1 17 ? -10.562 -15.586 -18 1 91.19 17 GLU B O 1
ATOM 2636 N N . ILE B 1 18 ? -8.859 -14.141 -18.078 1 88.94 18 ILE B N 1
ATOM 2637 C CA . ILE B 1 18 ? -7.941 -15.094 -17.469 1 88.94 18 ILE B CA 1
ATOM 2638 C C . ILE B 1 18 ? -8.352 -15.359 -16.016 1 88.94 18 ILE B C 1
ATOM 2640 O O . ILE B 1 18 ? -8.211 -16.469 -15.523 1 88.94 18 ILE B O 1
ATOM 2644 N N . SER B 1 19 ? -8.773 -14.328 -15.328 1 94.5 19 SER B N 1
ATOM 2645 C CA . SER B 1 19 ? -9.273 -14.469 -13.961 1 94.5 19 SER B CA 1
ATOM 2646 C C . SER B 1 19 ? -10.438 -15.453 -13.891 1 94.5 19 SER B C 1
ATOM 2648 O O . SER B 1 19 ? -10.453 -16.344 -13.039 1 94.5 19 SER B O 1
ATOM 2650 N N . LEU B 1 20 ? -11.383 -15.312 -14.828 1 96.69 20 LEU B N 1
ATOM 2651 C CA . LEU B 1 20 ? -12.539 -16.203 -14.867 1 96.69 20 LEU B CA 1
ATOM 2652 C C . LEU B 1 20 ? -12.102 -17.641 -15.102 1 96.69 20 LEU B C 1
ATOM 2654 O O . LEU B 1 20 ? -12.594 -18.562 -14.445 1 96.69 20 LEU B O 1
ATOM 2658 N N . LYS B 1 21 ? -11.172 -17.844 -16.016 1 95.75 21 LYS B N 1
ATOM 2659 C CA . LYS B 1 21 ? -10.656 -19.188 -16.297 1 95.75 21 LYS B CA 1
ATOM 2660 C C . LYS B 1 21 ? -9.969 -19.781 -15.062 1 95.75 21 LYS B C 1
ATOM 2662 O O . LYS B 1 21 ? -10.18 -20.938 -14.727 1 95.75 21 LYS B O 1
ATOM 2667 N N . SER B 1 22 ? -9.141 -18.953 -14.398 1 96.44 22 SER B N 1
ATOM 2668 C CA . SER B 1 22 ? -8.461 -19.391 -13.188 1 96.44 22 SER B CA 1
ATOM 2669 C C . SER B 1 22 ? -9.453 -19.797 -12.109 1 96.44 22 SER B C 1
ATOM 2671 O O . SER B 1 22 ? -9.305 -20.859 -11.5 1 96.44 22 SER B O 1
ATOM 2673 N N . GLY B 1 23 ? -10.477 -18.953 -11.891 1 97.5 23 GLY B N 1
ATOM 2674 C CA . GLY B 1 23 ? -11.492 -19.266 -10.906 1 97.5 23 GLY B CA 1
ATOM 2675 C C . GLY B 1 23 ? -12.203 -20.578 -11.18 1 97.5 23 GLY B C 1
ATOM 2676 O O . GLY B 1 23 ? -12.477 -21.344 -10.258 1 97.5 23 GLY B O 1
ATOM 2677 N N . ASN B 1 24 ? -12.469 -20.844 -12.445 1 97.06 24 ASN B N 1
ATOM 2678 C CA . ASN B 1 24 ? -13.133 -22.094 -12.836 1 97.06 24 ASN B CA 1
ATOM 2679 C C . ASN B 1 24 ? -12.25 -23.297 -12.57 1 97.06 24 ASN B C 1
ATOM 2681 O O . ASN B 1 24 ? -12.734 -24.344 -12.133 1 97.06 24 ASN B O 1
ATOM 2685 N N . VAL B 1 25 ? -10.984 -23.172 -12.867 1 97.81 25 VAL B N 1
ATOM 2686 C CA . VAL B 1 25 ? -10.062 -24.266 -12.617 1 97.81 25 VAL B CA 1
ATOM 2687 C C . VAL B 1 25 ? -10.016 -24.578 -11.125 1 97.81 25 VAL B C 1
ATOM 2689 O O . VAL B 1 25 ? -10.078 -25.75 -10.734 1 97.81 25 VAL B O 1
ATOM 2692 N N . VAL B 1 26 ? -9.953 -23.547 -10.258 1 98.31 26 VAL B N 1
ATOM 2693 C CA . VAL B 1 26 ? -9.961 -23.75 -8.812 1 98.31 26 VAL B CA 1
ATOM 2694 C C . VAL B 1 26 ? -11.258 -24.438 -8.398 1 98.31 26 VAL B C 1
ATOM 2696 O O . VAL B 1 26 ? -11.234 -25.406 -7.637 1 98.31 26 VAL B O 1
ATOM 2699 N N . TYR B 1 27 ? -12.367 -23.969 -8.938 1 98 27 TYR B N 1
ATOM 2700 C CA . TYR B 1 27 ? -13.68 -24.516 -8.609 1 98 27 TYR B CA 1
ATOM 2701 C C . TYR B 1 27 ? -13.75 -26 -8.922 1 98 27 TYR B C 1
ATOM 2703 O O . TYR B 1 27 ? -14.258 -26.781 -8.117 1 98 27 TYR B O 1
ATOM 2711 N N . HIS B 1 28 ? -13.188 -26.438 -10.039 1 97.25 28 HIS B N 1
ATOM 2712 C CA . HIS B 1 28 ? -13.328 -27.797 -10.508 1 97.25 28 HIS B CA 1
ATOM 2713 C C . HIS B 1 28 ? -12.344 -28.734 -9.812 1 97.25 28 HIS B C 1
ATOM 2715 O O . HIS B 1 28 ? -12.617 -29.922 -9.648 1 97.25 28 HIS B O 1
ATOM 2721 N N . HIS B 1 29 ? -11.25 -28.203 -9.32 1 97.81 29 HIS B N 1
ATOM 2722 C CA . HIS B 1 29 ? -10.195 -29.062 -8.828 1 97.81 29 HIS B CA 1
ATOM 2723 C C . HIS B 1 29 ? -10.18 -29.109 -7.301 1 97.81 29 HIS B C 1
ATOM 2725 O O . HIS B 1 29 ? -9.523 -29.953 -6.703 1 97.81 29 HIS B O 1
ATOM 2731 N N . LEU B 1 30 ? -10.852 -28.125 -6.668 1 97.94 30 LEU B N 1
ATOM 2732 C CA . LEU B 1 30 ? -10.906 -28.156 -5.211 1 97.94 30 LEU B CA 1
ATOM 2733 C C . LEU B 1 30 ? -11.586 -29.438 -4.719 1 97.94 30 LEU B C 1
ATOM 2735 O O . LEU B 1 30 ? -12.602 -29.859 -5.277 1 97.94 30 LEU B O 1
ATOM 2739 N N . ASN B 1 31 ? -11.039 -30.094 -3.689 1 97.94 31 ASN B N 1
ATOM 2740 C CA . ASN B 1 31 ? -11.57 -31.328 -3.125 1 97.94 31 ASN B CA 1
ATOM 2741 C C . ASN B 1 31 ? -12.945 -31.109 -2.498 1 97.94 31 ASN B C 1
ATOM 2743 O O . ASN B 1 31 ? -13.055 -30.578 -1.396 1 97.94 31 ASN B O 1
ATOM 2747 N N . LYS B 1 32 ? -13.969 -31.594 -3.088 1 97 32 LYS B N 1
ATOM 2748 C CA . LYS B 1 32 ? -15.344 -31.328 -2.68 1 97 32 LYS B CA 1
ATOM 2749 C C . LYS B 1 32 ? -15.711 -32.125 -1.43 1 97 32 LYS B C 1
ATOM 2751 O O . LYS B 1 32 ? -16.75 -31.891 -0.82 1 97 32 LYS B O 1
ATOM 2756 N N . GLU B 1 33 ? -14.883 -33.031 -1.057 1 97.62 33 GLU B N 1
ATOM 2757 C CA . GLU B 1 33 ? -15.094 -33.75 0.199 1 97.62 33 GLU B CA 1
ATOM 2758 C C . GLU B 1 33 ? -14.688 -32.875 1.396 1 97.62 33 GLU B C 1
ATOM 2760 O O . GLU B 1 33 ? -15.148 -33.125 2.514 1 97.62 33 GLU B O 1
ATOM 2765 N N . LEU B 1 34 ? -13.836 -31.922 1.146 1 98.06 34 LEU B N 1
ATOM 2766 C CA . LEU B 1 34 ? -13.305 -31.109 2.23 1 98.06 34 LEU B CA 1
ATOM 2767 C C . LEU B 1 34 ? -13.898 -29.703 2.193 1 98.06 34 LEU B C 1
ATOM 2769 O O . LEU B 1 34 ? -13.992 -29.031 3.225 1 98.06 34 LEU B O 1
ATOM 2773 N N . TYR B 1 35 ? -14.312 -29.297 0.937 1 98.56 35 TYR B N 1
ATOM 2774 C CA . TYR B 1 35 ? -14.719 -27.906 0.748 1 98.56 35 TYR B CA 1
ATOM 2775 C C . TYR B 1 35 ? -16.047 -27.828 -0.006 1 98.56 35 TYR B C 1
ATOM 2777 O O . TYR B 1 35 ? -16.375 -28.719 -0.779 1 98.56 35 TYR B O 1
ATOM 2785 N N . THR B 1 36 ? -16.828 -26.812 0.246 1 98.19 36 THR B N 1
ATOM 2786 C CA . THR B 1 36 ? -17.953 -26.375 -0.562 1 98.19 36 THR B CA 1
ATOM 2787 C C . THR B 1 36 ? -17.641 -25.062 -1.266 1 98.19 36 THR B C 1
ATOM 2789 O O . THR B 1 36 ? -17.781 -23.984 -0.674 1 98.19 36 THR B O 1
ATOM 2792 N N . PRO B 1 37 ? -17.234 -25.156 -2.508 1 98.25 37 PRO B N 1
ATOM 2793 C CA . PRO B 1 37 ? -16.828 -23.953 -3.215 1 98.25 37 PRO B CA 1
ATOM 2794 C C . PRO B 1 37 ? -18 -23.25 -3.904 1 98.25 37 PRO B C 1
ATOM 2796 O O . PRO B 1 37 ? -18.906 -23.906 -4.414 1 98.25 37 PRO B O 1
ATOM 2799 N N . TYR B 1 38 ? -18 -21.922 -3.895 1 98.62 38 TYR B N 1
ATOM 2800 C CA . TYR B 1 38 ? -18.844 -21.047 -4.691 1 98.62 38 TYR B CA 1
ATOM 2801 C C . TYR B 1 38 ? -18.016 -20.094 -5.531 1 98.62 38 TYR B C 1
ATOM 2803 O O . TYR B 1 38 ? -17.047 -19.516 -5.035 1 98.62 38 TYR B O 1
ATOM 2811 N N . ARG B 1 39 ? -18.344 -20.031 -6.797 1 98.5 39 ARG B N 1
ATOM 2812 C CA . ARG B 1 39 ? -17.75 -18.953 -7.586 1 98.5 39 ARG B CA 1
ATOM 2813 C C . ARG B 1 39 ? -18.422 -17.609 -7.277 1 98.5 39 ARG B C 1
ATOM 2815 O O . ARG B 1 39 ? -19.656 -17.547 -7.199 1 98.5 39 ARG B O 1
ATOM 2822 N N . VAL B 1 40 ? -17.656 -16.609 -7.016 1 98.88 40 VAL B N 1
ATOM 2823 C CA . VAL B 1 40 ? -18.141 -15.266 -6.758 1 98.88 40 VAL B CA 1
ATOM 2824 C C . VAL B 1 40 ? -17.562 -14.305 -7.793 1 98.88 40 VAL B C 1
ATOM 2826 O O . VAL B 1 40 ? -16.344 -14.133 -7.883 1 98.88 40 VAL B O 1
ATOM 2829 N N . LEU B 1 41 ? -18.422 -13.68 -8.57 1 98.75 41 LEU B N 1
ATOM 2830 C CA . LEU B 1 41 ? -18.016 -12.734 -9.602 1 98.75 41 LEU B CA 1
ATOM 2831 C C . LEU B 1 41 ? -17.938 -11.32 -9.047 1 98.75 41 LEU B C 1
ATOM 2833 O O . LEU B 1 41 ? -18.922 -10.797 -8.516 1 98.75 41 LEU B O 1
ATOM 2837 N N . ILE B 1 42 ? -16.766 -10.75 -9.133 1 98.69 42 ILE B N 1
ATOM 2838 C CA . ILE B 1 42 ? -16.562 -9.367 -8.727 1 98.69 42 ILE B CA 1
ATOM 2839 C C . ILE B 1 42 ? -16.344 -8.492 -9.953 1 98.69 42 ILE B C 1
ATOM 2841 O O . ILE B 1 42 ? -15.289 -8.547 -10.594 1 98.69 42 ILE B O 1
ATOM 2845 N N . PHE B 1 43 ? -17.297 -7.723 -10.305 1 97.75 43 PHE B N 1
ATOM 2846 C CA . PHE B 1 43 ? -17.266 -6.754 -11.391 1 97.75 43 PHE B CA 1
ATOM 2847 C C . PHE B 1 43 ? -17.562 -5.352 -10.875 1 97.75 43 PHE B C 1
ATOM 2849 O O . PHE B 1 43 ? -18.031 -5.188 -9.742 1 97.75 43 PHE B O 1
ATOM 2856 N N . THR B 1 44 ? -17.25 -4.352 -11.719 1 95.38 44 THR B N 1
ATOM 2857 C CA . THR B 1 44 ? -17.516 -2.971 -11.328 1 95.38 44 THR B CA 1
ATOM 2858 C C . THR B 1 44 ? -19 -2.756 -11.07 1 95.38 44 THR B C 1
ATOM 2860 O O . THR B 1 44 ? -19.375 -2.008 -10.164 1 95.38 44 THR B O 1
ATOM 2863 N N . GLU B 1 45 ? -19.828 -3.512 -11.742 1 95.44 45 GLU B N 1
ATOM 2864 C CA . GLU B 1 45 ? -21.266 -3.268 -11.719 1 95.44 45 GLU B CA 1
ATOM 2865 C C . GLU B 1 45 ? -21.953 -4.129 -10.656 1 95.44 45 GLU B C 1
ATOM 2867 O O . GLU B 1 45 ? -23.062 -3.812 -10.219 1 95.44 45 GLU B O 1
ATOM 2872 N N . LYS B 1 46 ? -21.266 -5.285 -10.391 1 97.12 46 LYS B N 1
ATOM 2873 C CA . LYS B 1 46 ? -21.953 -6.191 -9.484 1 97.12 46 LYS B CA 1
ATOM 2874 C C . LYS B 1 46 ? -20.984 -7.141 -8.797 1 97.12 46 LYS B C 1
ATOM 2876 O O . LYS B 1 46 ? -19.938 -7.477 -9.367 1 97.12 46 LYS B O 1
ATOM 2881 N N . TRP B 1 47 ? -21.297 -7.527 -7.637 1 98.75 47 TRP B N 1
ATOM 2882 C CA . TRP B 1 47 ? -20.734 -8.656 -6.906 1 98.75 47 TRP B CA 1
ATOM 2883 C C . TRP B 1 47 ? -21.781 -9.742 -6.691 1 98.75 47 TRP B C 1
ATOM 2885 O O . TRP B 1 47 ? -22.797 -9.516 -6.016 1 98.75 47 TRP B O 1
ATOM 2895 N N . VAL B 1 48 ? -21.562 -10.969 -7.258 1 98.81 48 VAL B N 1
ATOM 2896 C CA . VAL B 1 48 ? -22.594 -11.992 -7.156 1 98.81 48 VAL B CA 1
ATOM 2897 C C . VAL B 1 48 ? -21.953 -13.359 -6.953 1 98.81 48 VAL B C 1
ATOM 2899 O O . VAL B 1 48 ? -20.891 -13.648 -7.516 1 98.81 48 VAL B O 1
ATOM 2902 N N . ALA B 1 49 ? -22.578 -14.148 -6.141 1 98.75 49 ALA B N 1
ATOM 2903 C CA . ALA B 1 49 ? -22.25 -15.562 -6.031 1 98.75 49 ALA B CA 1
ATOM 2904 C C . ALA B 1 49 ? -23.062 -16.391 -7.027 1 98.75 49 ALA B C 1
ATOM 2906 O O . ALA B 1 49 ? -24.203 -16.047 -7.34 1 98.75 49 ALA B O 1
ATOM 2907 N N . LEU B 1 50 ? -22.453 -17.406 -7.48 1 98.19 50 LEU B N 1
ATOM 2908 C CA . LEU B 1 50 ? -23.141 -18.312 -8.406 1 98.19 50 LEU B CA 1
ATOM 2909 C C . LEU B 1 50 ? -23.469 -19.641 -7.734 1 98.19 50 LEU B C 1
ATOM 2911 O O . LEU B 1 50 ? -22.656 -20.172 -6.973 1 98.19 50 LEU B O 1
ATOM 2915 N N . ASP B 1 51 ? -24.641 -20.156 -8.031 1 94.5 51 ASP B N 1
ATOM 2916 C CA . ASP B 1 51 ? -24.906 -21.531 -7.645 1 94.5 51 ASP B CA 1
ATOM 2917 C C . ASP B 1 51 ? -24.5 -22.5 -8.75 1 94.5 51 ASP B C 1
ATOM 2919 O O . ASP B 1 51 ? -23.891 -22.094 -9.75 1 94.5 51 ASP B O 1
ATOM 2923 N N . ASP B 1 52 ? -24.734 -23.766 -8.555 1 90 52 ASP B N 1
ATOM 2924 C CA . ASP B 1 52 ? -24.297 -24.797 -9.484 1 90 52 ASP B CA 1
ATOM 2925 C C . ASP B 1 52 ? -24.953 -24.609 -10.852 1 90 52 ASP B C 1
ATOM 2927 O O . ASP B 1 52 ? -24.406 -25.062 -11.867 1 90 52 ASP B O 1
ATOM 2931 N N . GLN B 1 53 ? -26.141 -23.906 -10.906 1 92.75 53 GLN B N 1
ATOM 2932 C CA . GLN B 1 53 ? -26.875 -23.719 -12.156 1 92.75 53 GLN B CA 1
ATOM 2933 C C . GLN B 1 53 ? -26.516 -22.391 -12.805 1 92.75 53 GLN B C 1
ATOM 2935 O O . GLN B 1 53 ? -27.016 -22.062 -13.883 1 92.75 53 GLN B O 1
ATOM 2940 N N . GLY B 1 54 ? -25.688 -21.641 -12.141 1 93.88 54 GLY B N 1
ATOM 2941 C CA . GLY B 1 54 ? -25.25 -20.375 -12.703 1 93.88 54 GLY B CA 1
ATOM 2942 C C . GLY B 1 54 ? -26.141 -19.203 -12.305 1 93.88 54 GLY B C 1
ATOM 2943 O O . GLY B 1 54 ? -25.984 -18.094 -12.82 1 93.88 54 GLY B O 1
ATOM 2944 N N . ASN B 1 55 ? -27.125 -19.469 -11.383 1 97.25 55 ASN B N 1
ATOM 2945 C CA . ASN B 1 55 ? -27.922 -18.375 -10.875 1 97.25 55 ASN B CA 1
ATOM 2946 C C . ASN B 1 55 ? -27.094 -17.422 -10.016 1 97.25 55 ASN B C 1
ATOM 2948 O O . ASN B 1 55 ? -26.234 -17.859 -9.25 1 97.25 55 ASN B O 1
ATOM 2952 N N . GLU B 1 56 ? -27.422 -16.141 -10.133 1 98.38 56 GLU B N 1
ATOM 2953 C CA . GLU B 1 56 ? -26.641 -15.117 -9.445 1 98.38 56 GLU B CA 1
ATOM 2954 C C . GLU B 1 56 ? -27.344 -14.68 -8.156 1 98.38 56 GLU B C 1
ATOM 2956 O O . GLU B 1 56 ? -28.547 -14.484 -8.133 1 98.38 56 GLU B O 1
ATOM 2961 N N . TYR B 1 57 ? -26.625 -14.539 -7.133 1 98.62 57 TYR B N 1
ATOM 2962 C CA . TYR B 1 57 ? -27.078 -14.016 -5.844 1 98.62 57 TYR B CA 1
ATOM 2963 C C . TYR B 1 57 ? -26.188 -12.859 -5.391 1 98.62 57 TYR B C 1
ATOM 2965 O O . TYR B 1 57 ? -24.969 -12.992 -5.332 1 98.62 57 TYR B O 1
ATOM 2973 N N . ALA B 1 58 ? -26.797 -11.781 -5.02 1 98.5 58 ALA B N 1
ATOM 2974 C CA . ALA B 1 58 ? -26.031 -10.578 -4.656 1 98.5 58 ALA B CA 1
ATOM 2975 C C . ALA B 1 58 ? -25.234 -10.805 -3.373 1 98.5 58 ALA B C 1
ATOM 2977 O O . ALA B 1 58 ? -25.75 -11.398 -2.416 1 98.5 58 ALA B O 1
ATOM 2978 N N . ILE B 1 59 ? -24.047 -10.336 -3.34 1 98.88 59 ILE B N 1
ATOM 2979 C CA . ILE B 1 59 ? -23.203 -10.406 -2.152 1 98.88 59 ILE B CA 1
ATOM 2980 C C . ILE B 1 59 ? -23.578 -9.289 -1.186 1 98.88 59 ILE B C 1
ATOM 2982 O O . ILE B 1 59 ? -23.781 -8.141 -1.597 1 98.88 59 ILE B O 1
ATOM 2986 N N . ASP B 1 60 ? -23.781 -9.625 0.066 1 98.75 60 ASP B N 1
ATOM 2987 C CA . ASP B 1 60 ? -23.875 -8.656 1.149 1 98.75 60 ASP B CA 1
ATOM 2988 C C . ASP B 1 60 ? -22.5 -8.242 1.65 1 98.75 60 ASP B C 1
ATOM 2990 O O . ASP B 1 60 ? -21.812 -9.031 2.305 1 98.75 60 ASP B O 1
ATOM 2994 N N . LYS B 1 61 ? -22.094 -7.035 1.386 1 98.5 61 LYS B N 1
ATOM 2995 C CA . LYS B 1 61 ? -20.734 -6.586 1.672 1 98.5 61 LYS B CA 1
ATOM 2996 C C . LYS B 1 61 ? -20.531 -6.352 3.166 1 98.5 61 LYS B C 1
ATOM 2998 O O . LYS B 1 61 ? -19.406 -6.133 3.623 1 98.5 61 LYS B O 1
ATOM 3003 N N . ASN B 1 62 ? -21.578 -6.402 3.992 1 98.38 62 ASN B N 1
ATOM 3004 C CA . ASN B 1 62 ? -21.438 -6.258 5.438 1 98.38 62 ASN B CA 1
ATOM 3005 C C . ASN B 1 62 ? -20.578 -7.375 6.027 1 98.38 62 ASN B C 1
ATOM 3007 O O . ASN B 1 62 ? -19.844 -7.16 6.992 1 98.38 62 ASN B O 1
ATOM 3011 N N . ASP B 1 63 ? -20.734 -8.531 5.457 1 98.06 63 ASP B N 1
ATOM 3012 C CA . ASP B 1 63 ? -19.953 -9.648 5.977 1 98.06 63 ASP B CA 1
ATOM 3013 C C . ASP B 1 63 ? -19.578 -10.625 4.859 1 98.06 63 ASP B C 1
ATOM 3015 O O . ASP B 1 63 ? -19.25 -11.781 5.125 1 98.06 63 ASP B O 1
ATOM 3019 N N . PHE B 1 64 ? -19.672 -10.148 3.619 1 98.69 64 PHE B N 1
ATOM 3020 C CA . PHE B 1 64 ? -19.344 -10.914 2.422 1 98.69 64 PHE B CA 1
ATOM 3021 C C . PHE B 1 64 ? -20.078 -12.25 2.418 1 98.69 64 PHE B C 1
ATOM 3023 O O . PHE B 1 64 ? -19.438 -13.312 2.357 1 98.69 64 PHE B O 1
ATOM 3030 N N . SER B 1 65 ? -21.328 -12.195 2.41 1 98.75 65 SER B N 1
ATOM 3031 C CA . SER B 1 65 ? -22.219 -13.344 2.387 1 98.75 65 SER B CA 1
ATOM 3032 C C . SER B 1 65 ? -23.297 -13.203 1.312 1 98.75 65 SER B C 1
ATOM 3034 O O . SER B 1 65 ? -23.328 -12.188 0.609 1 98.75 65 SER B O 1
ATOM 3036 N N . PHE B 1 66 ? -24.016 -14.242 1.097 1 98.56 66 PHE B N 1
ATOM 3037 C CA . PHE B 1 66 ? -25.188 -14.125 0.227 1 98.56 66 PHE B CA 1
ATOM 3038 C C . PHE B 1 66 ? -26.312 -15.031 0.708 1 98.56 66 PHE B C 1
ATOM 3040 O O . PHE B 1 66 ? -26.094 -15.93 1.521 1 98.56 66 PHE B O 1
ATOM 3047 N N . SER B 1 67 ? -27.531 -14.734 0.283 1 97.88 67 SER B N 1
ATOM 3048 C CA . SER B 1 67 ? -28.703 -15.516 0.661 1 97.88 67 SER B CA 1
ATOM 3049 C C . SER B 1 67 ? -29.062 -16.531 -0.422 1 97.88 67 SER B C 1
ATOM 3051 O O . SER B 1 67 ? -29.281 -16.156 -1.579 1 97.88 67 SER B O 1
ATOM 3053 N N . LEU B 1 68 ? -29.062 -17.75 -0.075 1 95.62 68 LEU B N 1
ATOM 3054 C CA . LEU B 1 68 ? -29.547 -18.828 -0.917 1 95.62 68 LEU B CA 1
ATOM 3055 C C . LEU B 1 68 ? -30.906 -19.328 -0.428 1 95.62 68 LEU B C 1
ATOM 3057 O O . LEU B 1 68 ? -30.969 -20.188 0.456 1 95.62 68 LEU B O 1
ATOM 3061 N N . GLY B 1 69 ? -31.953 -18.875 -1.02 1 91.69 69 GLY B N 1
ATOM 3062 C CA . GLY B 1 69 ? -33.281 -19.078 -0.428 1 91.69 69 GLY B CA 1
ATOM 3063 C C . GLY B 1 69 ? -33.406 -18.484 0.962 1 91.69 69 GLY B C 1
ATOM 3064 O O . GLY B 1 69 ? -33.156 -17.281 1.158 1 91.69 69 GLY B O 1
ATOM 3065 N N . ASN B 1 70 ? -33.625 -19.25 1.996 1 93.19 70 ASN B N 1
ATOM 3066 C CA . ASN B 1 70 ? -33.781 -18.766 3.361 1 93.19 70 ASN B CA 1
ATOM 3067 C C . ASN B 1 70 ? -32.531 -18.984 4.188 1 93.19 70 ASN B C 1
ATOM 3069 O O . ASN B 1 70 ? -32.531 -18.719 5.391 1 93.19 70 ASN B O 1
ATOM 3073 N N . GLN B 1 71 ? -31.531 -19.391 3.436 1 96.25 71 GLN B N 1
ATOM 3074 C CA . GLN B 1 71 ? -30.297 -19.672 4.148 1 96.25 71 GLN B CA 1
ATOM 3075 C C . GLN B 1 71 ? -29.219 -18.625 3.812 1 96.25 71 GLN B C 1
ATOM 3077 O O . GLN B 1 71 ? -29 -18.312 2.643 1 96.25 71 GLN B O 1
ATOM 3082 N N . LYS B 1 72 ? -28.625 -18.125 4.812 1 97.81 72 LYS B N 1
ATOM 3083 C CA . LYS B 1 72 ? -27.469 -17.234 4.629 1 97.81 72 LYS B CA 1
ATOM 3084 C C . LYS B 1 72 ? -26.172 -18.031 4.523 1 97.81 72 LYS B C 1
ATOM 3086 O O . LYS B 1 72 ? -25.828 -18.797 5.434 1 97.81 72 LYS B O 1
ATOM 3091 N N . ILE B 1 73 ? -25.531 -17.891 3.471 1 98.31 73 ILE B N 1
ATOM 3092 C CA . ILE B 1 73 ? -24.25 -18.578 3.26 1 98.31 73 ILE B CA 1
ATOM 3093 C C . ILE B 1 73 ? -23.109 -17.688 3.705 1 98.31 73 ILE B C 1
ATOM 3095 O O . ILE B 1 73 ? -22.922 -16.594 3.174 1 98.31 73 ILE B O 1
ATOM 3099 N N . ILE B 1 74 ? -22.375 -18.109 4.707 1 98.06 74 ILE B N 1
ATOM 3100 C CA . ILE B 1 74 ? -21.203 -17.422 5.23 1 98.06 74 ILE B CA 1
ATOM 3101 C C . ILE B 1 74 ? -19.938 -18.172 4.816 1 98.06 74 ILE B C 1
ATOM 3103 O O . ILE B 1 74 ? -19.859 -19.406 4.961 1 98.06 74 ILE B O 1
ATOM 3107 N N . PHE B 1 75 ? -18.984 -17.5 4.316 1 98.81 75 PHE B N 1
ATOM 3108 C CA . PHE B 1 75 ? -17.781 -18.156 3.832 1 98.81 75 PHE B CA 1
ATOM 3109 C C . PHE B 1 75 ? -16.734 -18.266 4.945 1 98.81 75 PHE B C 1
ATOM 3111 O O . PHE B 1 75 ? -16.594 -17.344 5.754 1 98.81 75 PHE B O 1
ATOM 3118 N N . ASP B 1 76 ? -16.016 -19.344 4.914 1 98.62 76 ASP B N 1
ATOM 3119 C CA . ASP B 1 76 ? -14.906 -19.562 5.848 1 98.62 76 ASP B CA 1
ATOM 3120 C C . ASP B 1 76 ? -13.625 -18.906 5.332 1 98.62 76 ASP B C 1
ATOM 3122 O O . ASP B 1 76 ? -12.758 -18.531 6.117 1 98.62 76 ASP B O 1
ATOM 3126 N N . CYS B 1 77 ? -13.531 -18.828 4.051 1 98.75 77 CYS B N 1
ATOM 3127 C CA . CYS B 1 77 ? -12.305 -18.359 3.418 1 98.75 77 CYS B CA 1
ATOM 3128 C C . CYS B 1 77 ? -12.57 -17.922 1.982 1 98.75 77 CYS B C 1
ATOM 3130 O O . CYS B 1 77 ? -13.461 -18.453 1.319 1 98.75 77 CYS B O 1
ATOM 3132 N N . VAL B 1 78 ? -11.867 -16.953 1.562 1 98.88 78 VAL B N 1
ATOM 3133 C CA . VAL B 1 78 ? -11.914 -16.516 0.172 1 98.88 78 VAL B CA 1
ATOM 3134 C C . VAL B 1 78 ? -10.664 -16.984 -0.562 1 98.88 78 VAL B C 1
ATOM 3136 O O . VAL B 1 78 ? -9.539 -16.75 -0.112 1 98.88 78 VAL B O 1
ATOM 3139 N N . PHE B 1 79 ? -10.852 -17.719 -1.63 1 98.88 79 PHE B N 1
ATOM 3140 C CA . PHE B 1 79 ? -9.781 -18 -2.584 1 98.88 79 PHE B CA 1
ATOM 3141 C C . PHE B 1 79 ? -9.719 -16.922 -3.654 1 98.88 79 PHE B C 1
ATOM 3143 O O . PHE B 1 79 ? -10.633 -16.797 -4.473 1 98.88 79 PHE B O 1
ATOM 3150 N N . ASN B 1 80 ? -8.68 -16.172 -3.693 1 98.75 80 ASN B N 1
ATOM 3151 C CA . ASN B 1 80 ? -8.547 -15.023 -4.578 1 98.75 80 ASN B CA 1
ATOM 3152 C C . ASN B 1 80 ? -7.977 -15.422 -5.938 1 98.75 80 ASN B C 1
ATOM 3154 O O . ASN B 1 80 ? -6.809 -15.789 -6.039 1 98.75 80 ASN B O 1
ATOM 3158 N N . ALA B 1 81 ? -8.781 -15.344 -6.93 1 98.25 81 ALA B N 1
ATOM 3159 C CA . ALA B 1 81 ? -8.352 -15.656 -8.289 1 98.25 81 ALA B CA 1
ATOM 3160 C C . ALA B 1 81 ? -8.484 -14.438 -9.203 1 98.25 81 ALA B C 1
ATOM 3162 O O . ALA B 1 81 ? -8.648 -14.578 -10.414 1 98.25 81 ALA B O 1
ATOM 3163 N N . ILE B 1 82 ? -8.531 -13.266 -8.656 1 97.62 82 ILE B N 1
ATOM 3164 C CA . ILE B 1 82 ? -8.703 -12.055 -9.453 1 97.62 82 ILE B CA 1
ATOM 3165 C C . ILE B 1 82 ? -7.34 -11.484 -9.828 1 97.62 82 ILE B C 1
ATOM 3167 O O . ILE B 1 82 ? -6.625 -10.953 -8.969 1 97.62 82 ILE B O 1
ATOM 3171 N N . HIS B 1 83 ? -7.051 -11.516 -11.078 1 93.31 83 HIS B N 1
ATOM 3172 C CA . HIS B 1 83 ? -5.871 -10.852 -11.609 1 93.31 83 HIS B CA 1
ATOM 3173 C C . HIS B 1 83 ? -6.082 -9.344 -11.703 1 93.31 83 HIS B C 1
ATOM 3175 O O . HIS B 1 83 ? -7.164 -8.883 -12.07 1 93.31 83 HIS B O 1
ATOM 3181 N N . GLY B 1 84 ? -5.012 -8.633 -11.367 1 92.56 84 GLY B N 1
ATOM 3182 C CA . GLY B 1 84 ? -5.148 -7.184 -11.391 1 92.56 84 GLY B CA 1
ATOM 3183 C C . GLY B 1 84 ? -6.094 -6.656 -10.328 1 92.56 84 GLY B C 1
ATOM 3184 O O . GLY B 1 84 ? -6.156 -7.195 -9.227 1 92.56 84 GLY B O 1
ATOM 3185 N N . ALA B 1 85 ? -6.797 -5.609 -10.656 1 94.12 85 ALA B N 1
ATOM 3186 C CA . ALA B 1 85 ? -7.73 -5 -9.711 1 94.12 85 ALA B CA 1
ATOM 3187 C C . ALA B 1 85 ? -9.078 -5.723 -9.727 1 94.12 85 ALA B C 1
ATOM 3189 O O . ALA B 1 85 ? -9.539 -6.156 -10.789 1 94.12 85 ALA B O 1
ATOM 3190 N N . PRO B 1 86 ? -9.688 -5.902 -8.609 1 97.44 86 PRO B N 1
ATOM 3191 C CA . PRO B 1 86 ? -9.242 -5.398 -7.309 1 97.44 86 PRO B CA 1
ATOM 3192 C C . PRO B 1 86 ? -8.562 -6.469 -6.461 1 97.44 86 PRO B C 1
ATOM 3194 O O . PRO B 1 86 ? -8.289 -6.246 -5.277 1 97.44 86 PRO B O 1
ATOM 3197 N N . GLY B 1 87 ? -8.305 -7.617 -7.004 1 97.5 87 GLY B N 1
ATOM 3198 C CA . GLY B 1 87 ? -7.84 -8.75 -6.219 1 97.5 87 GLY B CA 1
ATOM 3199 C C . GLY B 1 87 ? -6.332 -8.773 -6.039 1 97.5 87 GLY B C 1
ATOM 3200 O O . GLY B 1 87 ? -5.828 -9.305 -5.047 1 97.5 87 GLY B O 1
ATOM 3201 N N . GLU B 1 88 ? -5.664 -8.195 -6.953 1 97.06 88 GLU B N 1
ATOM 3202 C CA . GLU B 1 88 ? -4.203 -8.281 -6.93 1 97.06 88 GLU B CA 1
ATOM 3203 C C . GLU B 1 88 ? -3.584 -6.969 -6.449 1 97.06 88 GLU B C 1
ATOM 3205 O O . GLU B 1 88 ? -2.465 -6.961 -5.93 1 97.06 88 GLU B O 1
ATOM 3210 N N . ASN B 1 89 ? -4.285 -5.902 -6.52 1 96.44 89 ASN B N 1
ATOM 3211 C CA . ASN B 1 89 ? -3.734 -4.609 -6.129 1 96.44 89 ASN B CA 1
ATOM 3212 C C . ASN B 1 89 ? -3.957 -4.332 -4.645 1 96.44 89 ASN B C 1
ATOM 3214 O O . ASN B 1 89 ? -3.641 -3.244 -4.156 1 96.44 89 ASN B O 1
ATOM 3218 N N . GLY B 1 90 ? -4.637 -5.234 -3.943 1 97.88 90 GLY B N 1
ATOM 3219 C CA . GLY B 1 90 ? -4.758 -5.145 -2.498 1 97.88 90 GLY B CA 1
ATOM 3220 C C . GLY B 1 90 ? -6.09 -4.578 -2.043 1 97.88 90 GLY B C 1
ATOM 3221 O O . GLY B 1 90 ? -6.461 -4.711 -0.875 1 97.88 90 GLY B O 1
ATOM 3222 N N . ALA B 1 91 ? -6.898 -3.947 -2.938 1 98.38 91 ALA B N 1
ATOM 3223 C CA . ALA B 1 91 ? -8.125 -3.254 -2.545 1 98.38 91 ALA B CA 1
ATOM 3224 C C . ALA B 1 91 ? -9.125 -4.223 -1.921 1 98.38 91 ALA B C 1
ATOM 3226 O O . ALA B 1 91 ? -9.633 -3.98 -0.823 1 98.38 91 ALA B O 1
ATOM 3227 N N . LEU B 1 92 ? -9.367 -5.305 -2.568 1 98.75 92 LEU B N 1
ATOM 3228 C CA . LEU B 1 92 ? -10.336 -6.281 -2.086 1 98.75 92 LEU B CA 1
ATOM 3229 C C . LEU B 1 92 ? -9.867 -6.91 -0.778 1 98.75 92 LEU B C 1
ATOM 3231 O O . LEU B 1 92 ? -10.68 -7.168 0.117 1 98.75 92 LEU B O 1
ATOM 3235 N N . LEU B 1 93 ? -8.617 -7.148 -0.667 1 98.75 93 LEU B N 1
ATOM 3236 C CA . LEU B 1 93 ? -8.062 -7.789 0.522 1 98.75 93 LEU B CA 1
ATOM 3237 C C . LEU B 1 93 ? -8.125 -6.852 1.724 1 98.75 93 LEU B C 1
ATOM 3239 O O . LEU B 1 93 ? -8.297 -7.301 2.859 1 98.75 93 LEU B O 1
ATOM 3243 N N . ALA B 1 94 ? -7.938 -5.535 1.454 1 98.75 94 ALA B N 1
ATOM 3244 C CA . ALA B 1 94 ? -8.125 -4.559 2.521 1 98.75 94 ALA B CA 1
ATOM 3245 C C . ALA B 1 94 ? -9.555 -4.613 3.066 1 98.75 94 ALA B C 1
ATOM 3247 O O . ALA B 1 94 ? -9.766 -4.574 4.281 1 98.75 94 ALA B O 1
ATOM 3248 N N . TYR B 1 95 ? -10.531 -4.73 2.156 1 98.75 95 TYR B N 1
ATOM 3249 C CA . TYR B 1 95 ? -11.93 -4.898 2.557 1 98.75 95 TYR B CA 1
ATOM 3250 C C . TYR B 1 95 ? -12.102 -6.164 3.389 1 98.75 95 TYR B C 1
ATOM 3252 O O . TYR B 1 95 ? -12.75 -6.137 4.438 1 98.75 95 TYR B O 1
ATOM 3260 N N . PHE B 1 96 ? -11.492 -7.234 2.977 1 98.75 96 PHE B N 1
ATOM 3261 C CA . PHE B 1 96 ? -11.602 -8.484 3.723 1 98.75 96 PHE B CA 1
ATOM 3262 C C . PHE B 1 96 ? -10.969 -8.344 5.102 1 98.75 96 PHE B C 1
ATOM 3264 O O . PHE B 1 96 ? -11.461 -8.93 6.074 1 98.75 96 PHE B O 1
ATOM 3271 N N . ASP B 1 97 ? -9.891 -7.621 5.172 1 97.94 97 ASP B N 1
ATOM 3272 C CA . ASP B 1 97 ? -9.273 -7.371 6.469 1 97.94 97 ASP B CA 1
ATOM 3273 C C . ASP B 1 97 ? -10.234 -6.641 7.406 1 97.94 97 ASP B C 1
ATOM 3275 O O . ASP B 1 97 ? -10.352 -6.996 8.586 1 97.94 97 ASP B O 1
ATOM 3279 N N . LEU B 1 98 ? -10.891 -5.672 6.902 1 98.19 98 LEU B N 1
ATOM 3280 C CA . LEU B 1 98 ? -11.797 -4.84 7.695 1 98.19 98 LEU B CA 1
ATOM 3281 C C . LEU B 1 98 ? -12.938 -5.672 8.273 1 98.19 98 LEU B C 1
ATOM 3283 O O . LEU B 1 98 ? -13.414 -5.402 9.375 1 98.19 98 LEU B O 1
ATOM 3287 N N . ILE B 1 99 ? -13.375 -6.707 7.559 1 97.81 99 ILE B N 1
ATOM 3288 C CA . ILE B 1 99 ? -14.555 -7.434 8.016 1 97.81 99 ILE B CA 1
ATOM 3289 C C . ILE B 1 99 ? -14.133 -8.773 8.625 1 97.81 99 ILE B C 1
ATOM 3291 O O . ILE B 1 99 ? -14.984 -9.609 8.938 1 97.81 99 ILE B O 1
ATOM 3295 N N . GLY B 1 100 ? -12.828 -9.016 8.711 1 97.25 100 GLY B N 1
ATOM 3296 C CA . GLY B 1 100 ? -12.32 -10.211 9.359 1 97.25 100 GLY B CA 1
ATOM 3297 C C . GLY B 1 100 ? -12.484 -11.469 8.523 1 97.25 100 GLY B C 1
ATOM 3298 O O . GLY B 1 100 ? -12.68 -12.562 9.062 1 97.25 100 GLY B O 1
ATOM 3299 N N . MET B 1 101 ? -12.492 -11.336 7.207 1 98.31 101 MET B N 1
ATOM 3300 C CA . MET B 1 101 ? -12.633 -12.453 6.281 1 98.31 101 MET B CA 1
ATOM 3301 C C . MET B 1 101 ? -11.266 -13.023 5.914 1 98.31 101 MET B C 1
ATOM 3303 O O . MET B 1 101 ? -10.383 -12.297 5.465 1 98.31 101 MET B O 1
ATOM 3307 N N . LYS B 1 102 ? -11.047 -14.336 6.102 1 98.31 102 LYS B N 1
ATOM 3308 C CA . LYS B 1 102 ? -9.805 -15 5.723 1 98.31 102 LYS B CA 1
ATOM 3309 C C . LYS B 1 102 ? -9.695 -15.125 4.207 1 98.31 102 LYS B C 1
ATOM 3311 O O . LYS B 1 102 ? -10.695 -15.273 3.51 1 98.31 102 LYS B O 1
ATOM 3316 N N . HIS B 1 103 ? -8.5 -15.062 3.744 1 98.69 103 HIS B N 1
ATOM 3317 C CA . HIS B 1 103 ? -8.281 -15.219 2.311 1 98.69 103 HIS B CA 1
ATOM 3318 C C . HIS B 1 103 ? -6.922 -15.844 2.025 1 98.69 103 HIS B C 1
ATOM 3320 O O . HIS B 1 103 ? -6.051 -15.875 2.9 1 98.69 103 HIS B O 1
ATOM 3326 N N . THR B 1 104 ? -6.691 -16.266 0.812 1 98.5 104 THR B N 1
ATOM 3327 C CA . THR B 1 104 ? -5.535 -17.078 0.457 1 98.5 104 THR B CA 1
ATOM 3328 C C . THR B 1 104 ? -4.355 -16.203 0.048 1 98.5 104 THR B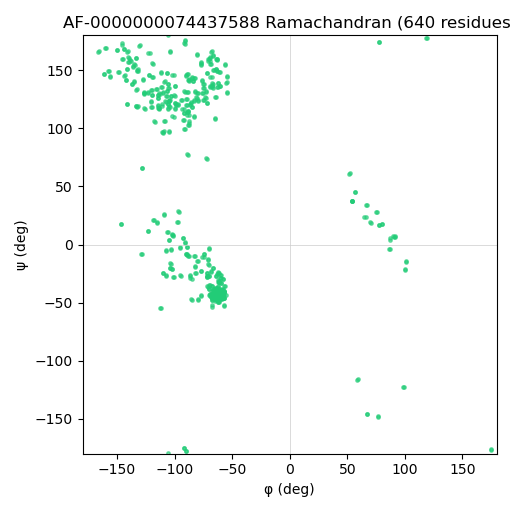 C 1
ATOM 3330 O O . THR B 1 104 ? -3.248 -16.703 -0.161 1 98.5 104 THR B O 1
ATOM 3333 N N . SER B 1 105 ? -4.516 -14.906 -0.097 1 98.12 105 SER B N 1
ATOM 3334 C CA . SER B 1 105 ? -3.477 -14.016 -0.598 1 98.12 105 SER B CA 1
ATOM 3335 C C . SER B 1 105 ? -2.646 -13.438 0.543 1 98.12 105 SER B C 1
ATOM 3337 O O . SER B 1 105 ? -2.938 -13.68 1.716 1 98.12 105 SER B O 1
ATOM 3339 N N . ALA B 1 106 ? -1.606 -12.742 0.196 1 97.75 106 ALA B N 1
ATOM 3340 C CA . ALA B 1 106 ? -0.85 -11.961 1.168 1 97.75 106 ALA B CA 1
ATOM 3341 C C . ALA B 1 106 ? -1.683 -10.797 1.703 1 97.75 106 ALA B C 1
ATOM 3343 O O . ALA B 1 106 ? -2.723 -10.461 1.135 1 97.75 106 ALA B O 1
ATOM 3344 N N . PRO B 1 107 ? -1.253 -10.211 2.857 1 96.81 107 PRO B N 1
ATOM 3345 C CA . PRO B 1 107 ? -1.965 -9.039 3.381 1 96.81 107 PRO B CA 1
ATOM 3346 C C . PRO B 1 107 ? -2.051 -7.902 2.367 1 96.81 107 PRO B C 1
ATOM 3348 O O . PRO B 1 107 ? -1.206 -7.801 1.474 1 96.81 107 PRO B O 1
ATOM 3351 N N . PHE B 1 108 ? -3.039 -7.066 2.494 1 98.19 108 PHE B N 1
ATOM 3352 C CA . PHE B 1 108 ? -3.422 -6.117 1.457 1 98.19 108 PHE B CA 1
ATOM 3353 C C . PHE B 1 108 ? -2.266 -5.18 1.129 1 98.19 108 PHE B C 1
ATOM 3355 O O . PHE B 1 108 ? -2.09 -4.781 -0.025 1 98.19 108 PHE B O 1
ATOM 3362 N N . TYR B 1 109 ? -1.436 -4.836 2.107 1 97.69 109 TYR B N 1
ATOM 3363 C CA . TYR B 1 109 ? -0.346 -3.91 1.821 1 97.69 109 TYR B CA 1
ATOM 3364 C C . TYR B 1 109 ? 0.684 -4.547 0.896 1 97.69 109 TYR B C 1
ATOM 3366 O O . TYR B 1 109 ? 1.13 -3.924 -0.07 1 97.69 109 TYR B O 1
ATOM 3374 N N . GLN B 1 110 ? 1.082 -5.793 1.237 1 97.38 110 GLN B N 1
ATOM 3375 C CA . GLN B 1 110 ? 2.045 -6.496 0.399 1 97.38 110 GLN B CA 1
ATOM 3376 C C . GLN B 1 110 ? 1.537 -6.625 -1.033 1 97.38 110 GLN B C 1
ATOM 3378 O O . GLN B 1 110 ? 2.301 -6.457 -1.986 1 97.38 110 GLN B O 1
ATOM 3383 N N . MET B 1 111 ? 0.228 -6.926 -1.118 1 98.12 111 MET B N 1
ATOM 3384 C CA . MET B 1 111 ? -0.385 -7 -2.441 1 98.12 111 MET B CA 1
ATOM 3385 C C . MET B 1 111 ? -0.278 -5.664 -3.168 1 98.12 111 MET B C 1
ATOM 3387 O O . MET B 1 111 ? 0.117 -5.613 -4.332 1 98.12 111 MET B O 1
ATOM 3391 N N . ALA B 1 112 ? -0.58 -4.613 -2.457 1 97.75 112 ALA B N 1
ATOM 3392 C CA . ALA B 1 112 ? -0.557 -3.277 -3.043 1 97.75 112 ALA B CA 1
ATOM 3393 C C . ALA B 1 112 ? 0.858 -2.885 -3.459 1 97.75 112 ALA B C 1
ATOM 3395 O O . ALA B 1 112 ? 1.064 -2.344 -4.547 1 97.75 112 ALA B O 1
ATOM 3396 N N . LEU B 1 113 ? 1.807 -3.166 -2.598 1 97.88 113 LEU B N 1
ATOM 3397 C CA . LEU B 1 113 ? 3.197 -2.818 -2.863 1 97.88 113 LEU B CA 1
ATOM 3398 C C . LEU B 1 113 ? 3.711 -3.539 -4.105 1 97.88 113 LEU B C 1
ATOM 3400 O O . LEU B 1 113 ? 4.32 -2.92 -4.98 1 97.88 113 LEU B O 1
ATOM 3404 N N . THR B 1 114 ? 3.436 -4.828 -4.176 1 97.69 114 THR B N 1
ATOM 3405 C CA . THR B 1 114 ? 3.977 -5.613 -5.281 1 97.69 114 THR B CA 1
ATOM 3406 C C . THR B 1 114 ? 3.273 -5.266 -6.59 1 97.69 114 THR B C 1
ATOM 3408 O O . THR B 1 114 ? 3.842 -5.43 -7.672 1 97.69 114 THR B O 1
ATOM 3411 N N . PHE B 1 115 ? 2.055 -4.762 -6.461 1 96.69 115 PHE B N 1
ATOM 3412 C CA . PHE B 1 115 ? 1.326 -4.336 -7.648 1 96.69 115 PHE B CA 1
ATOM 3413 C C . PHE B 1 115 ? 1.947 -3.076 -8.242 1 96.69 115 PHE B C 1
ATOM 3415 O O . PHE B 1 115 ? 1.798 -2.807 -9.438 1 96.69 115 PHE B O 1
ATOM 3422 N N . ASN B 1 116 ? 2.594 -2.271 -7.441 1 96.62 116 ASN B N 1
ATOM 3423 C CA . ASN B 1 116 ? 3.334 -1.09 -7.871 1 96.62 116 ASN B CA 1
ATOM 3424 C C . ASN B 1 116 ? 4.777 -1.432 -8.227 1 96.62 116 ASN B C 1
ATOM 3426 O O . ASN B 1 116 ? 5.625 -1.558 -7.34 1 96.62 116 ASN B O 1
ATOM 3430 N N . LYS B 1 117 ? 5.125 -1.53 -9.484 1 96 117 LYS B N 1
ATOM 3431 C CA . LYS B 1 117 ? 6.414 -2.039 -9.945 1 96 117 LYS B CA 1
ATOM 3432 C C . LYS B 1 117 ? 7.562 -1.175 -9.43 1 96 117 LYS B C 1
ATOM 3434 O O . LYS B 1 117 ? 8.531 -1.691 -8.867 1 96 117 LYS B O 1
ATOM 3439 N N . ARG B 1 118 ? 7.461 0.12 -9.523 1 95.5 118 ARG B N 1
ATOM 3440 C CA . ARG B 1 118 ? 8.531 1.031 -9.133 1 95.5 118 ARG B CA 1
ATOM 3441 C C . ARG B 1 118 ? 8.812 0.929 -7.637 1 95.5 118 ARG B C 1
ATOM 3443 O O . ARG B 1 118 ? 9.969 0.799 -7.227 1 95.5 118 ARG B O 1
ATOM 3450 N N . ASP B 1 119 ? 7.734 0.96 -6.848 1 96.75 119 ASP B N 1
ATOM 3451 C CA . ASP B 1 119 ? 7.922 0.946 -5.398 1 96.75 119 ASP B CA 1
ATOM 3452 C C . ASP B 1 119 ? 8.391 -0.424 -4.918 1 96.75 119 ASP B C 1
ATOM 3454 O O . ASP B 1 119 ? 9.18 -0.519 -3.975 1 96.75 119 ASP B O 1
ATOM 3458 N N . CYS B 1 120 ? 7.895 -1.454 -5.551 1 97.38 120 CYS B N 1
ATOM 3459 C CA . CYS B 1 120 ? 8.391 -2.787 -5.227 1 97.38 120 CYS B CA 1
ATOM 3460 C C . CYS B 1 120 ? 9.883 -2.898 -5.504 1 97.38 120 CYS B C 1
ATOM 3462 O O . CYS B 1 120 ? 10.641 -3.396 -4.668 1 97.38 120 CYS B O 1
ATOM 3464 N N . LEU B 1 121 ? 10.32 -2.418 -6.648 1 97.12 121 LEU B N 1
ATOM 3465 C CA . LEU B 1 121 ? 11.742 -2.402 -6.992 1 97.12 121 LEU B CA 1
ATOM 3466 C C . LEU B 1 121 ? 12.539 -1.618 -5.961 1 97.12 121 LEU B C 1
ATOM 3468 O O . LEU B 1 121 ? 13.609 -2.059 -5.535 1 97.12 121 LEU B O 1
ATOM 3472 N N . SER B 1 122 ? 12.039 -0.499 -5.547 1 94.94 122 SER B N 1
ATOM 3473 C CA . SER B 1 122 ? 12.711 0.334 -4.555 1 94.94 122 SER B CA 1
ATOM 3474 C C . SER B 1 122 ? 12.844 -0.39 -3.221 1 94.94 122 SER B C 1
ATOM 3476 O O . SER B 1 122 ? 13.875 -0.304 -2.561 1 94.94 122 SER B O 1
ATOM 3478 N N . ALA B 1 123 ? 11.812 -1.082 -2.854 1 94.88 123 ALA B N 1
ATOM 3479 C CA . ALA B 1 123 ? 11.805 -1.799 -1.58 1 94.88 123 ALA B CA 1
ATOM 3480 C C . ALA B 1 123 ? 12.812 -2.945 -1.595 1 94.88 123 ALA B C 1
ATOM 3482 O O . ALA B 1 123 ? 13.609 -3.092 -0.667 1 94.88 123 ALA B O 1
ATOM 3483 N N . VAL B 1 124 ? 12.836 -3.736 -2.66 1 96.12 124 VAL B N 1
ATOM 3484 C CA . VAL B 1 124 ? 13.672 -4.938 -2.67 1 96.12 124 VAL B CA 1
ATOM 3485 C C . VAL B 1 124 ? 15.141 -4.543 -2.771 1 96.12 124 VAL B C 1
ATOM 3487 O O . VAL B 1 124 ? 16.016 -5.27 -2.297 1 96.12 124 VAL B O 1
ATOM 3490 N N . LYS B 1 125 ? 15.445 -3.408 -3.373 1 93.69 125 LYS B N 1
ATOM 3491 C CA . LYS B 1 125 ? 16.812 -2.93 -3.496 1 93.69 125 LYS B CA 1
ATOM 3492 C C . LYS B 1 125 ? 17.469 -2.773 -2.127 1 93.69 125 LYS B C 1
ATOM 3494 O O . LYS B 1 125 ? 18.672 -2.977 -1.982 1 93.69 125 LYS B O 1
ATOM 3499 N N . GLN B 1 126 ? 16.672 -2.496 -1.17 1 89.38 126 GLN B N 1
ATOM 3500 C CA . GLN B 1 126 ? 17.188 -2.273 0.175 1 89.38 126 GLN B CA 1
ATOM 3501 C C . GLN B 1 126 ? 17.688 -3.574 0.795 1 89.38 126 GLN B C 1
ATOM 3503 O O . GLN B 1 126 ? 18.406 -3.557 1.798 1 89.38 126 GLN B O 1
ATOM 3508 N N . TYR B 1 127 ? 17.375 -4.625 0.21 1 90.19 127 TYR B N 1
ATOM 3509 C CA . TYR B 1 127 ? 17.781 -5.93 0.713 1 90.19 127 TYR B CA 1
ATOM 3510 C C . TYR B 1 127 ? 18.891 -6.52 -0.149 1 90.19 127 TYR B C 1
ATOM 3512 O O . TYR B 1 127 ? 19.188 -7.715 -0.068 1 90.19 127 TYR B O 1
ATOM 3520 N N . GLY B 1 128 ? 19.453 -5.738 -1.021 1 91.94 128 GLY B N 1
ATOM 3521 C CA . GLY B 1 128 ? 20.578 -6.16 -1.839 1 91.94 128 GLY B CA 1
ATOM 3522 C C . GLY B 1 128 ? 20.172 -7.004 -3.029 1 91.94 128 GLY B C 1
ATOM 3523 O O . GLY B 1 128 ? 20.984 -7.734 -3.596 1 91.94 128 GLY B O 1
ATOM 3524 N N . ILE B 1 129 ? 18.922 -6.977 -3.404 1 96.25 129 ILE B N 1
ATOM 3525 C CA . ILE B 1 129 ? 18.438 -7.73 -4.555 1 96.25 129 ILE B CA 1
ATOM 3526 C C . ILE B 1 129 ? 18.781 -6.992 -5.844 1 96.25 129 ILE B C 1
ATOM 3528 O O . ILE B 1 129 ? 18.438 -5.824 -6.012 1 96.25 129 ILE B O 1
ATOM 3532 N N . PRO B 1 130 ? 19.469 -7.625 -6.758 1 97.06 130 PRO B N 1
ATOM 3533 C CA . PRO B 1 130 ? 19.797 -6.969 -8.031 1 97.06 130 PRO B CA 1
ATOM 3534 C C . PRO B 1 130 ? 18.562 -6.617 -8.852 1 97.06 130 PRO B C 1
ATOM 3536 O O . PRO B 1 130 ? 17.625 -7.41 -8.922 1 97.06 130 PRO B O 1
ATOM 3539 N N . THR B 1 131 ? 18.562 -5.406 -9.398 1 97.44 131 THR B N 1
ATOM 3540 C CA . THR B 1 131 ? 17.516 -4.934 -10.305 1 97.44 131 THR B CA 1
ATOM 3541 C C . THR B 1 131 ? 18.125 -4.102 -11.438 1 97.44 131 THR B C 1
ATOM 3543 O O . THR B 1 131 ? 19.297 -3.758 -11.398 1 97.44 131 THR B O 1
ATOM 3546 N N . ALA B 1 132 ? 17.406 -3.82 -12.469 1 97.19 132 ALA B N 1
ATOM 3547 C CA . ALA B 1 132 ? 17.844 -2.918 -13.523 1 97.19 132 ALA B CA 1
ATOM 3548 C C . ALA B 1 132 ? 17.969 -1.485 -13.016 1 97.19 132 ALA B C 1
ATOM 3550 O O . ALA B 1 132 ? 17.281 -1.104 -12.062 1 97.19 132 ALA B O 1
ATOM 3551 N N . THR B 1 133 ? 18.891 -0.774 -13.641 1 96.56 133 THR B N 1
ATOM 3552 C CA . THR B 1 133 ? 18.859 0.67 -13.438 1 96.56 133 THR B CA 1
ATOM 3553 C C . THR B 1 133 ? 17.547 1.263 -13.969 1 96.56 133 THR B C 1
ATOM 3555 O O . THR B 1 133 ? 17.078 0.876 -15.039 1 96.56 133 THR B O 1
ATOM 3558 N N . ALA B 1 134 ? 17.031 2.178 -13.211 1 96.12 134 ALA B N 1
ATOM 3559 C CA . ALA B 1 134 ? 15.703 2.625 -13.609 1 96.12 134 ALA B CA 1
ATOM 3560 C C . ALA B 1 134 ? 15.547 4.133 -13.422 1 96.12 134 ALA B C 1
ATOM 3562 O O . ALA B 1 134 ? 16.25 4.734 -12.609 1 96.12 134 ALA B O 1
ATOM 3563 N N . VAL B 1 135 ? 14.695 4.703 -14.25 1 95.31 135 VAL B N 1
ATOM 3564 C CA . VAL B 1 135 ? 14.188 6.062 -14.109 1 95.31 135 VAL B CA 1
ATOM 3565 C C . VAL B 1 135 ? 12.664 6.031 -13.977 1 95.31 135 VAL B C 1
ATOM 3567 O O . VAL B 1 135 ? 11.984 5.328 -14.727 1 95.31 135 VAL B O 1
ATOM 3570 N N . TYR B 1 136 ? 12.188 6.762 -13 1 94.31 136 TYR B N 1
ATOM 3571 C CA . TYR B 1 136 ? 10.75 6.848 -12.781 1 94.31 136 TYR B CA 1
ATOM 3572 C C . TYR B 1 136 ? 10.203 8.188 -13.258 1 94.31 136 TYR B C 1
ATOM 3574 O O . TYR B 1 136 ? 10.836 9.227 -13.055 1 94.31 136 TYR B O 1
ATOM 3582 N N . LEU B 1 137 ? 9.086 8.133 -13.977 1 93.94 137 LEU B N 1
ATOM 3583 C CA . LEU B 1 137 ? 8.469 9.352 -14.5 1 93.94 137 LEU B CA 1
ATOM 3584 C C . LEU B 1 137 ? 6.965 9.359 -14.234 1 93.94 137 LEU B C 1
ATOM 3586 O O . LEU B 1 137 ? 6.297 8.336 -14.391 1 93.94 137 LEU B O 1
ATOM 3590 N N . ASN B 1 138 ? 6.469 10.445 -13.75 1 92.06 138 ASN B N 1
ATOM 3591 C CA . ASN B 1 138 ? 5.031 10.672 -13.633 1 92.06 138 ASN B CA 1
ATOM 3592 C C . ASN B 1 138 ? 4.516 11.562 -14.758 1 92.06 138 ASN B C 1
ATOM 3594 O O . ASN B 1 138 ? 5.227 12.453 -15.227 1 92.06 138 ASN B O 1
ATOM 3598 N N . LYS B 1 139 ? 3.309 11.297 -15.188 1 93.19 139 LYS B N 1
ATOM 3599 C CA . LYS B 1 139 ? 2.703 12.133 -16.219 1 93.19 139 LYS B CA 1
ATOM 3600 C C . LYS B 1 139 ? 2.707 13.602 -15.812 1 93.19 139 LYS B C 1
ATOM 3602 O O . LYS B 1 139 ? 2.348 13.938 -14.688 1 93.19 139 LYS B O 1
ATOM 3607 N N . GLY B 1 140 ? 3.148 14.484 -16.703 1 89 140 GLY B N 1
ATOM 3608 C CA . GLY B 1 140 ? 3.193 15.914 -16.438 1 89 140 GLY B CA 1
ATOM 3609 C C . GLY B 1 140 ? 4.574 16.406 -16.047 1 89 140 GLY B C 1
ATOM 3610 O O . GLY B 1 140 ? 4.848 17.609 -16.078 1 89 140 GLY B O 1
ATOM 3611 N N . GLU B 1 141 ? 5.387 15.523 -15.586 1 89.5 141 GLU B N 1
ATOM 3612 C CA . GLU B 1 141 ? 6.754 15.914 -15.258 1 89.5 141 GLU B CA 1
ATOM 3613 C C . GLU B 1 141 ? 7.551 16.25 -16.516 1 89.5 141 GLU B C 1
ATOM 3615 O O . GLU B 1 141 ? 7.219 15.781 -17.609 1 89.5 141 GLU B O 1
ATOM 3620 N N . ALA B 1 142 ? 8.539 17.047 -16.312 1 91.44 142 ALA B N 1
ATOM 3621 C CA . ALA B 1 142 ? 9.445 17.359 -17.422 1 91.44 142 ALA B CA 1
ATOM 3622 C C . ALA B 1 142 ? 10.242 16.125 -17.828 1 91.44 142 ALA B C 1
ATOM 3624 O O . ALA B 1 142 ? 10.695 15.352 -16.984 1 91.44 142 ALA B O 1
ATOM 3625 N N . ILE B 1 143 ? 10.312 15.938 -19.125 1 95.06 143 ILE B N 1
ATOM 3626 C CA . ILE B 1 143 ? 11.031 14.781 -19.656 1 95.06 143 ILE B CA 1
ATOM 3627 C C . ILE B 1 143 ? 12.375 15.234 -20.234 1 95.06 143 ILE B C 1
ATOM 3629 O O . ILE B 1 143 ? 12.422 16.078 -21.125 1 95.06 143 ILE B O 1
ATOM 3633 N N . ASN B 1 144 ? 13.391 14.734 -19.688 1 96.25 144 ASN B N 1
ATOM 3634 C CA . ASN B 1 144 ? 14.742 14.953 -20.219 1 96.25 144 ASN B CA 1
ATOM 3635 C C . ASN B 1 144 ? 15.328 13.672 -20.812 1 96.25 144 ASN B C 1
ATOM 3637 O O . ASN B 1 144 ? 15.953 12.891 -20.094 1 96.25 144 ASN B O 1
ATOM 3641 N N . ILE B 1 145 ? 15.203 13.562 -22.078 1 97 145 ILE B N 1
ATOM 3642 C CA . ILE B 1 145 ? 15.539 12.328 -22.781 1 97 145 ILE B CA 1
ATOM 3643 C C . ILE B 1 145 ? 17.031 12.031 -22.625 1 97 145 ILE B C 1
ATOM 3645 O O . ILE B 1 145 ? 17.422 10.891 -22.359 1 97 145 ILE B O 1
ATOM 3649 N N . THR B 1 146 ? 17.812 13.047 -22.766 1 97.5 146 THR B N 1
ATOM 3650 C CA . THR B 1 146 ? 19.25 12.875 -22.641 1 97.5 146 THR B CA 1
ATOM 3651 C C . THR B 1 146 ? 19.625 12.344 -21.266 1 97.5 146 THR B C 1
ATOM 3653 O O . THR B 1 146 ? 20.406 11.398 -21.156 1 97.5 146 THR B O 1
ATOM 3656 N N . LYS B 1 147 ? 19.078 12.898 -20.281 1 96.38 147 LYS B N 1
ATOM 3657 C CA . LYS B 1 147 ? 19.375 12.469 -18.922 1 96.38 147 LYS B CA 1
ATOM 3658 C C . LYS B 1 147 ? 18.906 11.031 -18.688 1 96.38 147 LYS B C 1
ATOM 3660 O O . LYS B 1 147 ? 19.578 10.258 -18 1 96.38 147 LYS B O 1
ATOM 3665 N N . ILE B 1 148 ? 17.766 10.719 -19.203 1 97 148 ILE B N 1
ATOM 3666 C CA . ILE B 1 148 ? 17.219 9.375 -19.062 1 97 148 ILE B CA 1
ATOM 3667 C C . ILE B 1 148 ? 18.141 8.359 -19.719 1 97 148 ILE B C 1
ATOM 3669 O O . ILE B 1 148 ? 18.531 7.371 -19.094 1 97 148 ILE B O 1
ATOM 3673 N N . ILE B 1 149 ? 18.547 8.656 -20.953 1 97.75 149 ILE B N 1
ATOM 3674 C CA . ILE B 1 149 ? 19.375 7.73 -21.703 1 97.75 149 ILE B CA 1
ATOM 3675 C C . ILE B 1 149 ? 20.75 7.617 -21.047 1 97.75 149 ILE B C 1
ATOM 3677 O O . ILE B 1 149 ? 21.344 6.531 -21.016 1 97.75 149 ILE B O 1
ATOM 3681 N N . ASP B 1 150 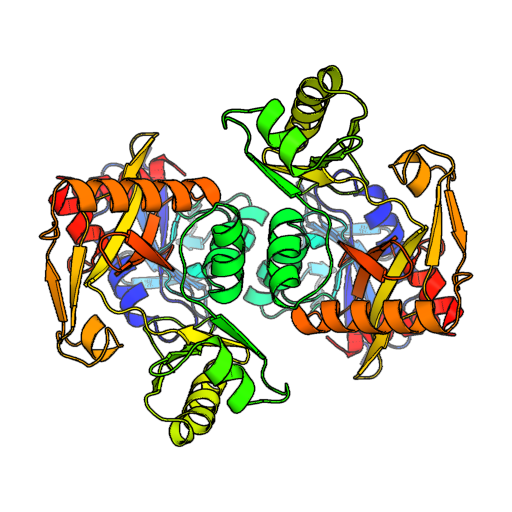? 21.25 8.664 -20.516 1 97.75 150 ASP B N 1
ATOM 3682 C CA . ASP B 1 150 ? 22.531 8.633 -19.828 1 97.75 150 ASP B CA 1
ATOM 3683 C C . ASP B 1 150 ? 22.5 7.691 -18.625 1 97.75 150 ASP B C 1
ATOM 3685 O O . ASP B 1 150 ? 23.5 7.059 -18.281 1 97.75 150 ASP B O 1
ATOM 3689 N N . LYS B 1 151 ? 21.422 7.625 -18.062 1 96.25 151 LYS B N 1
ATOM 3690 C CA . LYS B 1 151 ? 21.281 6.828 -16.844 1 96.25 151 LYS B CA 1
ATOM 3691 C C . LYS B 1 151 ? 21.016 5.359 -17.172 1 96.25 151 LYS B C 1
ATOM 3693 O O . LYS B 1 151 ? 21.672 4.469 -16.625 1 96.25 151 LYS B O 1
ATOM 3698 N N . VAL B 1 152 ? 20.109 5.047 -18.062 1 97.69 152 VAL B N 1
ATOM 3699 C CA . VAL B 1 152 ? 19.656 3.672 -18.234 1 97.69 152 VAL B CA 1
ATOM 3700 C C . VAL B 1 152 ? 20.312 3.059 -19.469 1 97.69 152 VAL B C 1
ATOM 3702 O O . VAL B 1 152 ? 20.312 1.838 -19.641 1 97.69 152 VAL B O 1
ATOM 3705 N N . GLY B 1 153 ? 20.797 3.877 -20.391 1 97.44 153 GLY B N 1
ATOM 3706 C CA . GLY B 1 153 ? 21.406 3.387 -21.625 1 97.44 153 GLY B CA 1
ATOM 3707 C C . GLY B 1 153 ? 20.375 2.938 -22.656 1 97.44 153 GLY B C 1
ATOM 3708 O O . GLY B 1 153 ? 19.172 3.041 -22.422 1 97.44 153 GLY B O 1
ATOM 3709 N N . LEU B 1 154 ? 20.906 2.592 -23.859 1 97.19 154 LEU B N 1
ATOM 3710 C CA . LEU B 1 154 ? 20.125 1.973 -24.922 1 97.19 154 LEU B CA 1
ATOM 3711 C C . LEU B 1 154 ? 20.672 0.599 -25.281 1 97.19 154 LEU B C 1
ATOM 3713 O O . LEU B 1 154 ? 21.891 0.399 -25.297 1 97.19 154 LEU B O 1
ATOM 3717 N N . PRO B 1 155 ? 19.906 -0.407 -25.625 1 97.12 155 PRO B N 1
ATOM 3718 C CA . PRO B 1 155 ? 18.438 -0.322 -25.562 1 97.12 155 PRO B CA 1
ATOM 3719 C C . PRO B 1 155 ? 17.906 -0.254 -24.141 1 97.12 155 PRO B C 1
ATOM 3721 O O . PRO B 1 155 ? 18.625 -0.564 -23.188 1 97.12 155 PRO B O 1
ATOM 3724 N N . CYS B 1 156 ? 16.688 0.199 -23.953 1 97.94 156 CYS B N 1
ATOM 3725 C CA . CYS B 1 156 ? 16.016 0.23 -22.656 1 97.94 156 CYS B CA 1
ATOM 3726 C C . CYS B 1 156 ? 14.523 -0.065 -22.812 1 97.94 156 CYS B C 1
ATOM 3728 O O . CYS B 1 156 ? 14.031 -0.184 -23.938 1 97.94 156 CYS B O 1
ATOM 3730 N N . PHE B 1 157 ? 13.859 -0.298 -21.703 1 96.69 157 PHE B N 1
ATOM 3731 C CA . PHE B 1 157 ? 12.43 -0.588 -21.703 1 96.69 157 PHE B CA 1
ATOM 3732 C C . PHE B 1 157 ? 11.641 0.556 -21.062 1 96.69 157 PHE B C 1
ATOM 3734 O O . PHE B 1 157 ? 12.07 1.123 -20.062 1 96.69 157 PHE B O 1
ATOM 3741 N N . VAL B 1 158 ? 10.57 0.913 -21.703 1 97.38 158 VAL B N 1
ATOM 3742 C CA . VAL B 1 158 ? 9.578 1.822 -21.125 1 97.38 158 VAL B CA 1
ATOM 3743 C C . VAL B 1 158 ? 8.312 1.048 -20.766 1 97.38 158 VAL B C 1
ATOM 3745 O O . VAL B 1 158 ? 7.723 0.377 -21.609 1 97.38 158 VAL B O 1
ATOM 3748 N N . LYS B 1 159 ? 7.945 1.14 -19.5 1 95.56 159 LYS B N 1
ATOM 3749 C CA . LYS B 1 159 ? 6.852 0.302 -19.016 1 95.56 159 LYS B CA 1
ATOM 3750 C C . LYS B 1 159 ? 5.879 1.109 -18.156 1 95.56 159 LYS B C 1
ATOM 3752 O O . LYS B 1 159 ? 6.289 1.973 -17.391 1 95.56 159 LYS B O 1
ATOM 3757 N N . PRO B 1 160 ? 4.543 0.814 -18.344 1 94.44 160 PRO B N 1
ATOM 3758 C CA . PRO B 1 160 ? 3.619 1.319 -17.312 1 94.44 160 PRO B CA 1
ATOM 3759 C C . PRO B 1 160 ? 3.867 0.708 -15.945 1 94.44 160 PRO B C 1
ATOM 3761 O O . PRO B 1 160 ? 4.297 -0.443 -15.844 1 94.44 160 PRO B O 1
ATOM 3764 N N . ASN B 1 161 ? 3.566 1.427 -14.906 1 94.44 161 ASN B N 1
ATOM 3765 C CA . ASN B 1 161 ? 3.885 1.018 -13.539 1 94.44 161 ASN B CA 1
ATOM 3766 C C . ASN B 1 161 ? 2.883 -0.005 -13.016 1 94.44 161 ASN B C 1
ATOM 3768 O O . ASN B 1 161 ? 3.268 -0.997 -12.391 1 94.44 161 ASN B O 1
ATOM 3772 N N . ASN B 1 162 ? 1.569 0.22 -13.172 1 88.38 162 ASN B N 1
ATOM 3773 C CA . ASN B 1 162 ? 0.521 -0.582 -12.555 1 88.38 162 ASN B CA 1
ATOM 3774 C C . ASN B 1 162 ? -0.225 -1.424 -13.586 1 88.38 162 ASN B C 1
ATOM 3776 O O . ASN B 1 162 ? -1.411 -1.713 -13.414 1 88.38 162 ASN B O 1
ATOM 3780 N N . ALA B 1 163 ? 0.345 -1.762 -14.656 1 79.75 163 ALA B N 1
ATOM 3781 C CA . ALA B 1 163 ? -0.324 -2.547 -15.688 1 79.75 163 ALA B CA 1
ATOM 3782 C C . ALA B 1 163 ? 0.202 -3.979 -15.711 1 79.75 163 ALA B C 1
ATOM 3784 O O . ALA B 1 163 ? 1.364 -4.227 -15.383 1 79.75 163 ALA B O 1
ATOM 3785 N N . GLY B 1 164 ? -0.68 -4.863 -16.047 1 77.94 164 GLY B N 1
ATOM 3786 C CA . GLY B 1 164 ? -0.327 -6.262 -16.219 1 77.94 164 GLY B CA 1
ATOM 3787 C C . GLY B 1 164 ? -0.243 -6.676 -17.672 1 77.94 164 GLY B C 1
ATOM 3788 O O . GLY B 1 164 ? -0.506 -5.871 -18.562 1 77.94 164 GLY B O 1
ATOM 3789 N N . SER B 1 165 ? 0.309 -7.746 -17.906 1 73.12 165 SER B N 1
ATOM 3790 C CA . SER B 1 165 ? 0.303 -8.445 -19.188 1 73.12 165 SER B CA 1
ATOM 3791 C C . SER B 1 165 ? 1.06 -7.648 -20.25 1 73.12 165 SER B C 1
ATOM 3793 O O . SER B 1 165 ? 0.696 -7.676 -21.422 1 73.12 165 SER B O 1
ATOM 3795 N N . SER B 1 166 ? 1.949 -6.812 -19.875 1 77.5 166 SER B N 1
ATOM 3796 C CA . SER B 1 166 ? 2.873 -6.105 -20.75 1 77.5 166 SER B CA 1
ATOM 3797 C C . SER B 1 166 ? 2.145 -5.066 -21.594 1 77.5 166 SER B C 1
ATOM 3799 O O . SER B 1 166 ? 2.627 -4.684 -22.672 1 77.5 166 SER B O 1
ATOM 3801 N N . PHE B 1 167 ? 1.024 -4.691 -21.203 1 79.94 167 PHE B N 1
ATOM 3802 C CA . PHE B 1 167 ? 0.339 -3.619 -21.922 1 79.94 167 PHE B CA 1
ATOM 3803 C C . PHE B 1 167 ? 1.111 -2.311 -21.797 1 79.94 167 PHE B C 1
ATOM 3805 O O . PHE B 1 167 ? 1.555 -1.943 -20.703 1 79.94 167 PHE B O 1
ATOM 3812 N N . GLY B 1 168 ? 1.406 -1.69 -22.938 1 88 168 GLY B N 1
ATOM 3813 C CA . GLY B 1 168 ? 2.018 -0.371 -22.953 1 88 168 GLY B CA 1
ATOM 3814 C C . GLY B 1 168 ? 3.531 -0.414 -22.875 1 88 168 GLY B C 1
ATOM 3815 O O . GLY B 1 168 ? 4.184 0.628 -22.781 1 88 168 GLY B O 1
ATOM 3816 N N . ILE B 1 169 ? 4.082 -1.553 -22.922 1 92.44 169 ILE B N 1
ATOM 3817 C CA . ILE B 1 169 ? 5.527 -1.696 -22.812 1 92.44 169 ILE B CA 1
ATOM 3818 C C . ILE B 1 169 ? 6.176 -1.451 -24.172 1 92.44 169 ILE B C 1
ATOM 3820 O O . ILE B 1 169 ? 5.637 -1.854 -25.203 1 92.44 169 ILE B O 1
ATOM 3824 N N . SER B 1 170 ? 7.32 -0.84 -24.203 1 94.62 170 SER B N 1
ATOM 3825 C CA . SER B 1 170 ? 8.125 -0.622 -25.406 1 94.62 170 SER B CA 1
ATOM 3826 C C . SER B 1 170 ? 9.602 -0.882 -25.141 1 94.62 170 SER B C 1
ATOM 3828 O O . SER B 1 170 ? 10.117 -0.535 -24.078 1 94.62 170 SER B O 1
ATOM 3830 N N . LYS B 1 171 ? 10.234 -1.533 -26.094 1 94.62 171 LYS B N 1
ATOM 3831 C CA . LYS B 1 171 ? 11.695 -1.556 -26.125 1 94.62 171 LYS B CA 1
ATOM 3832 C C . LYS B 1 171 ? 12.242 -0.447 -27.016 1 94.62 171 LYS B C 1
ATOM 3834 O O . LYS B 1 171 ? 11.867 -0.347 -28.188 1 94.62 171 LYS B O 1
ATOM 3839 N N . VAL B 1 172 ? 13.055 0.335 -26.484 1 97.25 172 VAL B N 1
ATOM 3840 C CA . VAL B 1 172 ? 13.57 1.508 -27.188 1 97.25 172 VAL B CA 1
ATOM 3841 C C . VAL B 1 172 ? 15.031 1.278 -27.578 1 97.25 172 VAL B C 1
ATOM 3843 O O . VAL B 1 172 ? 15.867 0.982 -26.734 1 97.25 172 VAL B O 1
ATOM 3846 N N . HIS B 1 173 ? 15.352 1.473 -28.844 1 96.75 173 HIS B N 1
ATOM 3847 C CA . HIS B 1 173 ? 16.703 1.198 -29.344 1 96.75 173 HIS B CA 1
ATOM 3848 C C . HIS B 1 173 ? 17.438 2.49 -29.688 1 96.75 173 HIS B C 1
ATOM 3850 O O . HIS B 1 173 ? 18.656 2.506 -29.766 1 96.75 173 HIS B O 1
ATOM 3856 N N . LYS B 1 174 ? 16.688 3.578 -30 1 97.5 174 LYS B N 1
ATOM 3857 C CA . LYS B 1 174 ? 17.25 4.867 -30.375 1 97.5 174 LYS B CA 1
ATOM 3858 C C . LYS B 1 174 ? 16.547 6.012 -29.656 1 97.5 174 LYS B C 1
ATOM 3860 O O . LYS B 1 174 ? 15.359 5.902 -29.328 1 97.5 174 LYS B O 1
ATOM 3865 N N . ALA B 1 175 ? 17.172 7.066 -29.484 1 97.25 175 ALA B N 1
ATOM 3866 C CA . ALA B 1 175 ? 16.672 8.227 -28.75 1 97.25 175 ALA B CA 1
ATOM 3867 C C . ALA B 1 175 ? 15.352 8.719 -29.328 1 97.25 175 ALA B C 1
ATOM 3869 O O . ALA B 1 175 ? 14.453 9.141 -28.594 1 97.25 175 ALA B O 1
ATOM 3870 N N . ALA B 1 176 ? 15.203 8.648 -30.578 1 97.31 176 ALA B N 1
ATOM 3871 C CA . ALA B 1 176 ? 14.023 9.18 -31.266 1 97.31 176 ALA B CA 1
ATOM 3872 C C . ALA B 1 176 ? 12.773 8.391 -30.891 1 97.31 176 ALA B C 1
ATOM 3874 O O . ALA B 1 176 ? 11.656 8.875 -31.062 1 97.31 176 ALA B O 1
ATOM 3875 N N . GLU B 1 177 ? 12.977 7.195 -30.406 1 97.62 177 GLU B N 1
ATOM 3876 C CA . GLU B 1 177 ? 11.859 6.324 -30.062 1 97.62 177 GLU B CA 1
ATOM 3877 C C . GLU B 1 177 ? 11.383 6.57 -28.641 1 97.62 177 GLU B C 1
ATOM 3879 O O . GLU B 1 177 ? 10.32 6.09 -28.234 1 97.62 177 GLU B O 1
ATOM 3884 N N . MET B 1 178 ? 12.117 7.328 -27.875 1 97.75 178 MET B N 1
ATOM 3885 C CA . MET B 1 178 ? 11.875 7.453 -26.438 1 97.75 178 MET B CA 1
ATOM 3886 C C . MET B 1 178 ? 10.555 8.164 -26.172 1 97.75 178 MET B C 1
ATOM 3888 O O . MET B 1 178 ? 9.703 7.66 -25.438 1 97.75 178 MET B O 1
ATOM 3892 N N . LEU B 1 179 ? 10.367 9.312 -26.734 1 97.25 179 LEU B N 1
ATOM 3893 C CA . LEU B 1 179 ? 9.172 10.102 -26.438 1 97.25 179 LEU B CA 1
ATOM 3894 C C . LEU B 1 179 ? 7.91 9.359 -26.859 1 97.25 179 LEU B C 1
ATOM 3896 O O . LEU B 1 179 ? 6.953 9.266 -26.094 1 97.25 179 LEU B O 1
ATOM 3900 N N . PRO B 1 180 ? 7.863 8.766 -28.094 1 97.62 180 PRO B N 1
ATOM 3901 C CA . PRO B 1 180 ? 6.699 7.949 -28.453 1 97.62 180 PRO B CA 1
ATOM 3902 C C . PRO B 1 180 ? 6.453 6.805 -27.484 1 97.62 180 PRO B C 1
ATOM 3904 O O . PRO B 1 180 ? 5.301 6.492 -27.156 1 97.62 180 PRO B O 1
ATOM 3907 N N . ALA B 1 181 ? 7.504 6.176 -27.047 1 97.31 181 ALA B N 1
ATOM 3908 C CA . ALA B 1 181 ? 7.391 5.082 -26.094 1 97.31 181 ALA B CA 1
ATOM 3909 C C . ALA B 1 181 ? 6.805 5.57 -24.766 1 97.31 181 ALA B C 1
ATOM 3911 O O . ALA B 1 181 ? 5.957 4.902 -24.172 1 97.31 181 ALA B O 1
ATOM 3912 N N . ILE B 1 182 ? 7.246 6.695 -24.297 1 97.75 182 ILE B N 1
ATOM 3913 C CA . ILE B 1 182 ? 6.766 7.305 -23.062 1 97.75 182 ILE B CA 1
ATOM 3914 C C . ILE B 1 182 ? 5.281 7.637 -23.188 1 97.75 182 ILE B C 1
ATOM 3916 O O . ILE B 1 182 ? 4.484 7.332 -22.297 1 97.75 182 ILE B O 1
ATOM 3920 N N . GLU B 1 183 ? 4.891 8.172 -24.266 1 96.69 183 GLU B N 1
ATOM 3921 C CA . GLU B 1 183 ? 3.496 8.531 -24.516 1 96.69 183 GLU B CA 1
ATOM 3922 C C . GLU B 1 183 ? 2.609 7.289 -24.547 1 96.69 183 GLU B C 1
ATOM 3924 O O . GLU B 1 183 ? 1.507 7.289 -24 1 96.69 183 GLU B O 1
ATOM 3929 N N . LYS B 1 184 ? 3.131 6.312 -25.234 1 95.88 184 LYS B N 1
ATOM 3930 C CA . LYS B 1 184 ? 2.408 5.043 -25.281 1 95.88 184 LYS B CA 1
ATOM 3931 C C . LYS B 1 184 ? 2.182 4.492 -23.875 1 95.88 184 LYS B C 1
ATOM 3933 O O . LYS B 1 184 ? 1.082 4.039 -23.547 1 95.88 184 LYS B O 1
ATOM 3938 N N . ALA B 1 185 ? 3.207 4.504 -23.062 1 95.5 185 ALA B N 1
ATOM 3939 C CA . ALA B 1 185 ? 3.104 4.012 -21.688 1 95.5 185 ALA B CA 1
ATOM 3940 C C . ALA B 1 185 ? 2.117 4.852 -20.875 1 95.5 185 ALA B C 1
ATOM 3942 O O . ALA B 1 185 ? 1.336 4.312 -20.094 1 95.5 185 ALA B O 1
ATOM 3943 N N . PHE B 1 186 ? 2.072 6.172 -21.062 1 95.19 186 PHE B N 1
ATOM 3944 C CA . PHE B 1 186 ? 1.212 7.086 -20.328 1 95.19 186 PHE B CA 1
ATOM 3945 C C . PHE B 1 186 ? -0.247 6.902 -20.719 1 95.19 186 PHE B C 1
ATOM 3947 O O . PHE B 1 186 ? -1.149 7.383 -20.031 1 95.19 186 PHE B O 1
ATOM 3954 N N . GLN B 1 187 ? -0.497 6.258 -21.844 1 93.12 187 GLN B N 1
ATOM 3955 C CA . GLN B 1 187 ? -1.868 5.918 -22.203 1 93.12 187 GLN B CA 1
ATOM 3956 C C . GLN B 1 187 ? -2.439 4.855 -21.266 1 93.12 187 GLN B C 1
ATOM 3958 O O . GLN B 1 187 ? -3.656 4.77 -21.094 1 93.12 187 GLN B O 1
ATOM 3963 N N . GLU B 1 188 ? -1.527 4.137 -20.703 1 89 188 GLU B N 1
ATOM 3964 C CA . GLU B 1 188 ? -1.954 3.027 -19.859 1 89 188 GLU B CA 1
ATOM 3965 C C . GLU B 1 188 ? -1.878 3.398 -18.375 1 89 188 GLU B C 1
ATOM 3967 O O . GLU B 1 188 ? -2.6 2.834 -17.547 1 89 188 GLU B O 1
ATOM 3972 N N . ASP B 1 189 ? -1.017 4.254 -18.078 1 92 189 ASP B N 1
ATOM 3973 C CA . ASP B 1 189 ? -0.736 4.57 -16.688 1 92 189 ASP B CA 1
ATOM 3974 C C . ASP B 1 189 ? -0.133 5.965 -16.547 1 92 189 ASP B C 1
ATOM 3976 O O . ASP B 1 189 ? 0.671 6.387 -17.391 1 92 189 ASP B O 1
ATOM 3980 N N . ARG B 1 190 ? -0.474 6.66 -15.484 1 92.88 190 ARG B N 1
ATOM 3981 C CA . ARG B 1 190 ? 0.082 7.988 -15.242 1 92.88 190 ARG B CA 1
ATOM 3982 C C . ARG B 1 190 ? 1.483 7.898 -14.648 1 92.88 190 ARG B C 1
ATOM 3984 O O . ARG B 1 190 ? 2.193 8.906 -14.562 1 92.88 190 ARG B O 1
ATOM 3991 N N . GLU B 1 191 ? 1.864 6.758 -14.18 1 94.38 191 GLU B N 1
ATOM 3992 C CA . GLU B 1 191 ? 3.199 6.465 -13.664 1 94.38 191 GLU B CA 1
ATOM 3993 C C . GLU B 1 191 ? 3.914 5.441 -14.547 1 94.38 191 GLU B C 1
ATOM 3995 O O . GLU B 1 191 ? 3.363 4.383 -14.852 1 94.38 191 GLU B O 1
ATOM 4000 N N . ILE B 1 192 ? 5.141 5.805 -14.945 1 95.94 192 ILE B N 1
ATOM 4001 C CA . ILE B 1 192 ? 5.848 4.848 -15.789 1 95.94 192 ILE B CA 1
ATOM 4002 C C . ILE B 1 192 ? 7.281 4.684 -15.289 1 95.94 192 ILE B C 1
ATOM 4004 O O . ILE B 1 192 ? 7.762 5.48 -14.477 1 95.94 192 ILE B O 1
ATOM 4008 N N . LEU B 1 193 ? 7.918 3.635 -15.648 1 96.56 193 LEU B N 1
ATOM 4009 C CA . LEU B 1 193 ? 9.328 3.414 -15.352 1 96.56 193 LEU B CA 1
ATOM 4010 C C . LEU B 1 193 ? 10.109 3.078 -16.625 1 96.56 193 LEU B C 1
ATOM 4012 O O . LEU B 1 193 ? 9.586 2.416 -17.516 1 96.56 193 LEU B O 1
ATOM 4016 N N . ILE B 1 194 ? 11.312 3.559 -16.75 1 97.5 194 ILE B N 1
ATOM 4017 C CA . ILE B 1 194 ? 12.266 3.293 -17.828 1 97.5 194 ILE B CA 1
ATOM 4018 C C . ILE B 1 194 ? 13.469 2.539 -17.266 1 97.5 194 ILE B C 1
ATOM 4020 O O . ILE B 1 194 ? 14.148 3.025 -16.359 1 97.5 194 ILE B O 1
ATOM 4024 N N . GLU B 1 195 ? 13.672 1.356 -17.797 1 97.56 195 GLU B N 1
ATOM 4025 C CA . GLU B 1 195 ? 14.68 0.478 -17.219 1 97.56 195 GLU B CA 1
ATOM 4026 C C . GLU B 1 195 ? 15.734 0.095 -18.266 1 97.56 195 GLU B C 1
ATOM 4028 O O . GLU B 1 195 ? 15.422 -0.098 -19.438 1 97.56 195 GLU B O 1
ATOM 4033 N N . SER B 1 196 ? 16.953 -0.041 -17.766 1 97.81 196 SER B N 1
ATOM 4034 C CA . SER B 1 196 ? 18.016 -0.553 -18.609 1 97.81 196 SER B CA 1
ATOM 4035 C C . SER B 1 196 ? 17.703 -1.96 -19.109 1 97.81 196 SER B C 1
ATOM 4037 O O . SER B 1 196 ? 17.016 -2.723 -18.438 1 97.81 196 SER B O 1
ATOM 4039 N N . PHE B 1 197 ? 18.172 -2.229 -20.25 1 96.38 197 PHE B N 1
ATOM 4040 C CA . PHE B 1 197 ? 18.016 -3.566 -20.812 1 96.38 197 PHE B CA 1
ATOM 4041 C C . PHE B 1 197 ? 18.938 -4.559 -20.109 1 96.38 197 PHE B C 1
ATOM 4043 O O . PHE B 1 197 ? 20.125 -4.297 -19.922 1 96.38 197 PHE B O 1
ATOM 4050 N N . LEU B 1 198 ? 18.359 -5.605 -19.641 1 96.25 198 LEU B N 1
ATOM 4051 C CA . LEU B 1 198 ? 19.109 -6.734 -19.094 1 96.25 198 LEU B CA 1
ATOM 4052 C C . LEU B 1 198 ? 19.219 -7.859 -20.125 1 96.25 198 LEU B C 1
ATOM 4054 O O . LEU B 1 198 ? 18.219 -8.43 -20.531 1 96.25 198 LEU B O 1
ATOM 4058 N N . ASP B 1 199 ? 20.391 -8.148 -20.5 1 94.12 199 ASP B N 1
ATOM 4059 C CA . ASP B 1 199 ? 20.625 -9.188 -21.5 1 94.12 199 ASP B CA 1
ATOM 4060 C C . ASP B 1 199 ? 20.875 -10.539 -20.828 1 94.12 199 ASP B C 1
ATOM 4062 O O . ASP B 1 199 ? 21.906 -10.75 -20.203 1 94.12 199 ASP B O 1
ATOM 4066 N N . GLY B 1 200 ? 19.891 -11.375 -20.938 1 94.5 200 GLY B N 1
ATOM 4067 C CA . GLY B 1 200 ? 20.016 -12.688 -20.328 1 94.5 200 GLY B CA 1
ATOM 4068 C C . GLY B 1 200 ? 18.75 -13.523 -20.422 1 94.5 200 GLY B C 1
ATOM 4069 O O . GLY B 1 200 ? 17.797 -13.125 -21.094 1 94.5 200 GLY B O 1
ATOM 4070 N N . LYS B 1 201 ? 18.797 -14.688 -19.812 1 94.12 201 LYS B N 1
ATOM 4071 C CA . LYS B 1 201 ? 17.672 -15.602 -19.812 1 94.12 201 LYS B CA 1
ATOM 4072 C C . LYS B 1 201 ? 16.578 -15.117 -18.859 1 94.12 201 LYS B C 1
ATOM 4074 O O . LYS B 1 201 ? 16.875 -14.68 -17.734 1 94.12 201 LYS B O 1
ATOM 4079 N N . GLU B 1 202 ? 15.367 -15.172 -19.328 1 95.75 202 GLU B N 1
ATOM 4080 C CA . GLU B 1 202 ? 14.234 -14.844 -18.453 1 95.75 202 GLU B CA 1
ATOM 4081 C C . GLU B 1 202 ? 13.695 -16.094 -17.766 1 95.75 202 GLU B C 1
ATOM 4083 O O . GLU B 1 202 ? 13.508 -17.125 -18.391 1 95.75 202 GLU B O 1
ATOM 4088 N N . VAL B 1 203 ? 13.516 -15.969 -16.484 1 97.56 203 VAL B N 1
ATOM 4089 C CA . VAL B 1 203 ? 12.953 -17.094 -15.734 1 97.56 203 VAL B CA 1
ATOM 4090 C C . VAL B 1 203 ? 11.828 -16.594 -14.828 1 97.56 203 VAL B C 1
ATOM 4092 O O . VAL B 1 203 ? 11.805 -15.422 -14.438 1 97.56 203 VAL B O 1
ATOM 4095 N N . SER B 1 204 ? 10.883 -17.422 -14.602 1 97.62 204 SER B N 1
ATOM 4096 C CA . SER B 1 204 ? 9.766 -17.219 -13.68 1 97.62 204 SER B CA 1
ATOM 4097 C C . SER B 1 204 ? 9.805 -18.219 -12.531 1 97.62 204 SER B C 1
ATOM 4099 O O . SER B 1 204 ? 10.078 -19.406 -12.742 1 97.62 204 SER B O 1
ATOM 4101 N N . VAL B 1 205 ? 9.625 -17.734 -11.344 1 98.56 205 VAL B N 1
ATOM 4102 C CA . VAL B 1 205 ? 9.797 -18.594 -10.18 1 98.56 205 VAL B CA 1
ATOM 4103 C C . VAL B 1 205 ? 8.609 -18.422 -9.234 1 98.56 205 VAL B C 1
ATOM 4105 O O . VAL B 1 205 ? 8.344 -17.328 -8.742 1 98.56 205 VAL B O 1
ATOM 4108 N N . GLY B 1 206 ? 7.891 -19.547 -9.031 1 98.69 206 GLY B N 1
ATOM 4109 C CA . GLY B 1 206 ? 6.871 -19.547 -7.992 1 98.69 206 GLY B CA 1
ATOM 4110 C C . GLY B 1 206 ? 7.438 -19.781 -6.602 1 98.69 206 GLY B C 1
ATOM 4111 O O . GLY B 1 206 ? 8.281 -20.656 -6.402 1 98.69 206 GLY B O 1
ATOM 4112 N N . VAL B 1 207 ? 7.137 -18.922 -5.699 1 98.75 207 VAL B N 1
ATOM 4113 C CA . VAL B 1 207 ? 7.395 -19.125 -4.277 1 98.75 207 VAL B CA 1
ATOM 4114 C C . VAL B 1 207 ? 6.078 -19.094 -3.504 1 98.75 207 VAL B C 1
ATOM 4116 O O . VAL B 1 207 ? 5.27 -18.172 -3.678 1 98.75 207 VAL B O 1
ATOM 4119 N N . ILE B 1 208 ? 5.82 -20.094 -2.67 1 98.38 208 ILE B N 1
ATOM 4120 C CA . ILE B 1 208 ? 4.543 -20.219 -1.976 1 98.38 208 ILE B CA 1
ATOM 4121 C C . ILE B 1 208 ? 4.777 -20.672 -0.54 1 98.38 208 ILE B C 1
ATOM 4123 O O . ILE B 1 208 ? 5.867 -21.141 -0.2 1 98.38 208 ILE B O 1
ATOM 4127 N N . GLN B 1 209 ? 3.781 -20.438 0.293 1 96.5 209 GLN B N 1
ATOM 4128 C CA . GLN B 1 209 ? 3.713 -21.172 1.552 1 96.5 209 GLN B CA 1
ATOM 4129 C C . GLN B 1 209 ? 3.068 -22.547 1.354 1 96.5 209 GLN B C 1
ATOM 4131 O O . GLN B 1 209 ? 1.967 -22.641 0.811 1 96.5 209 GLN B O 1
ATOM 4136 N N . TYR B 1 210 ? 3.746 -23.562 1.731 1 96.88 210 TYR B N 1
ATOM 4137 C CA . TYR B 1 210 ? 3.246 -24.922 1.545 1 96.88 210 TYR B CA 1
ATOM 4138 C C . TYR B 1 210 ? 3.586 -25.797 2.746 1 96.88 210 TYR B C 1
ATOM 4140 O O . TYR B 1 210 ? 4.754 -25.906 3.121 1 96.88 210 TYR B O 1
ATOM 4148 N N . GLU B 1 211 ? 2.559 -26.344 3.371 1 94.75 211 GLU B N 1
ATOM 4149 C CA . GLU B 1 211 ? 2.703 -27.234 4.523 1 94.75 211 GLU B CA 1
ATOM 4150 C C . GLU B 1 211 ? 3.545 -26.578 5.617 1 94.75 211 GLU B C 1
ATOM 4152 O O . GLU B 1 211 ? 4.484 -27.188 6.133 1 94.75 211 GLU B O 1
ATOM 4157 N N . GLY B 1 212 ? 3.357 -25.266 5.77 1 91.56 212 GLY B N 1
ATOM 4158 C CA . GLY B 1 212 ? 3.904 -24.547 6.91 1 91.56 212 GLY B CA 1
ATOM 4159 C C . GLY B 1 212 ? 5.281 -23.969 6.645 1 91.56 212 GLY B C 1
ATOM 4160 O O . GLY B 1 212 ? 5.902 -23.391 7.539 1 91.56 212 GLY B O 1
ATOM 4161 N N . ALA B 1 213 ? 5.707 -24.078 5.375 1 95.12 213 ALA B N 1
ATOM 4162 C CA . ALA B 1 213 ? 7.027 -23.547 5.051 1 95.12 213 ALA B CA 1
ATOM 4163 C C . ALA B 1 213 ? 7.008 -22.812 3.715 1 95.12 213 ALA B C 1
ATOM 4165 O O . ALA B 1 213 ? 6.117 -23.016 2.893 1 95.12 213 ALA B O 1
ATOM 4166 N N . THR B 1 214 ? 8.047 -21.938 3.617 1 97.12 214 THR B N 1
ATOM 4167 C CA . THR B 1 214 ? 8.242 -21.297 2.32 1 97.12 214 THR B CA 1
ATOM 4168 C C . THR B 1 214 ? 8.859 -22.266 1.323 1 97.12 214 THR B C 1
ATOM 4170 O O . THR B 1 214 ? 9.906 -22.859 1.599 1 97.12 214 THR B O 1
ATOM 4173 N N . LYS B 1 215 ? 8.219 -22.469 0.199 1 98.38 215 LYS B N 1
ATOM 4174 C CA . LYS B 1 215 ? 8.695 -23.406 -0.824 1 98.38 215 LYS B CA 1
ATOM 4175 C C . LYS B 1 215 ? 8.938 -22.688 -2.148 1 98.38 215 LYS B C 1
ATOM 4177 O O . LYS B 1 215 ? 8.055 -21.984 -2.654 1 98.38 215 LYS B O 1
ATOM 4182 N N . VAL B 1 216 ? 10.117 -22.797 -2.619 1 98.81 216 VAL B N 1
ATOM 4183 C CA . VAL B 1 216 ? 10.414 -22.344 -3.973 1 98.81 216 VAL B CA 1
ATOM 4184 C C . VAL B 1 216 ? 10.094 -23.453 -4.977 1 98.81 216 VAL B C 1
ATOM 4186 O O . VAL B 1 216 ? 10.602 -24.562 -4.859 1 98.81 216 VAL B O 1
ATOM 4189 N N . LEU B 1 217 ? 9.242 -23.219 -5.934 1 98.81 217 LEU B N 1
ATOM 4190 C CA . LEU B 1 217 ? 8.852 -24.203 -6.938 1 98.81 217 LEU B CA 1
ATOM 4191 C C . LEU B 1 217 ? 9.898 -24.297 -8.039 1 98.81 217 LEU B C 1
ATOM 4193 O O . LEU B 1 217 ? 10.781 -23.438 -8.141 1 98.81 217 LEU B O 1
ATOM 4197 N N . PRO B 1 218 ? 9.852 -25.328 -8.805 1 98.69 218 PRO B N 1
ATOM 4198 C CA . PRO B 1 218 ? 10.789 -25.453 -9.922 1 98.69 218 PRO B CA 1
ATOM 4199 C C . PRO B 1 218 ? 10.734 -24.25 -10.867 1 98.69 218 PRO B C 1
ATOM 4201 O O . PRO B 1 218 ? 9.656 -23.734 -11.148 1 98.69 218 PRO B O 1
ATOM 4204 N N . ILE B 1 219 ? 11.883 -23.844 -11.297 1 98.62 219 ILE B N 1
ATOM 4205 C CA . ILE B 1 219 ? 12.055 -22.625 -12.086 1 98.62 219 ILE B CA 1
ATOM 4206 C C . ILE B 1 219 ? 11.562 -22.859 -13.508 1 98.62 219 ILE B C 1
ATOM 4208 O O . ILE B 1 219 ? 11.812 -23.922 -14.094 1 98.62 219 ILE B O 1
ATOM 4212 N N . THR B 1 220 ? 10.859 -21.906 -14.086 1 98.19 220 THR B N 1
ATOM 4213 C CA . THR B 1 220 ? 10.477 -21.938 -15.492 1 98.19 220 THR B CA 1
ATOM 4214 C C . THR B 1 220 ? 11.352 -21 -16.312 1 98.19 220 THR B C 1
ATOM 4216 O O . THR B 1 220 ? 11.547 -19.844 -15.945 1 98.19 220 THR B O 1
ATOM 4219 N N . GLU B 1 221 ? 11.914 -21.516 -17.359 1 97.12 221 GLU B N 1
ATOM 4220 C CA . GLU B 1 221 ? 12.602 -20.688 -18.344 1 97.12 221 GLU B CA 1
ATOM 4221 C C . GLU B 1 221 ? 11.633 -20.203 -19.422 1 97.12 221 GLU B C 1
ATOM 4223 O O . GLU B 1 221 ? 10.836 -20.969 -19.938 1 97.12 221 GLU B O 1
ATOM 4228 N N . ILE B 1 222 ? 11.664 -18.953 -19.688 1 94.06 222 ILE B N 1
ATOM 4229 C CA . ILE B 1 222 ? 10.812 -18.344 -20.703 1 94.06 222 ILE B CA 1
ATOM 4230 C C . ILE B 1 222 ? 11.648 -18 -21.938 1 94.06 222 ILE B C 1
ATOM 4232 O O . ILE B 1 222 ? 12.617 -17.25 -21.844 1 94.06 222 ILE B O 1
ATOM 4236 N N . ILE B 1 223 ? 11.289 -18.531 -23 1 91.12 223 ILE B N 1
ATOM 4237 C CA . ILE B 1 223 ? 11.945 -18.266 -24.266 1 91.12 223 ILE B CA 1
ATOM 4238 C C . ILE B 1 223 ? 10.953 -17.625 -25.234 1 91.12 223 ILE B C 1
ATOM 4240 O O . ILE B 1 223 ? 10.062 -18.297 -25.766 1 91.12 223 ILE B O 1
ATOM 4244 N N . SER B 1 224 ? 11.148 -16.406 -25.406 1 84.06 224 SER B N 1
ATOM 4245 C CA . SER B 1 224 ? 10.211 -15.664 -26.266 1 84.06 224 SER B CA 1
ATOM 4246 C C . SER B 1 224 ? 10.633 -15.719 -27.719 1 84.06 224 SER B C 1
ATOM 4248 O O . SER B 1 224 ? 11.82 -15.641 -28.031 1 84.06 224 SER B O 1
ATOM 4250 N N . GLU B 1 225 ? 9.648 -15.852 -28.594 1 83.25 225 GLU B N 1
ATOM 4251 C CA . GLU B 1 225 ? 9.906 -15.734 -30.031 1 83.25 225 GLU B CA 1
ATOM 4252 C C . GLU B 1 225 ? 9.945 -14.273 -30.469 1 83.25 225 GLU B C 1
ATOM 4254 O O . GLU B 1 225 ? 10.438 -13.961 -31.562 1 83.25 225 GLU B O 1
ATOM 4259 N N . ASN B 1 226 ? 9.367 -13.453 -29.625 1 81.44 226 ASN B N 1
ATOM 4260 C CA . ASN B 1 226 ? 9.359 -12.016 -29.875 1 81.44 226 ASN B CA 1
ATOM 4261 C C . ASN B 1 226 ? 10.562 -11.328 -29.234 1 81.44 226 ASN B C 1
ATOM 4263 O O . ASN B 1 226 ? 11.406 -11.992 -28.625 1 81.44 226 ASN B O 1
ATOM 4267 N N . ASP B 1 227 ? 10.656 -10.094 -29.484 1 79.44 227 ASP B N 1
ATOM 4268 C CA . ASP B 1 227 ? 11.773 -9.297 -28.984 1 79.44 227 ASP B CA 1
ATOM 4269 C C . ASP B 1 227 ? 11.812 -9.32 -27.453 1 79.44 227 ASP B C 1
ATOM 4271 O O . ASP B 1 227 ? 12.859 -9.078 -26.859 1 79.44 227 ASP B O 1
ATOM 4275 N N . PHE B 1 228 ? 10.711 -9.516 -26.891 1 78.69 228 PHE B N 1
ATOM 4276 C CA . PHE B 1 228 ? 10.594 -9.695 -25.438 1 78.69 228 PHE B CA 1
ATOM 4277 C C . PHE B 1 228 ? 9.281 -10.391 -25.094 1 78.69 228 PHE B C 1
ATOM 4279 O O . PHE B 1 228 ? 8.5 -10.742 -25.984 1 78.69 228 PHE B O 1
ATOM 4286 N N . PHE B 1 229 ? 9.094 -10.82 -23.922 1 78.38 229 PHE B N 1
ATOM 4287 C CA . PHE B 1 229 ? 7.938 -11.555 -23.422 1 78.38 229 PHE B CA 1
ATOM 4288 C C . PHE B 1 229 ? 6.723 -10.641 -23.297 1 78.38 229 PHE B C 1
ATOM 4290 O O . PHE B 1 229 ? 6.277 -10.336 -22.203 1 78.38 229 PHE B O 1
ATOM 4297 N N . ASP B 1 230 ? 6.113 -10.273 -24.438 1 78.31 230 ASP B N 1
ATOM 4298 C CA . ASP B 1 230 ? 4.965 -9.367 -24.484 1 78.31 230 ASP B CA 1
ATOM 4299 C C . ASP B 1 230 ? 3.652 -10.148 -24.438 1 78.31 230 ASP B C 1
ATOM 4301 O O . ASP B 1 230 ? 3.645 -11.344 -24.125 1 78.31 230 ASP B O 1
ATOM 4305 N N . TYR B 1 231 ? 2.568 -9.477 -24.578 1 76.25 231 TYR B N 1
ATOM 4306 C CA . TYR B 1 231 ? 1.238 -10.062 -24.453 1 76.25 231 TYR B CA 1
ATOM 4307 C C . TYR B 1 231 ? 1.064 -11.234 -25.391 1 76.25 231 TYR B C 1
ATOM 4309 O O . TYR B 1 231 ? 0.564 -12.297 -25 1 76.25 231 TYR B O 1
ATOM 4317 N N . GLU B 1 232 ? 1.508 -11.047 -26.562 1 75.94 232 GLU B N 1
ATOM 4318 C CA . GLU B 1 232 ? 1.388 -12.109 -27.562 1 75.94 232 GLU B CA 1
ATOM 4319 C C . GLU B 1 232 ? 2.184 -13.344 -27.141 1 75.94 232 GLU B C 1
ATOM 4321 O O . GLU B 1 232 ? 1.707 -14.469 -27.281 1 75.94 232 GLU B O 1
ATOM 4326 N N . ALA B 1 233 ? 3.32 -13.133 -26.703 1 76.69 233 ALA B N 1
ATOM 4327 C CA . ALA B 1 233 ? 4.168 -14.227 -26.234 1 76.69 233 ALA B CA 1
ATOM 4328 C C . ALA B 1 233 ? 3.531 -14.953 -25.047 1 76.69 233 ALA B C 1
ATOM 4330 O O . ALA B 1 233 ? 3.598 -16.172 -24.953 1 76.69 233 ALA B O 1
ATOM 4331 N N . LYS B 1 234 ? 2.945 -14.195 -24.188 1 72.19 234 LYS B N 1
ATOM 4332 C CA . LYS B 1 234 ? 2.352 -14.734 -22.969 1 72.19 234 LYS B CA 1
ATOM 4333 C C . LYS B 1 234 ? 1.1 -15.555 -23.281 1 72.19 234 LYS B C 1
ATOM 4335 O O . LYS B 1 234 ? 0.885 -16.625 -22.703 1 72.19 234 LYS B O 1
ATOM 4340 N N . TYR B 1 235 ? 0.314 -15.086 -24.25 1 70.38 235 TYR B N 1
ATOM 4341 C CA . TYR B 1 235 ? -1.047 -15.609 -24.297 1 70.38 235 TYR B CA 1
ATOM 4342 C C . TYR B 1 235 ? -1.39 -16.109 -25.688 1 70.38 235 TYR B C 1
ATOM 4344 O O . TYR B 1 235 ? -2.42 -16.766 -25.891 1 70.38 235 TYR B O 1
ATOM 4352 N N . GLU B 1 236 ? -0.537 -15.852 -26.578 1 74.19 236 GLU B N 1
ATOM 4353 C CA . GLU B 1 236 ? -0.861 -16.281 -27.938 1 74.19 236 GLU B CA 1
ATOM 4354 C C . GLU B 1 236 ? 0.123 -17.344 -28.422 1 74.19 236 GLU B C 1
ATOM 4356 O O . GLU B 1 236 ? 0.367 -17.453 -29.625 1 74.19 236 GLU B O 1
ATOM 4361 N N . GLY B 1 237 ? 0.812 -17.969 -27.516 1 71.56 237 GLY B N 1
ATOM 4362 C CA . GLY B 1 237 ? 1.605 -19.141 -27.828 1 71.56 237 GLY B CA 1
ATOM 4363 C C . GLY B 1 237 ? 2.924 -18.812 -28.516 1 71.56 237 GLY B C 1
ATOM 4364 O O . GLY B 1 237 ? 3.523 -19.656 -29.172 1 71.56 237 GLY B O 1
ATOM 4365 N N . LYS B 1 238 ? 3.332 -17.656 -28.453 1 80.12 238 LYS B N 1
ATOM 4366 C CA . LYS B 1 238 ? 4.578 -17.281 -29.109 1 80.12 238 LYS B CA 1
ATOM 4367 C C . LYS B 1 238 ? 5.746 -17.297 -28.125 1 80.12 238 LYS B C 1
ATOM 4369 O O . LYS B 1 238 ? 6.594 -16.406 -28.141 1 80.12 238 LYS B O 1
ATOM 4374 N N . SER B 1 239 ? 5.664 -18.109 -27.156 1 83.75 239 SER B N 1
ATOM 4375 C CA . SER B 1 239 ? 6.754 -18.344 -26.219 1 83.75 239 SER B CA 1
ATOM 4376 C C . SER B 1 239 ? 6.809 -19.812 -25.797 1 83.75 239 SER B C 1
ATOM 4378 O O . SER B 1 239 ? 5.832 -20.547 -25.938 1 83.75 239 SER B O 1
ATOM 4380 N N . LYS B 1 240 ? 8.023 -20.203 -25.609 1 89.75 240 LYS B N 1
ATOM 4381 C CA . LYS B 1 240 ? 8.227 -21.531 -25.031 1 89.75 240 LYS B CA 1
ATOM 4382 C C . LYS B 1 240 ? 8.539 -21.422 -23.531 1 89.75 240 LYS B C 1
ATOM 4384 O O . LYS B 1 240 ? 9.336 -20.578 -23.125 1 89.75 240 LYS B O 1
ATOM 4389 N N . GLU B 1 241 ? 7.797 -22.188 -22.688 1 91.75 241 GLU B N 1
ATOM 4390 C CA . GLU B 1 241 ? 8.023 -22.297 -21.25 1 91.75 241 GLU B CA 1
ATOM 4391 C C . GLU B 1 241 ? 8.531 -23.672 -20.859 1 91.75 241 GLU B C 1
ATOM 4393 O O . GLU B 1 241 ? 7.879 -24.688 -21.141 1 91.75 241 GLU B O 1
ATOM 4398 N N . ILE B 1 242 ? 9.68 -23.719 -20.297 1 95.38 242 ILE B N 1
ATOM 4399 C CA . ILE B 1 242 ? 10.305 -24.984 -19.922 1 95.38 242 ILE B CA 1
ATOM 4400 C C . ILE B 1 242 ? 10.398 -25.078 -18.406 1 95.38 242 ILE B C 1
ATOM 4402 O O . ILE B 1 242 ? 11.07 -24.266 -17.75 1 95.38 242 ILE B O 1
ATOM 4406 N N . THR B 1 243 ? 9.766 -26 -17.812 1 97.06 243 THR B N 1
ATOM 4407 C CA . THR B 1 243 ? 9.789 -26.266 -16.375 1 97.06 243 THR B CA 1
ATOM 4408 C C . THR B 1 243 ? 10.172 -27.719 -16.094 1 97.06 243 THR B C 1
ATOM 4410 O O . THR B 1 243 ? 9.477 -28.641 -16.547 1 97.06 243 THR B O 1
ATOM 4413 N N . PRO B 1 244 ? 11.211 -28.094 -15.469 1 97.25 244 PRO B N 1
ATOM 4414 C CA . PRO B 1 244 ? 12.156 -27.125 -14.891 1 97.25 244 PRO B CA 1
ATOM 4415 C C . PRO B 1 244 ? 13.07 -26.5 -15.938 1 97.25 244 PRO B C 1
ATOM 4417 O O . PRO B 1 244 ? 13.328 -27.109 -16.984 1 97.25 244 PRO B O 1
ATOM 4420 N N . ALA B 1 245 ? 13.516 -25.359 -15.609 1 97.25 245 ALA B N 1
ATOM 4421 C CA . ALA B 1 245 ? 14.438 -24.625 -16.484 1 97.25 245 ALA B CA 1
ATOM 4422 C C . ALA B 1 245 ? 15.742 -25.391 -16.656 1 97.25 245 ALA B C 1
ATOM 4424 O O . ALA B 1 245 ? 16.188 -26.109 -15.758 1 97.25 245 ALA B O 1
ATOM 4425 N N . GLN B 1 246 ? 16.344 -25.203 -17.828 1 94.81 246 GLN B N 1
ATOM 4426 C CA . GLN B 1 246 ? 17.641 -25.812 -18.125 1 94.81 246 GLN B CA 1
ATOM 4427 C C . GLN B 1 246 ? 18.781 -24.906 -17.688 1 94.81 246 GLN B C 1
ATOM 4429 O O . GLN B 1 246 ? 19.391 -24.234 -18.531 1 94.81 246 GLN B O 1
ATOM 4434 N N . LEU B 1 247 ? 19.016 -24.906 -16.453 1 97 247 LEU B N 1
ATOM 4435 C CA . LEU B 1 247 ? 20.062 -24.109 -15.828 1 97 247 LEU B CA 1
ATOM 4436 C C . LEU B 1 247 ? 21.094 -24.984 -15.133 1 97 247 LEU B C 1
ATOM 4438 O O . LEU B 1 247 ? 20.828 -26.156 -14.836 1 97 247 LEU B O 1
ATOM 4442 N N . THR B 1 248 ? 22.312 -24.453 -14.977 1 96.56 248 THR B N 1
ATOM 4443 C CA . THR B 1 248 ? 23.281 -25.172 -14.148 1 96.56 248 THR B CA 1
ATOM 4444 C C . THR B 1 248 ? 22.797 -25.266 -12.703 1 96.56 248 THR B C 1
ATOM 4446 O O . THR B 1 248 ? 21.938 -24.484 -12.281 1 96.56 248 THR B O 1
ATOM 4449 N N . GLN B 1 249 ? 23.344 -26.188 -12.016 1 97.12 249 GLN B N 1
ATOM 4450 C CA . GLN B 1 249 ? 22.984 -26.344 -10.609 1 97.12 249 GLN B CA 1
ATOM 4451 C C . GLN B 1 249 ? 23.297 -25.078 -9.812 1 97.12 249 GLN B C 1
ATOM 4453 O O . GLN B 1 249 ? 22.516 -24.672 -8.953 1 97.12 249 GLN B O 1
ATOM 4458 N N . GLU B 1 250 ? 24.375 -24.516 -10.172 1 97.12 250 GLU B N 1
ATOM 4459 C CA . GLU B 1 250 ? 24.812 -23.297 -9.484 1 97.12 250 GLU B CA 1
ATOM 4460 C C . GLU B 1 250 ? 23.828 -22.156 -9.719 1 97.12 250 GLU B C 1
ATOM 4462 O O . GLU B 1 250 ? 23.422 -21.484 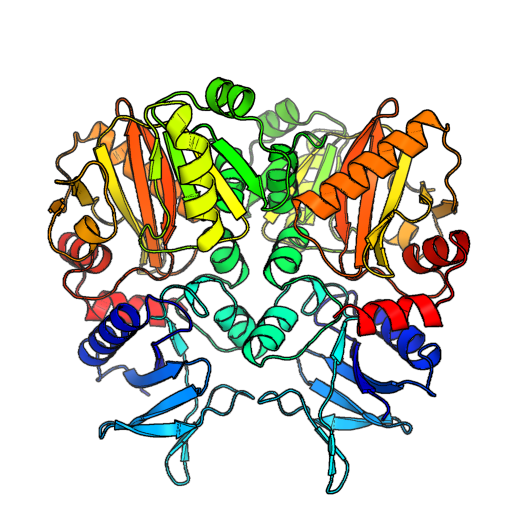-8.773 1 97.12 250 GLU B O 1
ATOM 4467 N N . THR B 1 251 ? 23.453 -21.969 -10.914 1 97.5 251 THR B N 1
ATOM 4468 C CA . THR B 1 251 ? 22.531 -20.891 -11.266 1 97.5 251 THR B CA 1
ATOM 4469 C C . THR B 1 251 ? 21.156 -21.156 -10.641 1 97.5 251 THR B C 1
ATOM 4471 O O . THR B 1 251 ? 20.516 -20.234 -10.141 1 97.5 251 THR B O 1
ATOM 4474 N N . THR B 1 252 ? 20.75 -22.391 -10.703 1 98.06 252 THR B N 1
ATOM 4475 C CA . THR B 1 252 ? 19.469 -22.781 -10.117 1 98.06 252 THR B CA 1
ATOM 4476 C C . THR B 1 252 ? 19.438 -22.422 -8.633 1 98.06 252 THR B C 1
ATOM 4478 O O . THR B 1 252 ? 18.453 -21.844 -8.156 1 98.06 252 THR B O 1
ATOM 4481 N N . GLN B 1 253 ? 20.469 -22.734 -7.965 1 97.94 253 GLN B N 1
ATOM 4482 C CA . GLN B 1 253 ? 20.531 -22.469 -6.535 1 97.94 253 GLN B CA 1
ATOM 4483 C C . GLN B 1 253 ? 20.484 -20.953 -6.262 1 97.94 253 GLN B C 1
ATOM 4485 O O . GLN B 1 253 ? 19.812 -20.516 -5.34 1 97.94 253 GLN B O 1
ATOM 4490 N N . LYS B 1 254 ? 21.203 -20.219 -7.074 1 97.62 254 LYS B N 1
ATOM 4491 C CA . LYS B 1 254 ? 21.219 -18.766 -6.918 1 97.62 254 LYS B CA 1
ATOM 4492 C C . LYS B 1 254 ? 19.812 -18.188 -7.113 1 97.62 254 LYS B C 1
ATOM 4494 O O . LYS B 1 254 ? 19.391 -17.312 -6.344 1 97.62 254 LYS B O 1
ATOM 4499 N N . VAL B 1 255 ? 19.141 -18.672 -8.117 1 98.31 255 VAL B N 1
ATOM 4500 C CA . VAL B 1 255 ? 17.797 -18.188 -8.422 1 98.31 255 VAL B CA 1
ATOM 4501 C C . VAL B 1 255 ? 16.859 -18.531 -7.27 1 98.31 255 VAL B C 1
ATOM 4503 O O . VAL B 1 255 ? 16.078 -17.672 -6.82 1 98.31 255 VAL B O 1
ATOM 4506 N N . GLN B 1 256 ? 16.938 -19.719 -6.781 1 98.56 256 GLN B N 1
ATOM 4507 C CA . GLN B 1 256 ? 16.078 -20.172 -5.684 1 98.56 256 GLN B CA 1
ATOM 4508 C C . GLN B 1 256 ? 16.328 -19.328 -4.426 1 98.56 256 GLN B C 1
ATOM 4510 O O . GLN B 1 256 ? 15.383 -18.922 -3.752 1 98.56 256 GLN B O 1
ATOM 4515 N N . GLU B 1 257 ? 17.531 -19.078 -4.145 1 97.94 257 GLU B N 1
ATOM 4516 C CA . GLU B 1 257 ? 17.891 -18.312 -2.961 1 97.94 257 GLU B CA 1
ATOM 4517 C C . GLU B 1 257 ? 17.375 -16.875 -3.053 1 97.94 257 GLU B C 1
ATOM 4519 O O . GLU B 1 257 ? 16.797 -16.359 -2.094 1 97.94 257 GLU B O 1
ATOM 4524 N N . ILE B 1 258 ? 17.531 -16.266 -4.188 1 98 258 ILE B N 1
ATOM 4525 C CA . ILE B 1 258 ? 17.109 -14.883 -4.363 1 98 258 ILE B CA 1
ATOM 4526 C C . ILE B 1 258 ? 15.586 -14.805 -4.344 1 98 258 ILE B C 1
ATOM 4528 O O . ILE B 1 258 ? 15.016 -13.898 -3.732 1 98 258 ILE B O 1
ATOM 4532 N N . ALA B 1 259 ? 14.953 -15.766 -5.027 1 98.56 259 ALA B N 1
ATOM 4533 C CA . ALA B 1 259 ? 13.492 -15.766 -5.059 1 98.56 259 ALA B CA 1
ATOM 4534 C C . ALA B 1 259 ? 12.914 -15.906 -3.654 1 98.56 259 ALA B C 1
ATOM 4536 O O . ALA B 1 259 ? 11.969 -15.203 -3.293 1 98.56 259 ALA B O 1
ATOM 4537 N N . LYS B 1 260 ? 13.477 -16.812 -2.898 1 98 260 LYS B N 1
ATOM 4538 C CA . LYS B 1 260 ? 13.047 -17 -1.515 1 98 260 LYS B CA 1
ATOM 4539 C C . LYS B 1 260 ? 13.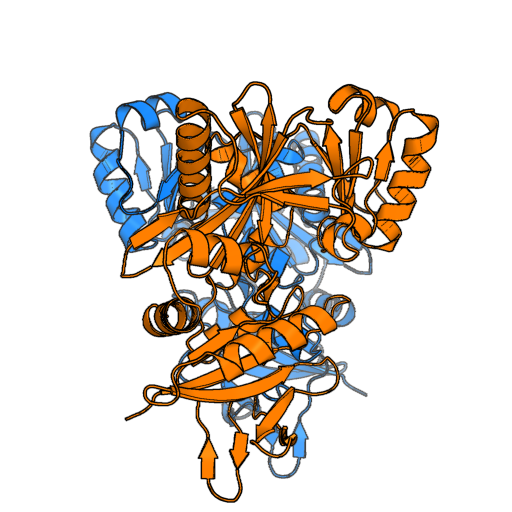305 -15.734 -0.691 1 98 260 LYS B C 1
ATOM 4541 O O . LYS B 1 260 ? 12.469 -15.328 0.114 1 98 260 LYS B O 1
ATOM 4546 N N . LYS B 1 261 ? 14.469 -15.133 -0.898 1 96.31 261 LYS B N 1
ATOM 4547 C CA . LYS B 1 261 ? 14.844 -13.922 -0.178 1 96.31 261 LYS B CA 1
ATOM 4548 C C . LYS B 1 261 ? 13.859 -12.789 -0.459 1 96.31 261 LYS B C 1
ATOM 4550 O O . LYS B 1 261 ? 13.453 -12.07 0.458 1 96.31 261 LYS B O 1
ATOM 4555 N N . VAL B 1 262 ? 13.484 -12.633 -1.709 1 97.81 262 VAL B N 1
ATOM 4556 C CA . VAL B 1 262 ? 12.539 -11.586 -2.082 1 97.81 262 VAL B CA 1
ATOM 4557 C C . VAL B 1 262 ? 11.195 -11.836 -1.403 1 97.81 262 VAL B C 1
ATOM 4559 O O . VAL B 1 262 ? 10.625 -10.93 -0.793 1 97.81 262 VAL B O 1
ATOM 4562 N N . TYR B 1 263 ? 10.719 -13.055 -1.459 1 97.75 263 TYR B N 1
ATOM 4563 C CA . TYR B 1 263 ? 9.445 -13.461 -0.859 1 97.75 263 TYR B CA 1
ATOM 4564 C C . TYR B 1 263 ? 9.445 -13.188 0.641 1 97.75 263 TYR B C 1
ATOM 4566 O O . TYR B 1 263 ? 8.477 -12.641 1.177 1 97.75 263 TYR B O 1
ATOM 4574 N N . THR B 1 264 ? 10.5 -13.438 1.277 1 95 264 THR B N 1
ATOM 4575 C CA . THR B 1 264 ? 10.633 -13.281 2.723 1 95 264 THR B CA 1
ATOM 4576 C C . THR B 1 264 ? 10.797 -11.812 3.094 1 95 264 THR B C 1
ATOM 4578 O O . THR B 1 264 ? 10.148 -11.328 4.023 1 95 264 THR B O 1
ATOM 4581 N N . ALA B 1 265 ? 11.625 -11.133 2.34 1 92.06 265 ALA B N 1
ATOM 4582 C CA . ALA B 1 265 ? 11.898 -9.727 2.621 1 92.06 265 ALA B CA 1
ATOM 4583 C C . ALA B 1 265 ? 10.633 -8.883 2.51 1 92.06 265 ALA B C 1
ATOM 4585 O O . ALA B 1 265 ? 10.453 -7.922 3.26 1 92.06 265 ALA B O 1
ATOM 4586 N N . LEU B 1 266 ? 9.75 -9.289 1.649 1 94.69 266 LEU B N 1
ATOM 4587 C CA . LEU B 1 266 ? 8.523 -8.539 1.424 1 94.69 266 LEU B CA 1
ATOM 4588 C C . LEU B 1 266 ? 7.41 -9.023 2.348 1 94.69 266 LEU B C 1
ATOM 4590 O O . LEU B 1 266 ? 6.27 -8.555 2.254 1 94.69 266 LEU B O 1
ATOM 4594 N N . ASN B 1 267 ? 7.715 -10 3.213 1 92.69 267 ASN B N 1
ATOM 4595 C CA . ASN B 1 267 ? 6.754 -10.562 4.152 1 92.69 267 ASN B CA 1
ATOM 4596 C C . ASN B 1 267 ? 5.527 -11.117 3.438 1 92.69 267 ASN B C 1
ATOM 4598 O O . ASN B 1 267 ? 4.395 -10.859 3.844 1 92.69 267 ASN B O 1
ATOM 4602 N N . MET B 1 268 ? 5.773 -11.836 2.381 1 95.75 268 MET B N 1
ATOM 4603 C CA . MET B 1 268 ? 4.711 -12.383 1.543 1 95.75 268 MET B CA 1
ATOM 4604 C C . MET B 1 268 ? 4.07 -13.602 2.201 1 95.75 268 MET B C 1
ATOM 4606 O O . MET B 1 268 ? 4.676 -14.234 3.074 1 95.75 268 MET B O 1
ATOM 4610 N N . ARG B 1 269 ? 2.893 -13.867 1.815 1 95.5 269 ARG B N 1
ATOM 4611 C CA . ARG B 1 269 ? 2.113 -15.062 2.105 1 95.5 269 ARG B CA 1
ATOM 4612 C C . ARG B 1 269 ? 1.312 -15.5 0.884 1 95.5 269 ARG B C 1
ATOM 4614 O O . ARG B 1 269 ? 0.995 -14.688 0.016 1 95.5 269 ARG B O 1
ATOM 4621 N N . GLY B 1 270 ? 0.971 -16.812 0.891 1 96.56 270 GLY B N 1
ATOM 4622 C CA . GLY B 1 270 ? 0.184 -17.297 -0.23 1 96.56 270 GLY B CA 1
ATOM 4623 C C . GLY B 1 270 ? 1.002 -17.5 -1.491 1 96.56 270 GLY B C 1
ATOM 4624 O O . GLY B 1 270 ? 2.164 -17.906 -1.425 1 96.56 270 GLY B O 1
ATOM 4625 N N . PHE B 1 271 ? 0.377 -17.281 -2.619 1 97.69 271 PHE B N 1
ATOM 4626 C CA . PHE B 1 271 ? 1.01 -17.5 -3.912 1 97.69 271 PHE B CA 1
ATOM 4627 C C . PHE B 1 271 ? 1.823 -16.281 -4.336 1 97.69 271 PHE B C 1
ATOM 4629 O O . PHE B 1 271 ? 1.438 -15.148 -4.059 1 97.69 271 PHE B O 1
ATOM 4636 N N . SER B 1 272 ? 2.9 -16.531 -4.953 1 98.38 272 SER B N 1
ATOM 4637 C CA . SER B 1 272 ? 3.639 -15.508 -5.695 1 98.38 272 SER B CA 1
ATOM 4638 C C . SER B 1 272 ? 4.367 -16.125 -6.891 1 98.38 272 SER B C 1
ATOM 4640 O O . SER B 1 272 ? 4.73 -17.297 -6.871 1 98.38 272 SER B O 1
ATOM 4642 N N . ARG B 1 273 ? 4.504 -15.43 -7.863 1 98.06 273 ARG B N 1
ATOM 4643 C CA . ARG B 1 273 ? 5.367 -15.719 -9.008 1 98.06 273 ARG B CA 1
ATOM 4644 C C . ARG B 1 273 ? 6.184 -14.492 -9.406 1 98.06 273 ARG B C 1
ATOM 4646 O O . ARG B 1 273 ? 5.617 -13.453 -9.758 1 98.06 273 ARG B O 1
ATOM 4653 N N . SER B 1 274 ? 7.477 -14.602 -9.344 1 98.12 274 SER B N 1
ATOM 4654 C CA . SER B 1 274 ? 8.352 -13.477 -9.656 1 98.12 274 SER B CA 1
ATOM 4655 C C . SER B 1 274 ? 9.141 -13.727 -10.938 1 98.12 274 SER B C 1
ATOM 4657 O O . SER B 1 274 ? 9.516 -14.867 -11.227 1 98.12 274 SER B O 1
ATOM 4659 N N . GLU B 1 275 ? 9.391 -12.68 -11.602 1 96.44 275 GLU B N 1
ATOM 4660 C CA . GLU B 1 275 ? 10.133 -12.719 -12.859 1 96.44 275 GLU B CA 1
ATOM 4661 C C . GLU B 1 275 ? 11.555 -12.195 -12.672 1 96.44 275 GLU B C 1
ATOM 4663 O O . GLU B 1 275 ? 11.773 -11.219 -11.953 1 96.44 275 GLU B O 1
ATOM 4668 N N . TYR B 1 276 ? 12.508 -12.898 -13.312 1 97.94 276 TYR B N 1
ATOM 4669 C CA . TYR B 1 276 ? 13.914 -12.516 -13.25 1 97.94 276 TYR B CA 1
ATOM 4670 C C . TYR B 1 276 ? 14.57 -12.602 -14.625 1 97.94 276 TYR B C 1
ATOM 4672 O O . TYR B 1 276 ? 14.164 -13.414 -15.461 1 97.94 276 TYR B O 1
ATOM 4680 N N . ILE B 1 277 ? 15.562 -11.836 -14.805 1 97.5 277 ILE B N 1
ATOM 4681 C CA . ILE B 1 277 ? 16.5 -12.008 -15.914 1 97.5 277 ILE B CA 1
ATOM 4682 C C . ILE B 1 277 ? 17.875 -12.398 -15.375 1 97.5 277 ILE B C 1
ATOM 4684 O O . ILE B 1 277 ? 18.391 -11.766 -14.453 1 97.5 277 ILE B O 1
ATOM 4688 N N . LEU B 1 278 ? 18.422 -13.438 -15.945 1 97.75 278 LEU B N 1
ATOM 4689 C CA . LEU B 1 278 ? 19.734 -13.922 -15.547 1 97.75 278 LEU B CA 1
ATOM 4690 C C . LEU B 1 278 ? 20.828 -13.211 -16.328 1 97.75 278 LEU B C 1
ATOM 4692 O O . LEU B 1 278 ? 21.031 -13.484 -17.516 1 97.75 278 LEU B O 1
ATOM 4696 N N . VAL B 1 279 ? 21.531 -12.258 -15.664 1 97.19 279 VAL B N 1
ATOM 4697 C CA . VAL B 1 279 ? 22.688 -11.609 -16.266 1 97.19 279 VAL B CA 1
ATOM 4698 C C . VAL B 1 279 ? 23.984 -12.227 -15.727 1 97.19 279 VAL B C 1
ATOM 4700 O O . VAL B 1 279 ? 24.312 -12.039 -14.555 1 97.19 279 VAL B O 1
ATOM 4703 N N . ASP B 1 280 ? 24.688 -12.945 -16.531 1 94.38 280 ASP B N 1
ATOM 4704 C CA . ASP B 1 280 ? 25.875 -13.672 -16.125 1 94.38 280 ASP B CA 1
ATOM 4705 C C . ASP B 1 280 ? 25.594 -14.586 -14.945 1 94.38 280 ASP B C 1
ATOM 4707 O O . ASP B 1 280 ? 26.344 -14.602 -13.961 1 94.38 280 ASP B O 1
ATOM 4711 N N . GLY B 1 281 ? 24.406 -15.156 -15.008 1 94.31 281 GLY B N 1
ATOM 4712 C CA . GLY B 1 281 ? 24.031 -16.141 -14.008 1 94.31 281 GLY B CA 1
ATOM 4713 C C . GLY B 1 281 ? 23.422 -15.516 -12.758 1 94.31 281 GLY B C 1
ATOM 4714 O O . GLY B 1 281 ? 23 -16.234 -11.844 1 94.31 281 GLY B O 1
ATOM 4715 N N . VAL B 1 282 ? 23.375 -14.234 -12.664 1 96.5 282 VAL B N 1
ATOM 4716 C CA . VAL B 1 282 ? 22.828 -13.547 -11.492 1 96.5 282 VAL B CA 1
ATOM 4717 C C . VAL B 1 282 ? 21.391 -13.109 -11.773 1 96.5 282 VAL B C 1
ATOM 4719 O O . VAL B 1 282 ? 21.141 -12.375 -12.727 1 96.5 282 VAL B O 1
ATOM 4722 N N . PRO B 1 283 ? 20.469 -13.594 -10.969 1 98.31 283 PRO B N 1
ATOM 4723 C CA . PRO B 1 283 ? 19.062 -13.219 -11.203 1 98.31 283 PRO B CA 1
ATOM 4724 C C . PRO B 1 283 ? 18.781 -11.766 -10.828 1 98.31 283 PRO B C 1
ATOM 4726 O O . PRO B 1 283 ? 18.984 -11.359 -9.68 1 98.31 283 PRO B O 1
ATOM 4729 N N . HIS B 1 284 ? 18.312 -10.953 -11.742 1 98.44 284 HIS B N 1
ATOM 4730 C CA . HIS B 1 284 ? 17.828 -9.594 -11.539 1 98.44 284 HIS B CA 1
ATOM 4731 C C . HIS B 1 284 ? 16.297 -9.555 -11.461 1 98.44 284 HIS B C 1
ATOM 4733 O O . HIS B 1 284 ? 15.617 -9.969 -12.398 1 98.44 284 HIS B O 1
ATOM 4739 N N . PHE B 1 285 ? 15.789 -9.07 -10.375 1 98.44 285 PHE B N 1
ATOM 4740 C CA . PHE B 1 285 ? 14.359 -9.039 -10.102 1 98.44 285 PHE B CA 1
ATOM 4741 C C . PHE B 1 285 ? 13.648 -8.047 -11.016 1 98.44 285 PHE B C 1
ATOM 4743 O O . PHE B 1 285 ? 14.141 -6.938 -11.242 1 98.44 285 PHE B O 1
ATOM 4750 N N . LEU B 1 286 ? 12.484 -8.453 -11.562 1 96.31 286 LEU B N 1
ATOM 4751 C CA . LEU B 1 286 ? 11.703 -7.574 -12.43 1 96.31 286 LEU B CA 1
ATOM 4752 C C . LEU B 1 286 ? 10.391 -7.184 -11.766 1 96.31 286 LEU B C 1
ATOM 4754 O O . LEU B 1 286 ? 10.078 -5.996 -11.648 1 96.31 286 LEU B O 1
ATOM 4758 N N . GLU B 1 287 ? 9.617 -8.117 -11.344 1 96 287 GLU B N 1
ATOM 4759 C CA . GLU B 1 287 ? 8.305 -7.906 -10.742 1 96 287 GLU B CA 1
ATOM 4760 C C . GLU B 1 287 ? 7.805 -9.172 -10.055 1 96 287 GLU B C 1
ATOM 4762 O O . GLU B 1 287 ? 8.375 -10.25 -10.227 1 96 287 GLU B O 1
ATOM 4767 N N . MET B 1 288 ? 6.824 -9.016 -9.273 1 97.12 288 MET B N 1
ATOM 4768 C CA . MET B 1 288 ? 6.156 -10.125 -8.602 1 97.12 288 MET B CA 1
ATOM 4769 C C . MET B 1 288 ? 4.652 -10.102 -8.859 1 97.12 288 MET B C 1
ATOM 4771 O O . MET B 1 288 ? 4.02 -9.047 -8.742 1 97.12 288 MET B O 1
ATOM 4775 N N . ASN B 1 289 ? 4.137 -11.203 -9.25 1 95.62 289 ASN B N 1
ATOM 4776 C CA . ASN B 1 289 ? 2.699 -11.422 -9.391 1 95.62 289 ASN B CA 1
ATOM 4777 C C . ASN B 1 289 ? 2.143 -12.258 -8.242 1 95.62 289 ASN B C 1
ATOM 4779 O O . ASN B 1 289 ? 2.594 -13.375 -8.008 1 95.62 289 ASN B O 1
ATOM 4783 N N . THR B 1 290 ? 1.146 -11.703 -7.586 1 97.88 290 THR B N 1
ATOM 4784 C CA . THR B 1 290 ? 0.742 -12.344 -6.336 1 97.88 290 THR B CA 1
ATOM 4785 C C . THR B 1 290 ? -0.596 -13.055 -6.5 1 97.88 290 THR B C 1
ATOM 4787 O O . THR B 1 290 ? -1.077 -13.703 -5.57 1 97.88 290 THR B O 1
ATOM 4790 N N . VAL B 1 291 ? -1.228 -12.93 -7.641 1 97 291 VAL B N 1
ATOM 4791 C CA . VAL B 1 291 ? -2.346 -13.766 -8.062 1 97 291 VAL B CA 1
ATOM 4792 C C . VAL B 1 291 ? -2.068 -14.336 -9.453 1 97 291 VAL B C 1
ATOM 4794 O O . VAL B 1 291 ? -2.734 -13.969 -10.43 1 97 291 VAL B O 1
ATOM 4797 N N . PRO B 1 292 ? -1.063 -15.18 -9.492 1 94.75 292 PRO B N 1
ATOM 4798 C CA . PRO B 1 292 ? -0.697 -15.719 -10.805 1 94.75 292 PRO B CA 1
ATOM 4799 C C . PRO B 1 292 ? -1.809 -16.562 -11.43 1 94.75 292 PRO B C 1
ATOM 4801 O O . PRO B 1 292 ? -2.721 -17 -10.727 1 94.75 292 PRO B O 1
ATOM 4804 N N . GLY B 1 293 ? -1.709 -16.703 -12.703 1 92.12 293 GLY B N 1
ATOM 4805 C CA . GLY B 1 293 ? -2.662 -17.562 -13.383 1 92.12 293 GLY B CA 1
ATOM 4806 C C . GLY B 1 293 ? -2.711 -18.969 -12.797 1 92.12 293 GLY B C 1
ATOM 4807 O O . GLY B 1 293 ? -1.677 -19.531 -12.43 1 92.12 293 GLY B O 1
ATOM 4808 N N . MET B 1 294 ? -3.93 -19.547 -12.797 1 94.5 294 MET B N 1
ATOM 4809 C CA . MET B 1 294 ? -4.102 -20.828 -12.141 1 94.5 294 MET B CA 1
ATOM 4810 C C . MET B 1 294 ? -4.664 -21.859 -13.109 1 94.5 294 MET B C 1
ATOM 4812 O O . MET B 1 294 ? -5.098 -22.938 -12.695 1 94.5 294 MET B O 1
ATOM 4816 N N . THR B 1 295 ? -4.645 -21.469 -14.359 1 90.38 295 THR B N 1
ATOM 4817 C CA . THR B 1 295 ? -5.039 -22.484 -15.32 1 90.38 295 THR B CA 1
ATOM 4818 C C . THR B 1 295 ? -3.994 -23.609 -15.383 1 90.38 295 THR B C 1
ATOM 4820 O O . THR B 1 295 ? -2.863 -23.422 -14.922 1 90.38 295 THR B O 1
ATOM 4823 N N . GLU B 1 296 ? -4.375 -24.688 -15.977 1 86.75 296 GLU B N 1
ATOM 4824 C CA . GLU B 1 296 ? -3.445 -25.812 -16.062 1 86.75 296 GLU B CA 1
ATOM 4825 C C . GLU B 1 296 ? -2.215 -25.453 -16.891 1 86.75 296 GLU B C 1
ATOM 4827 O O . GLU B 1 296 ? -1.125 -25.969 -16.641 1 86.75 296 GLU B O 1
ATOM 4832 N N . GLU B 1 297 ? -2.395 -24.531 -17.797 1 88.06 297 GLU B N 1
ATOM 4833 C CA . GLU B 1 297 ? -1.317 -24.125 -18.703 1 88.06 297 GLU B CA 1
ATOM 4834 C C . GLU B 1 297 ? -0.497 -22.984 -18.109 1 88.06 297 GLU B C 1
ATOM 4836 O O . GLU B 1 297 ? 0.567 -22.641 -18.625 1 88.06 297 GLU B O 1
ATOM 4841 N N . SER B 1 298 ? -0.977 -22.453 -16.984 1 92.38 298 SER B N 1
ATOM 4842 C CA . SER B 1 298 ? -0.269 -21.328 -16.344 1 92.38 298 SER B CA 1
ATOM 4843 C C . SER B 1 298 ? 1.04 -21.797 -15.719 1 92.38 298 SER B C 1
ATOM 4845 O O . SER B 1 298 ? 1.188 -22.969 -15.375 1 92.38 298 SER B O 1
ATOM 4847 N N . ILE B 1 299 ? 1.919 -20.906 -15.531 1 95.19 299 ILE B N 1
ATOM 4848 C CA . ILE B 1 299 ? 3.279 -21.203 -15.102 1 95.19 299 ILE B CA 1
ATOM 4849 C C . ILE B 1 299 ? 3.258 -21.781 -13.688 1 95.19 299 ILE B C 1
ATOM 4851 O O . ILE B 1 299 ? 3.881 -22.812 -13.422 1 95.19 299 ILE B O 1
ATOM 4855 N N . LEU B 1 300 ? 2.49 -21.219 -12.789 1 97.31 300 LEU B N 1
ATOM 4856 C CA . LEU B 1 300 ? 2.541 -21.672 -11.398 1 97.31 300 LEU B CA 1
ATOM 4857 C C . LEU B 1 300 ? 2.002 -23.094 -11.266 1 97.31 300 LEU B C 1
ATOM 4859 O O . LEU B 1 300 ? 2.633 -23.938 -10.633 1 97.31 300 LEU B O 1
ATOM 4863 N N . PRO B 1 301 ? 0.849 -23.422 -11.891 1 97.19 301 PRO B N 1
ATOM 4864 C CA . PRO B 1 301 ? 0.385 -24.812 -11.867 1 97.19 301 PRO B CA 1
ATOM 4865 C C . PRO B 1 301 ? 1.393 -25.781 -12.477 1 97.19 301 PRO B C 1
ATOM 4867 O O . PRO B 1 301 ? 1.582 -26.891 -11.969 1 97.19 301 PRO B O 1
ATOM 4870 N N . GLN B 1 302 ? 2.059 -25.359 -13.578 1 97 302 GLN B N 1
ATOM 4871 C CA . GLN B 1 302 ? 3.076 -26.203 -14.188 1 97 302 GLN B CA 1
ATOM 4872 C C . GLN B 1 302 ? 4.25 -26.422 -13.234 1 97 302 GLN B C 1
ATOM 4874 O O . GLN B 1 302 ? 4.789 -27.531 -13.164 1 97 302 GLN B O 1
ATOM 4879 N N . GLN B 1 303 ? 4.625 -25.375 -12.547 1 98.56 303 GLN B N 1
ATOM 4880 C CA . GLN B 1 303 ? 5.695 -25.484 -11.562 1 98.56 303 GLN B CA 1
ATOM 4881 C C . GLN B 1 303 ? 5.285 -26.406 -10.406 1 98.56 303 GLN B C 1
ATOM 4883 O O . GLN B 1 303 ? 6.082 -27.219 -9.938 1 98.56 303 GLN B O 1
ATOM 4888 N N . ALA B 1 304 ? 4.059 -26.281 -9.945 1 98.38 304 ALA B N 1
ATOM 4889 C CA . ALA B 1 304 ? 3.539 -27.156 -8.906 1 98.38 304 ALA B CA 1
ATOM 4890 C C . ALA B 1 304 ? 3.561 -28.609 -9.352 1 98.38 304 ALA B C 1
ATOM 4892 O O . ALA B 1 304 ? 4 -29.484 -8.602 1 98.38 304 ALA B O 1
ATOM 4893 N N . LYS B 1 305 ? 3.121 -28.875 -10.578 1 97.81 305 LYS B N 1
ATOM 4894 C CA . LYS B 1 305 ? 3.137 -30.219 -11.133 1 97.81 305 LYS B CA 1
ATOM 4895 C C . LYS B 1 305 ? 4.551 -30.797 -11.141 1 97.81 305 LYS B C 1
ATOM 4897 O O . LYS B 1 305 ? 4.766 -31.938 -10.75 1 97.81 305 LYS B O 1
ATOM 4902 N N . ALA B 1 306 ? 5.484 -29.984 -11.57 1 98 306 ALA B N 1
ATOM 4903 C CA . ALA B 1 306 ? 6.879 -30.406 -11.609 1 98 306 ALA B CA 1
ATOM 4904 C C . ALA B 1 306 ? 7.402 -30.719 -10.211 1 98 306 ALA B C 1
ATOM 4906 O O . ALA B 1 306 ? 8.359 -31.484 -10.055 1 98 306 ALA B O 1
ATOM 4907 N N . ALA B 1 307 ? 6.832 -30.156 -9.234 1 98.19 307 ALA B N 1
ATOM 4908 C CA . ALA B 1 307 ? 7.195 -30.406 -7.844 1 98.19 307 ALA B CA 1
ATOM 4909 C C . ALA B 1 307 ? 6.332 -31.516 -7.246 1 98.19 307 ALA B C 1
ATOM 4911 O O . ALA B 1 307 ? 6.355 -31.734 -6.031 1 98.19 307 ALA B O 1
ATOM 4912 N N . ASN B 1 308 ? 5.492 -32.156 -8.07 1 98.12 308 ASN B N 1
ATOM 4913 C CA . ASN B 1 308 ? 4.605 -33.25 -7.68 1 98.12 308 ASN B CA 1
ATOM 4914 C C . ASN B 1 308 ? 3.51 -32.781 -6.73 1 98.12 308 ASN B C 1
ATOM 4916 O O . ASN B 1 308 ? 3.156 -33.5 -5.785 1 98.12 308 ASN B O 1
ATOM 4920 N N . ILE B 1 309 ? 3.061 -31.609 -6.891 1 98.12 309 ILE B N 1
ATOM 4921 C CA . ILE B 1 309 ? 1.921 -31.062 -6.164 1 98.12 309 ILE B CA 1
ATOM 4922 C C . ILE B 1 309 ? 0.704 -31 -7.086 1 98.12 309 ILE B C 1
ATOM 4924 O O . ILE B 1 309 ? 0.723 -30.312 -8.109 1 98.12 309 ILE B O 1
ATOM 4928 N N . SER B 1 310 ? -0.318 -31.719 -6.738 1 97.81 310 SER B N 1
ATOM 4929 C CA . SER B 1 310 ? -1.538 -31.688 -7.539 1 97.81 310 SER B CA 1
ATOM 4930 C C . SER B 1 310 ? -2.26 -30.344 -7.383 1 97.81 310 SER B C 1
ATOM 4932 O O . SER B 1 310 ? -2.027 -29.625 -6.418 1 97.81 310 SER B O 1
ATOM 4934 N N . LEU B 1 311 ? -3.113 -30.031 -8.328 1 98 311 LEU B N 1
ATOM 4935 C CA . LEU B 1 311 ? -3.898 -28.812 -8.219 1 98 311 LEU B CA 1
ATOM 4936 C C . LEU B 1 311 ? -4.773 -28.828 -6.969 1 98 311 LEU B C 1
ATOM 4938 O O . LEU B 1 311 ? -4.918 -27.812 -6.293 1 98 311 LEU B O 1
ATOM 4942 N N . ALA B 1 312 ? -5.348 -29.969 -6.664 1 98.12 312 ALA B N 1
ATOM 4943 C CA . ALA B 1 312 ? -6.16 -30.109 -5.457 1 98.12 312 ALA B CA 1
ATOM 4944 C C . ALA B 1 312 ? -5.344 -29.781 -4.207 1 98.12 312 ALA B C 1
ATOM 4946 O O . ALA B 1 312 ? -5.809 -29.062 -3.326 1 98.12 312 ALA B O 1
ATOM 4947 N N . ASP B 1 313 ? -4.172 -30.297 -4.145 1 98.12 313 ASP B N 1
ATOM 4948 C CA . ASP B 1 313 ? -3.299 -30.062 -2.998 1 98.12 313 ASP B CA 1
ATOM 4949 C C . ASP B 1 313 ? -2.848 -28.594 -2.949 1 98.12 313 ASP B C 1
ATOM 4951 O O . ASP B 1 313 ? -2.764 -28.016 -1.871 1 98.12 313 ASP B O 1
ATOM 4955 N N . LEU B 1 314 ? -2.504 -28.094 -4.094 1 98.19 314 LEU B N 1
ATOM 4956 C CA . LEU B 1 314 ? -2.066 -26.703 -4.195 1 98.19 314 LEU B CA 1
ATOM 4957 C C . LEU B 1 314 ? -3.135 -25.75 -3.656 1 98.19 314 LEU B C 1
ATOM 4959 O O . LEU B 1 314 ? -2.854 -24.922 -2.789 1 98.19 314 LEU B O 1
ATOM 4963 N N . PHE B 1 315 ? -4.348 -25.891 -4.148 1 98.31 315 PHE B N 1
ATOM 4964 C CA . PHE B 1 315 ? -5.441 -25 -3.766 1 98.31 315 PHE B CA 1
ATOM 4965 C C . PHE B 1 315 ? -5.859 -25.25 -2.32 1 98.31 315 PHE B C 1
ATOM 4967 O O . PHE B 1 315 ? -6.082 -24.312 -1.564 1 98.31 315 PHE B O 1
ATOM 4974 N N . GLY B 1 316 ? -5.961 -26.531 -1.943 1 98.31 316 GLY B N 1
ATOM 4975 C CA . GLY B 1 316 ? -6.301 -26.844 -0.567 1 98.31 316 GLY B CA 1
ATOM 4976 C C . GLY B 1 316 ? -5.324 -26.266 0.44 1 98.31 316 GLY B C 1
ATOM 4977 O O . GLY B 1 316 ? -5.73 -25.734 1.474 1 98.31 316 GLY B O 1
ATOM 4978 N N . ASN B 1 317 ? -4.07 -26.438 0.139 1 97.94 317 ASN B N 1
ATOM 4979 C CA . ASN B 1 317 ? -3.043 -25.906 1.032 1 97.94 317 ASN B CA 1
ATOM 4980 C C . ASN B 1 317 ? -3.18 -24.391 1.213 1 97.94 317 ASN B C 1
ATOM 4982 O O . ASN B 1 317 ? -2.967 -23.875 2.309 1 97.94 317 ASN B O 1
ATOM 4986 N N . ALA B 1 318 ? -3.43 -23.672 0.13 1 97.75 318 ALA B N 1
ATOM 4987 C CA . ALA B 1 318 ? -3.617 -22.234 0.218 1 97.75 318 ALA B CA 1
ATOM 4988 C C . ALA B 1 318 ? -4.75 -21.875 1.179 1 97.75 318 ALA B C 1
ATOM 4990 O O . ALA B 1 318 ? -4.637 -20.938 1.966 1 97.75 318 ALA B O 1
ATOM 4991 N N . ILE B 1 319 ? -5.824 -22.625 1.134 1 98.25 319 ILE B N 1
ATOM 4992 C CA . ILE B 1 319 ? -6.984 -22.406 1.995 1 98.25 319 ILE B CA 1
ATOM 4993 C C . ILE B 1 319 ? -6.613 -22.719 3.443 1 98.25 319 ILE B C 1
ATOM 4995 O O . ILE B 1 319 ? -6.906 -21.922 4.348 1 98.25 319 ILE B O 1
ATOM 4999 N N . GLU B 1 320 ? -5.922 -23.781 3.652 1 97.38 320 GLU B N 1
ATOM 5000 C CA . GLU B 1 320 ? -5.621 -24.234 5.004 1 97.38 320 GLU B CA 1
ATOM 5001 C C . GLU B 1 320 ? -4.586 -23.328 5.672 1 97.38 320 GLU B C 1
ATOM 5003 O O . GLU B 1 320 ? -4.547 -23.219 6.898 1 97.38 320 GLU B O 1
ATOM 5008 N N . THR B 1 321 ? -3.75 -22.703 4.91 1 94.5 321 THR B N 1
ATOM 5009 C CA . THR B 1 321 ? -2.711 -21.828 5.449 1 94.5 321 THR B CA 1
ATOM 5010 C C . THR B 1 321 ? -3.27 -20.438 5.746 1 94.5 321 THR B C 1
ATOM 5012 O O . THR B 1 321 ? -2.602 -19.625 6.383 1 94.5 321 THR B O 1
ATOM 5015 N N . SER B 1 322 ? -4.43 -20.109 5.352 1 92.38 322 SER B N 1
ATOM 5016 C CA . SER B 1 322 ? -5.031 -18.797 5.496 1 92.38 322 SER B CA 1
ATOM 5017 C C . SER B 1 322 ? -5.559 -18.578 6.914 1 92.38 322 SER B C 1
ATOM 5019 O O . SER B 1 322 ? -5.625 -17.438 7.387 1 92.38 322 SER B O 1
#

pLDDT: mean 95.13, std 5.36, range [70.38, 98.94]

Sequence (644 aa):
MKKTIAIVTGGYSSEVEISLKSGNVVYHHLNKELYTPYRVLIFTEKWVALDDQGNEYAIDKNDFSFSLGNQKIIFDCVFNAIHGAPGENGALLAYFDLIGMKHTSAPFYQMALTFNKRDCLSAVKQYGIPTATAVYLNKGEAINITKIIDKVGLPCFVKPNNAGSSFGISKVHKAAEMLPAIEKAFQEDREILIESFLDGKEVSVGVIQYEGATKVLPITEIISENDFFDYEAKYEGKSKEITPAQLTQETTQKVQEIAKKVYTALNMRGFSRSEYILVDGVPHFLEMNTVPGMTEESILPQQAKAANISLADLFGNAIETSMKKTIAIVTGGYSSEVEISLKSGNVVYHHLNKELYTPYRVLIFTEKWVALDDQGNEYAIDKNDFSFSLGNQKIIFDCVFNAIHGAPGENGALLAYFDLIGMKHTSAPFYQMALTFNKRDCLSAVKQYGIPTATAVYLNKGEAINITKIIDKVGLPCFVKPNNAGSSFGISKVHKAAEMLPAIEKAFQEDREILIESFLDGKEVSVGVIQYEGATKVLPITEIISENDFFDYEAKYEGKSKEITPAQLTQETTQKVQEIAKKVYTALNMRGFSRSEYILVDGVPHFLEMNTVPGMTEESILPQQAKAANISLADLFGNAIETS

Solvent-accessible surface area (backbone atoms only — not comparable to full-atom values): 32679 Å² total; per-residue (Å²): 132,60,45,31,32,33,30,34,15,24,25,72,41,94,41,24,65,59,8,41,48,17,28,49,42,50,61,72,43,45,53,67,88,57,33,47,74,33,51,26,41,39,42,90,88,45,47,28,34,36,50,98,86,62,50,76,30,62,53,40,55,65,71,60,24,36,59,60,85,93,40,74,47,67,57,62,31,32,42,68,29,13,25,50,35,41,53,25,43,12,32,49,43,20,38,28,56,76,61,70,50,40,39,27,51,37,60,25,63,50,27,28,41,40,39,32,36,65,53,33,53,36,43,45,44,75,72,72,48,49,55,66,48,68,47,80,47,49,70,88,58,89,81,54,64,68,61,51,40,70,67,30,42,74,47,20,36,29,31,26,28,75,57,66,73,52,53,40,52,37,79,31,73,51,77,84,44,43,63,63,33,50,53,48,10,48,73,72,23,61,40,33,37,34,28,25,61,77,75,53,55,36,34,41,36,32,41,31,55,52,94,91,36,83,40,71,41,46,39,27,30,51,45,47,76,48,99,51,79,35,47,54,25,72,72,63,70,37,40,49,77,38,70,62,40,96,61,54,70,67,39,46,51,50,41,49,52,51,53,50,48,52,44,55,75,58,65,62,40,30,51,33,37,33,36,29,36,28,46,94,62,43,58,24,53,68,50,51,37,56,38,60,58,49,31,78,86,23,67,51,43,45,18,32,46,71,65,72,38,50,68,35,55,52,54,48,41,33,58,75,73,74,132,60,44,32,32,31,30,34,15,24,26,72,42,94,42,25,64,61,8,42,49,17,27,49,41,48,61,72,43,45,54,68,87,55,34,47,74,31,50,24,42,38,42,90,89,45,48,29,33,36,50,100,86,63,51,75,31,61,52,39,56,65,68,59,25,34,60,60,86,92,40,75,48,67,56,63,31,34,42,68,28,14,25,49,36,44,53,25,44,10,32,49,44,21,37,28,58,75,60,70,51,39,39,25,52,38,59,25,62,50,27,29,41,39,39,32,36,65,53,33,53,35,42,46,43,76,73,72,48,49,57,65,48,68,47,80,47,50,72,88,58,88,82,54,66,68,62,50,40,70,69,31,41,74,45,21,35,31,30,27,30,75,57,66,72,51,53,39,52,37,79,32,74,50,77,84,46,43,64,61,32,49,53,48,10,49,74,72,23,58,39,33,38,35,29,25,62,76,75,53,54,37,34,40,35,32,39,30,53,50,94,90,35,85,39,70,42,46,37,27,31,51,44,48,76,51,99,51,78,35,45,54,26,72,71,64,72,37,38,49,77,38,70,61,40,96,60,56,72,68,40,48,51,51,42,50,51,52,53,50,46,52,44,56,74,56,66,61,41,30,51,34,34,32,36,29,36,27,46,93,59,43,58,25,54,69,48,51,36,56,39,60,58,50,31,79,85,24,66,50,41,45,19,33,45,72,65,73,38,50,69,35,54,53,53,48,41,32,59,73,73,74

Radius of gyration: 25.12 Å; Cα contacts (8 Å, |Δi|>4): 1522; chains: 2; bounding box: 66×66×59 Å

Secondary structure (DSSP, 8-state):
-PEEEEEEEE-SSTTHHHHHHHHHHHHHHS-TTTEEEEEEEE-SS-EEEE-TT--EEE-BTTTTEEEETTEEEE-SEEEE---STTTTSSHHHHHHHHTT--BSSPPHHHHHHHHSHHHHHHHHHTTT--B--EEEEETTS---HHHHHHHH-SSEEEEESS--TTTT-EEE-SGGGHHHHHHHHHTT-SEEEEEEPP-SEEEEEEEEEETTEEEEPPPEEEEESSSSS-HHHHHSS-EEEESS----HHHHHHHHHHHHHHHHHTT--SEEEEEEEEETTEEEEEEEESS---STTSHHHHHHHHTT--HHHHHHHHHHT-/-PEEEEEEEE-SSTTHHHHHHHHHHHHHHS-TTTEEEEEEEE-SS-EEEE-TT--EEE-BTTTTEEEETTEEEE-SEEEE---STTTTSSHHHHHHHHTT--BSSPPHHHHHHHHSHHHHHHHHHTTT--B--EEEEETTS---HHHHHHHH-SSEEEEESS--TTTT-EEE-SGGGHHHHHHHHHTT-SEEEEEEPP-SEEEEEEEEEETTEEEEPPPEEEEESSSSS-HHHHHSS-EEEESS----HHHHHHHHHHHHHHHHHTT--SEEEEEEEEETTEEEEEEEESS---STTSHHHHHHHHTT--HHHHHHHHHHH-

Organism: NCBI:txid1349785

InterPro domains:
  IPR000291 D-alanine--D-alanine ligase/VANA/B/C, conserved site [PS00844] (266-293)
  IPR005905 D-alanine--D-alanine ligase [MF_00047] (3-322)
  IPR005905 D-alanine--D-alanine ligase [PIRSF039102] (2-321)
  IPR005905 D-alanine--D-alanine ligase [TIGR01205] (5-321)
  IPR011095 D-alanine--D-alanine ligase, C-terminal [PF07478] (124-318)
  IPR011127 D-alanine--D-alanine ligase, N-terminal domain [PF01820] (5-104)
  IPR011761 ATP-grasp fold [PS50975] (121-320)
  IPR013815 ATP-grasp fold, subdomain 1 [G3DSA:3.30.1490.20] (132-197)
  IPR016185 Pre-ATP-grasp domain superfamily [SSF52440] (1-115)

Foldseek 3Di:
DAFEEEEEAAAADPCRVLRVQLSVVLVVQADVVRHHYWYWYDYPVAIWTQDPVGDTFGFDLLQRWTDDDPDIDHGQEYEYSYFAPPRQLLNVQVSCVVNVHHYLWWHSVLSNQQLFQVSLLVLVVVVVFAAFFKDKDFAPDDDDLVVRCVGQNPQKKKAAGRDPQGQLIDTRHDSVCVVVSNVSRCVVHRMMMIGHDADAWKKKWKWADFPNDIDIFAIKTKAAQDPDCGNCRQPVVRIDIDTNDPDDPVLRVQVSVSVSVSCVSSVTHHIKMWMFGQHVSHTHTRGMGGNFRNRCPTDVVVRCVSVVHHSNSSSVRSRVVD/DAFEEEEEAAAADPCRVLRVQLSVVLVVQADVVRHHYWYWYDYPVAIWTQDPVGDTFGFDLLQRWTDDDPDIDHGQEYEYSYFAPPRQLLNVQVSCVVNVHHYLWWHSVLSNQQLFQVSLLVLVVVVVFAAFFKDKDFAPDDDDLVVRCVGQNPQKKKAAGRDPQGQLIDTRHDSVCVVVSNVSRCVVHRMMMIGHDADAWKKKWKWADFPNDIDIFAIKTKAAQDPDCGNCRQPVVRIDIDTNDDDDPVLRVQVSVSVSVSCVSSPTHHIKMWMFGQHVSHTHTRGMGGNFRNRCPTPVVVRCVSVVHHSNSSSVRSRVVD